Protein AF-A0A0J8DEK6-F1 (afdb_monomer_lite)

Secondary structure (DSSP, 8-state):
--SSSSSSSSSSSHHHHHHHHHHHHHHHHHHHHTS-------------B-S-EEEE-GGG-BSEEEEEEESEEEETTEEEES-EEEEEEETTEEEETTEEESEEEEEESSTT-EEEEEETTEEEEE-SEEEEEEETTEEEEEEEE-HHHHHHHHHHHHS-TTS-HHHHHHHHHHHHHHHHHTTTTTGGGT-SEESSTTS----B--TT-HHHHHHHHHTTTEEEEETTEE----EESB-TTB-B-HHHHHS---TTS---B-TT--SPPEEEEEEEHHHHHHHHHHTTSS-TT-EEEEEEEEEE-TTS-EEEEEEEEE-TT--EEEEEEETTHHHHHTT-SBS-EEEEEETTTTEEEEEEE-BB--BSEEHHHHHHHHHTT--HHHHHHHHSTT-EEEEPPB-S-----PPPPPP--B--------------EEE-TT-BSHHHHHHHHHHHHHT----S-SSB--HHHHHHHHHHHHHTTS---SSEEHHHHHHHHHHHHHHTS--S-------EEE-TT-BSHHHHHHHHHHHHTT----S--SB--HHHHHHHHHHHHHTT----SSEEHHHHHHHH-

Foldseek 3Di:
DPDDPPVPPVVVPVVPVVVVVVVVCVVVVVVVVVVPPPPPPPPLPFLAFAQWAKAKAPVQWAQKFKKFKDAWWQKLHRIDHGDIFMWGFDPFFIDGPQFTHQKIKTAHPDQPIWIWGADPNDIFTATGMWMWHGDPSTTIIIHIGGLLQQQLQFLVVAAPLPFFLQLLLLVLQLLSLQQSVQQCVPVVVVGRHYCDPVRTPGRGHDPVSVSNNVSSVVCPQKYKDFPSHRDNADEWAALQQWFDACCLQPVDGDVQFHIDGLPQRPCFAKDKDKDAQVRLQVLCVVVVVDPPQKGWDDKDDFDADPSQFGAKIWTWIAGNVRDIDIGIDGRCSVCVSRVHQESAWDWDADPVRRMIMTIGGHGDDRTFAHSSSSRSVVVVVDGSVRRNCRRRPNIDIDRRDHPPDDDPPDDPSDDDTDRDDDDDDDDDDDQDFPDAAAFFDPVQLVLLVLLVLLPLQLDHSRRHLHPSQLSSLLVQCVVVVHDSPSTDTPVSVVVSVVVSVVSPDDDDDDDDDWDFPFAAQFFDDVQLLLQVLLVVVPLDLDDSPRHCHPSQLSSLLVQCVVVVHDSPSTDTPVSVVVSVD

pLDDT: mean 80.39, std 20.58, range [23.94, 98.75]

Organism: NCBI:txid1121307

Sequence (581 aa):
MYIFHIMGLIYRERGEKDKMGRRLLGVVVSCIIMLSLTLKVSEAKTISNPDLIKVGLKSLQASSLSVALEGHYKINGVLTENKNITFSVNGNKVQYNGALYDEVYLEPAVSSSKITTVASGKTNRYGGIIQLKVSGGKILPVNYIDMQSYLKGVLPYEISNSYPIEAIKSQAITSRTFALSNLNKHKSEGINLCDTTNCQVYKGENSSYKNIEKAVEETKNMVLTYNGSLASVTFGASNGGYTESSLNIWGSNYSYLPVIEDKYDKNPWPESKVHTTASIDTLLKSKGYLKSDERFLKFGEVVKNSSSRVSEMEVIYSDRSGSQSTKLLKKEEPRWTFGLRSMLFNVNYNDKNSTYTFSGSGYGHGVGMSQLGAKARAEAGHKYINILGFYFPSTIIEVVNTSEGEKPILPPLNPSPTKPESSNKPTTSKDNILSQVGKRGSLVKEIQGSLNYLGYNAGVADGIFGNNTAKAVKAFQKAEKLSQTGIVYESTKNLLDKRVNEKKKPNSKPIIVNKVIAKSGSRGQIVKEIQAMLNRLGYNVGKVDGIYGKNTVKGVSSFQRAKKLSQTGSVDQATYNLLKK

Radius of gyration: 34.5 Å; chains: 1; bounding box: 65×112×100 Å

InterPro domains:
  IPR002477 Peptidoglycan binding-like [PF01471] (440-495)
  IPR002477 Peptidoglycan binding-like [PF01471] (523-579)
  IPR013486 Sporulation stage II protein D, amidase enhancer LytB [TIGR02669] (142-397)
  IPR013693 Sporulation stage II protein D, amidase enhancer LytB N-terminal [PF08486] (137-226)
  IPR036365 PGBD-like superfamily [SSF47090] (433-497)
  IPR036365 PGBD-like superfamily [SSF47090] (511-579)
  IPR036366 PGBD superfamily [G3DSA:1.10.101.10] (429-500)
  IPR036366 PGBD superfamily [G3DSA:1.10.101.10] (514-581)

Structure (mmCIF, N/CA/C/O backbone):
data_AF-A0A0J8DEK6-F1
#
_entry.id   AF-A0A0J8DEK6-F1
#
loop_
_atom_site.group_PDB
_atom_site.id
_atom_site.type_symbol
_atom_site.label_atom_id
_atom_site.label_alt_id
_atom_site.label_comp_id
_atom_site.label_asym_id
_atom_site.label_entity_id
_atom_site.label_seq_id
_atom_site.pdbx_PDB_ins_code
_atom_site.Cartn_x
_atom_site.Cartn_y
_atom_site.Cartn_z
_atom_site.occupancy
_atom_site.B_iso_or_equiv
_atom_site.auth_seq_id
_atom_site.auth_comp_id
_atom_site.auth_asym_id
_atom_site.auth_atom_id
_atom_site.pdbx_PDB_model_num
ATOM 1 N N . MET A 1 1 ? -1.117 -85.554 -41.527 1.00 46.97 1 MET A N 1
ATOM 2 C CA . MET A 1 1 ? -0.592 -84.213 -41.843 1.00 46.97 1 MET A CA 1
ATOM 3 C C . MET A 1 1 ? -1.751 -83.211 -42.026 1.00 46.97 1 MET A C 1
ATOM 5 O O . MET A 1 1 ? -1.855 -82.611 -43.077 1.00 46.97 1 MET A O 1
ATOM 9 N N . TYR A 1 2 ? -2.744 -82.983 -41.153 1.00 40.69 2 TYR A N 1
ATOM 10 C CA . TYR A 1 2 ? -2.949 -83.125 -39.699 1.00 40.69 2 TYR A CA 1
ATOM 11 C C . TYR A 1 2 ? -1.775 -82.623 -38.844 1.00 40.69 2 TYR A C 1
ATOM 13 O O . TYR A 1 2 ? -0.697 -83.197 -38.928 1.00 40.69 2 TYR A O 1
ATOM 21 N N . ILE A 1 3 ? -2.046 -81.603 -38.011 1.00 39.44 3 ILE A N 1
ATOM 22 C CA . ILE A 1 3 ? -1.219 -81.038 -36.912 1.00 39.44 3 ILE A CA 1
ATOM 23 C C . ILE A 1 3 ? -0.398 -79.748 -37.196 1.00 39.44 3 ILE A C 1
ATOM 25 O O . ILE A 1 3 ? 0.386 -79.344 -36.356 1.00 39.44 3 ILE A O 1
ATOM 29 N N . PHE A 1 4 ? -0.654 -78.962 -38.258 1.00 37.81 4 PHE A N 1
ATOM 30 C CA . PHE A 1 4 ? -0.070 -77.591 -38.333 1.00 37.81 4 PHE A CA 1
ATOM 31 C C . PHE A 1 4 ? -0.979 -76.443 -38.816 1.00 37.81 4 PHE A C 1
ATOM 33 O O . PHE A 1 4 ? -0.501 -75.327 -38.986 1.00 37.81 4 PHE A O 1
ATOM 40 N N . HIS A 1 5 ? -2.296 -76.644 -38.957 1.00 45.31 5 HIS A N 1
ATOM 41 C CA . HIS A 1 5 ? -3.201 -75.585 -39.453 1.00 45.31 5 HIS A CA 1
ATOM 42 C C . HIS A 1 5 ? -4.335 -75.157 -38.501 1.00 45.31 5 HIS A C 1
ATOM 44 O O . HIS A 1 5 ? -5.179 -74.355 -38.880 1.00 45.31 5 HIS A O 1
ATOM 50 N N . ILE A 1 6 ? -4.338 -75.627 -37.245 1.00 42.78 6 ILE A N 1
ATOM 51 C CA . ILE A 1 6 ? -5.353 -75.252 -36.229 1.00 42.78 6 ILE A CA 1
ATOM 52 C C . ILE A 1 6 ? -4.741 -74.527 -35.006 1.00 42.78 6 ILE A C 1
ATOM 54 O O . ILE A 1 6 ? -5.465 -74.020 -34.157 1.00 42.78 6 ILE A O 1
ATOM 58 N N . MET A 1 7 ? -3.414 -74.340 -34.942 1.00 36.56 7 MET A N 1
ATOM 59 C CA . MET A 1 7 ? -2.775 -73.505 -33.902 1.00 36.56 7 MET A CA 1
ATOM 60 C C . MET A 1 7 ? -2.529 -72.037 -34.304 1.00 36.56 7 MET A C 1
ATOM 62 O O . MET A 1 7 ? -2.208 -71.219 -33.447 1.00 36.56 7 MET A O 1
ATOM 66 N N . GLY A 1 8 ? -2.749 -71.661 -35.570 1.00 43.34 8 GLY A N 1
ATOM 67 C CA . GLY A 1 8 ? -2.556 -70.283 -36.055 1.00 43.34 8 GLY A CA 1
ATOM 68 C C . GLY A 1 8 ? -3.746 -69.333 -35.855 1.00 43.34 8 GLY A C 1
ATOM 69 O O . GLY A 1 8 ? -3.570 -68.119 -35.920 1.00 43.34 8 GLY A O 1
ATOM 70 N N . LEU A 1 9 ? -4.949 -69.850 -35.579 1.00 39.94 9 LEU A N 1
ATOM 71 C CA . LEU A 1 9 ? -6.178 -69.041 -35.491 1.00 39.94 9 LEU A CA 1
ATOM 72 C C . LEU A 1 9 ? -6.692 -68.809 -34.061 1.00 39.94 9 LEU A C 1
ATOM 74 O O . LEU A 1 9 ? -7.579 -67.991 -33.865 1.00 39.94 9 LEU A O 1
ATOM 78 N N . ILE A 1 10 ? -6.074 -69.416 -33.042 1.00 41.47 10 ILE A N 1
ATOM 79 C CA . ILE A 1 10 ? -6.407 -69.159 -31.623 1.00 41.47 10 ILE A CA 1
ATOM 80 C C . ILE A 1 10 ? -5.477 -68.096 -30.993 1.00 41.47 10 ILE A C 1
ATOM 82 O O . ILE A 1 10 ? -5.798 -67.514 -29.956 1.00 41.47 10 ILE A O 1
ATOM 86 N N . TYR A 1 11 ? -4.368 -67.735 -31.653 1.00 40.53 11 TYR A N 1
ATOM 87 C CA . TYR A 1 11 ? -3.450 -66.684 -31.181 1.00 40.53 11 TYR A CA 1
ATOM 88 C C . TYR A 1 11 ? -3.702 -65.283 -31.771 1.00 40.53 11 TYR A C 1
ATOM 90 O O . TYR A 1 11 ? -3.059 -64.323 -31.348 1.00 40.53 11 TYR A O 1
ATOM 98 N N . ARG A 1 12 ? -4.679 -65.127 -32.678 1.00 42.41 12 ARG A N 1
ATOM 99 C CA . ARG A 1 12 ? -5.039 -63.834 -33.301 1.00 42.41 12 ARG A CA 1
ATOM 100 C C . ARG A 1 12 ? -6.427 -63.301 -32.914 1.00 42.41 12 ARG A C 1
ATOM 102 O O . ARG A 1 12 ? -6.927 -62.395 -33.560 1.00 42.41 12 ARG A O 1
ATOM 109 N N . GLU A 1 13 ? -7.011 -63.802 -31.825 1.00 43.03 13 GLU A N 1
ATOM 110 C CA . GLU A 1 13 ? -8.206 -63.205 -31.187 1.00 43.03 13 GLU A CA 1
ATOM 111 C C . GLU A 1 13 ? -8.050 -62.959 -29.672 1.00 43.03 13 GLU A C 1
ATOM 113 O O . GLU A 1 13 ? -8.891 -62.312 -29.048 1.00 43.03 13 GLU A O 1
ATOM 118 N N . ARG A 1 14 ? -6.931 -63.378 -29.059 1.00 41.34 14 ARG A N 1
ATOM 119 C CA . ARG A 1 14 ? -6.594 -63.045 -27.658 1.00 41.34 14 ARG A CA 1
ATOM 120 C C . ARG A 1 14 ? -5.765 -61.765 -27.489 1.00 41.34 14 ARG A C 1
ATOM 122 O O . ARG A 1 14 ? -5.672 -61.256 -26.379 1.00 41.34 14 ARG A O 1
ATOM 129 N N . GLY A 1 15 ? -5.202 -61.215 -28.569 1.00 40.28 15 GLY A N 1
ATOM 130 C CA . GLY A 1 15 ? -4.326 -60.033 -28.527 1.00 40.28 15 GLY A CA 1
ATOM 131 C C . GLY A 1 15 ? -5.032 -58.668 -28.516 1.00 40.28 15 GLY A C 1
ATOM 132 O O . GLY A 1 15 ? -4.423 -57.679 -28.110 1.00 40.28 15 GLY A O 1
ATOM 133 N N . GLU A 1 16 ? -6.306 -58.590 -28.919 1.00 45.00 16 GLU A N 1
ATOM 134 C CA . GLU A 1 16 ? -7.053 -57.318 -28.957 1.00 45.00 16 GLU A CA 1
ATOM 135 C C . GLU A 1 16 ? -7.999 -57.116 -27.767 1.00 45.00 16 GLU A C 1
ATOM 137 O O . GLU A 1 16 ? -8.132 -55.992 -27.277 1.00 45.00 16 GLU A O 1
ATOM 142 N N . LYS A 1 17 ? -8.557 -58.192 -27.193 1.00 42.75 17 LYS A N 1
ATOM 143 C CA . LYS A 1 17 ? -9.348 -58.099 -25.951 1.00 42.75 17 LYS A CA 1
ATOM 144 C C . LYS A 1 17 ? -8.493 -57.729 -24.731 1.00 42.75 17 LYS A C 1
ATOM 146 O O . LYS A 1 17 ? -8.979 -57.048 -23.832 1.00 42.75 17 LYS A O 1
ATOM 151 N N . ASP A 1 18 ? -7.201 -58.064 -24.743 1.00 48.62 18 ASP A N 1
ATOM 152 C CA . ASP A 1 18 ? -6.279 -57.783 -23.633 1.00 48.62 18 ASP A CA 1
ATOM 153 C C . ASP A 1 18 ? -5.673 -56.359 -23.687 1.00 48.62 18 ASP A C 1
ATOM 155 O O . ASP A 1 18 ? -5.294 -55.787 -22.664 1.00 48.62 18 ASP A O 1
ATOM 159 N N . LYS A 1 19 ? -5.666 -55.712 -24.866 1.00 45.34 19 LYS A N 1
ATOM 160 C CA . LYS A 1 19 ? -5.325 -54.280 -25.012 1.00 45.34 19 LYS A CA 1
ATOM 161 C C . LYS A 1 19 ? -6.487 -53.360 -24.637 1.00 45.34 19 LYS A C 1
ATOM 163 O O . LYS A 1 19 ? -6.248 -52.288 -24.080 1.00 45.34 19 LYS A O 1
ATOM 168 N N . MET A 1 20 ? -7.730 -53.779 -24.886 1.00 45.38 20 MET A N 1
ATOM 169 C CA . MET A 1 20 ? -8.919 -53.035 -24.460 1.00 45.38 20 MET A CA 1
ATOM 170 C C . MET A 1 20 ? -9.172 -53.197 -22.954 1.00 45.38 20 MET A C 1
ATOM 172 O O . MET A 1 20 ? -9.432 -52.205 -22.280 1.00 45.38 20 MET A O 1
ATOM 176 N N . GLY A 1 21 ? -8.963 -54.400 -22.401 1.00 43.81 21 GLY A N 1
ATOM 177 C CA . GLY A 1 21 ? -9.026 -54.667 -20.960 1.00 43.81 21 GLY A CA 1
ATOM 178 C C . GLY A 1 21 ? -7.982 -53.897 -20.147 1.00 43.81 21 GLY A C 1
ATOM 179 O O . GLY A 1 21 ? -8.325 -53.320 -19.123 1.00 43.81 21 GLY A O 1
ATOM 180 N N . ARG A 1 22 ? -6.732 -53.774 -20.622 1.00 48.00 22 ARG A N 1
ATOM 181 C CA . ARG A 1 22 ? -5.693 -52.968 -19.942 1.00 48.00 22 ARG A CA 1
ATOM 182 C C . ARG A 1 22 ? -5.905 -51.457 -20.072 1.00 48.00 22 ARG A C 1
ATOM 184 O O . ARG A 1 22 ? -5.523 -50.721 -19.166 1.00 48.00 22 ARG A O 1
ATOM 191 N N . ARG A 1 23 ? -6.550 -50.983 -21.146 1.00 46.03 23 ARG A N 1
ATOM 192 C CA . ARG A 1 23 ? -6.965 -49.573 -21.280 1.00 46.03 23 ARG A CA 1
ATOM 193 C C . ARG A 1 23 ? -8.181 -49.247 -20.410 1.00 46.03 23 ARG A C 1
ATOM 195 O O . ARG A 1 23 ? -8.184 -48.194 -19.786 1.00 46.03 23 ARG A O 1
ATOM 202 N N . LEU A 1 24 ? -9.149 -50.158 -20.275 1.00 43.84 24 LEU A N 1
ATOM 203 C CA . LEU A 1 24 ? -10.279 -49.986 -19.354 1.00 43.84 24 LEU A CA 1
ATOM 204 C C . LEU A 1 24 ? -9.854 -50.135 -17.885 1.00 43.84 24 LEU A C 1
ATOM 206 O O . LEU A 1 24 ? -10.290 -49.350 -17.056 1.00 43.84 24 LEU A O 1
ATOM 210 N N . LEU A 1 25 ? -8.957 -51.071 -17.558 1.00 39.97 25 LEU A N 1
ATOM 211 C CA . LEU A 1 25 ? -8.432 -51.241 -16.199 1.00 39.97 25 LEU A CA 1
ATOM 212 C C . LEU A 1 25 ? -7.493 -50.086 -15.811 1.00 39.97 25 LEU A C 1
ATOM 214 O O . LEU A 1 25 ? -7.515 -49.656 -14.668 1.00 39.97 25 LEU A O 1
ATOM 218 N N . GLY A 1 26 ? -6.743 -49.511 -16.760 1.00 40.03 26 GLY A N 1
ATOM 219 C CA . GLY A 1 26 ? -5.969 -48.283 -16.545 1.00 40.03 26 GLY A CA 1
ATOM 220 C C . GLY A 1 26 ? -6.845 -47.048 -16.304 1.00 40.03 26 GLY A C 1
ATOM 221 O O . GLY A 1 26 ? -6.519 -46.232 -15.448 1.00 40.03 26 GLY A O 1
ATOM 222 N N . VAL A 1 27 ? -7.990 -46.936 -16.986 1.00 42.88 27 VAL A N 1
ATOM 223 C CA . VAL A 1 27 ? -8.952 -45.837 -16.781 1.00 42.88 27 VAL A CA 1
ATOM 224 C C . VAL A 1 27 ? -9.770 -46.039 -15.499 1.00 42.88 27 VAL A C 1
ATOM 226 O O . VAL A 1 27 ? -9.972 -45.087 -14.756 1.00 42.88 27 VAL A O 1
ATOM 229 N N . VAL A 1 28 ? -10.151 -47.272 -15.153 1.00 43.28 28 VAL A N 1
ATOM 230 C CA . VAL A 1 28 ? -10.917 -47.574 -13.930 1.00 43.28 28 VAL A CA 1
ATOM 231 C C . VAL A 1 28 ? -10.031 -47.555 -12.678 1.00 43.28 28 VAL A C 1
ATOM 233 O O . VAL A 1 28 ? -10.464 -47.045 -11.651 1.00 43.28 28 VAL A O 1
ATOM 236 N N . VAL A 1 29 ? -8.765 -47.985 -12.745 1.00 41.81 29 VAL A N 1
ATOM 237 C CA . VAL A 1 29 ? -7.806 -47.829 -11.631 1.00 41.81 29 VAL A CA 1
ATOM 238 C C . VAL A 1 29 ? -7.357 -46.369 -11.492 1.00 41.81 29 VAL A C 1
ATOM 240 O O . VAL A 1 29 ? -7.170 -45.905 -10.370 1.00 41.81 29 VAL A O 1
ATOM 243 N N . SER A 1 30 ? -7.302 -45.588 -12.579 1.00 39.16 30 SER A N 1
ATOM 244 C CA . SER A 1 30 ? -7.098 -44.136 -12.483 1.00 39.16 30 SER A CA 1
ATOM 245 C C . SER A 1 30 ? -8.324 -43.402 -11.919 1.00 39.16 30 SER A C 1
ATOM 247 O O . SER A 1 30 ? -8.144 -42.425 -11.197 1.00 39.16 30 SER A O 1
ATOM 249 N N . CYS A 1 31 ? -9.549 -43.884 -12.166 1.00 33.84 31 CYS A N 1
ATOM 250 C CA . CYS A 1 31 ? -10.774 -43.352 -11.558 1.00 33.84 31 CYS A CA 1
ATOM 251 C C . CYS A 1 31 ? -10.975 -43.798 -10.098 1.00 33.84 31 CYS A C 1
ATOM 253 O O . CYS A 1 31 ? -11.511 -43.026 -9.312 1.00 33.84 31 CYS A O 1
ATOM 255 N N . ILE A 1 32 ? -10.505 -44.984 -9.697 1.00 38.88 32 ILE A N 1
ATOM 256 C CA . ILE A 1 32 ? -10.627 -45.480 -8.313 1.00 38.88 32 ILE A CA 1
ATOM 257 C C . ILE A 1 32 ? -9.499 -44.940 -7.415 1.00 38.88 32 ILE A C 1
ATOM 259 O O . ILE A 1 32 ? -9.752 -44.638 -6.253 1.00 38.88 32 ILE A O 1
ATOM 263 N N . ILE A 1 33 ? -8.300 -44.666 -7.947 1.00 36.38 33 ILE A N 1
ATOM 264 C CA . ILE A 1 33 ? -7.255 -43.913 -7.219 1.00 36.38 33 ILE A CA 1
ATOM 265 C C . ILE A 1 33 ? -7.599 -42.406 -7.130 1.00 36.38 33 ILE A C 1
ATOM 267 O O . ILE A 1 33 ? -7.156 -41.728 -6.205 1.00 36.38 33 ILE A O 1
ATOM 271 N N . MET A 1 34 ? -8.474 -41.895 -8.007 1.00 36.00 34 MET A N 1
ATOM 272 C CA . MET A 1 34 ? -9.093 -40.560 -7.899 1.00 36.00 34 MET A CA 1
ATOM 273 C C . MET A 1 34 ? -10.285 -40.493 -6.925 1.00 36.00 34 MET A C 1
ATOM 275 O O . MET A 1 34 ? -10.720 -39.392 -6.596 1.00 36.00 34 MET A O 1
ATOM 279 N N . LEU A 1 35 ? -10.804 -41.627 -6.433 1.00 36.72 35 LEU A N 1
ATOM 280 C CA . LEU A 1 35 ? -12.015 -41.675 -5.595 1.00 36.72 35 LEU A CA 1
ATOM 281 C C . LEU A 1 35 ? -11.794 -42.274 -4.194 1.00 36.72 35 LEU A C 1
ATOM 283 O O . LEU A 1 35 ? -12.753 -42.577 -3.487 1.00 36.72 35 LEU A O 1
ATOM 287 N N . SER A 1 36 ? -10.540 -42.416 -3.757 1.00 34.19 36 SER A N 1
ATOM 288 C CA . SER A 1 36 ? -10.213 -42.808 -2.377 1.00 34.19 36 SER A CA 1
ATOM 289 C C . SER A 1 36 ? -9.035 -42.050 -1.760 1.00 34.19 36 SER A C 1
ATOM 291 O O . SER A 1 36 ? -8.523 -42.448 -0.713 1.00 34.19 36 SER A O 1
ATOM 293 N N . LEU A 1 37 ? -8.664 -40.888 -2.311 1.00 33.34 37 LEU A N 1
ATOM 294 C CA . LEU A 1 37 ? -8.217 -39.796 -1.448 1.00 33.34 37 LEU A CA 1
ATOM 295 C C . LEU A 1 37 ? -9.464 -39.290 -0.726 1.00 33.34 37 LEU A C 1
ATOM 297 O O . LEU A 1 37 ? -10.076 -38.300 -1.115 1.00 33.34 37 LEU A O 1
ATOM 301 N N . THR A 1 38 ? -9.846 -39.983 0.350 1.00 33.72 38 THR A N 1
ATOM 302 C CA . THR A 1 38 ? -10.533 -39.303 1.440 1.00 33.72 38 THR A CA 1
ATOM 303 C C . THR A 1 38 ? -9.665 -38.100 1.753 1.00 33.72 38 THR A C 1
ATOM 305 O O . THR A 1 38 ? -8.570 -38.249 2.308 1.00 33.72 38 THR A O 1
ATOM 308 N N . LEU A 1 39 ? -10.120 -36.924 1.319 1.00 31.78 39 LEU A N 1
ATOM 309 C CA . LEU A 1 39 ? -9.711 -35.656 1.876 1.00 31.78 39 LEU A CA 1
ATOM 310 C C . LEU A 1 39 ? -9.730 -35.889 3.381 1.00 31.78 39 LEU A C 1
ATOM 312 O O . LEU A 1 39 ? -10.788 -35.962 4.004 1.00 31.78 39 LEU A O 1
ATOM 316 N N . LYS A 1 40 ? -8.545 -36.036 3.979 1.00 30.77 40 LYS A N 1
ATOM 317 C CA . LYS A 1 40 ? -8.390 -35.502 5.315 1.00 30.77 40 LYS A CA 1
ATOM 318 C C . LYS A 1 40 ? -8.804 -34.060 5.125 1.00 30.77 40 LYS A C 1
ATOM 320 O O . LYS A 1 40 ? -8.077 -33.295 4.496 1.00 30.77 40 LYS A O 1
ATOM 325 N N . VAL A 1 41 ? -10.012 -33.745 5.576 1.00 29.91 41 VAL A N 1
ATOM 326 C CA . VAL A 1 41 ? -10.394 -32.390 5.914 1.00 29.91 41 VAL A CA 1
ATOM 327 C C . VAL A 1 41 ? -9.339 -31.987 6.933 1.00 29.91 41 VAL A C 1
ATOM 329 O O . VAL A 1 41 ? -9.437 -32.300 8.116 1.00 29.91 41 VAL A O 1
ATOM 332 N N . SER A 1 42 ? -8.226 -31.432 6.450 1.00 32.81 42 SER A N 1
ATOM 333 C CA . SER A 1 42 ? -7.405 -30.596 7.296 1.00 32.81 42 SER A CA 1
ATOM 334 C C . SER A 1 42 ? -8.364 -29.516 7.740 1.00 32.81 42 SER A C 1
ATOM 336 O O . SER A 1 42 ? -8.990 -28.893 6.878 1.00 32.81 42 SER A O 1
ATOM 338 N N . GLU A 1 43 ? -8.536 -29.371 9.049 1.00 31.52 43 GLU A N 1
ATOM 339 C CA . GLU A 1 43 ? -9.276 -28.266 9.641 1.00 31.52 43 GLU A CA 1
ATOM 340 C C . GLU A 1 43 ? -8.966 -27.010 8.825 1.00 31.52 43 GLU A C 1
ATOM 342 O O . GLU A 1 43 ? -7.798 -26.622 8.701 1.00 31.52 43 GLU A O 1
ATOM 347 N N . ALA A 1 44 ? -9.989 -26.454 8.165 1.00 33.81 44 ALA A N 1
ATOM 348 C CA . ALA A 1 44 ? -9.846 -25.186 7.478 1.00 33.81 44 ALA A CA 1
ATOM 349 C C . ALA A 1 44 ? -9.281 -24.228 8.520 1.00 33.81 44 ALA A C 1
ATOM 351 O O . ALA A 1 44 ? -9.880 -24.020 9.576 1.00 33.81 44 ALA A O 1
ATOM 352 N N . LYS A 1 45 ? -8.070 -23.730 8.278 1.00 40.62 45 LYS A N 1
ATOM 353 C CA . LYS A 1 45 ? -7.441 -22.770 9.169 1.00 40.62 45 LYS A CA 1
ATOM 354 C C . LYS A 1 45 ? -8.375 -21.568 9.193 1.00 40.62 45 LYS A C 1
ATOM 356 O O . LYS A 1 45 ? -8.462 -20.870 8.190 1.00 40.62 45 LYS A O 1
ATOM 361 N N . THR A 1 46 ? -9.114 -21.360 10.282 1.00 49.47 46 THR A N 1
ATOM 362 C CA . THR A 1 46 ? -10.054 -20.240 10.377 1.00 49.47 46 THR A CA 1
ATOM 363 C C . THR A 1 46 ? -9.264 -18.951 10.190 1.00 49.47 46 THR A C 1
ATOM 365 O O . THR A 1 46 ? -8.493 -18.552 11.066 1.00 49.47 46 THR A O 1
ATOM 368 N N . ILE A 1 47 ? -9.386 -18.324 9.019 1.00 55.12 47 ILE A N 1
ATOM 369 C CA . ILE A 1 47 ? -8.780 -17.021 8.761 1.00 55.12 47 ILE A CA 1
ATOM 370 C C . ILE A 1 47 ? -9.595 -16.024 9.579 1.00 55.12 47 ILE A C 1
ATOM 372 O O . ILE A 1 47 ? -10.730 -15.707 9.240 1.00 55.12 47 ILE A O 1
ATOM 376 N N . SER A 1 48 ? -9.032 -15.579 10.700 1.00 55.84 48 SER A N 1
ATOM 377 C CA . SER A 1 48 ? -9.689 -14.638 11.601 1.00 55.84 48 SER A CA 1
ATOM 378 C C . SER A 1 48 ? -9.776 -13.256 10.951 1.00 55.84 48 SER A C 1
ATOM 380 O O . SER A 1 48 ? -8.740 -12.636 10.690 1.00 55.84 48 SER A O 1
ATOM 382 N N . ASN A 1 49 ? -10.989 -12.753 10.733 1.00 58.41 49 ASN A N 1
ATOM 383 C CA . ASN A 1 49 ? -11.220 -11.339 10.453 1.00 58.41 49 ASN A CA 1
ATOM 384 C C . ASN A 1 49 ? -11.383 -10.599 11.794 1.00 58.41 49 ASN A C 1
ATOM 386 O O . ASN A 1 49 ? -12.325 -10.924 12.519 1.00 58.41 49 ASN A O 1
ATOM 390 N N . PRO A 1 50 ? -10.475 -9.675 12.170 1.00 67.69 50 PRO A N 1
ATOM 391 C CA . PRO A 1 50 ? -10.597 -8.958 13.433 1.00 67.69 50 PRO A CA 1
ATOM 392 C C . PRO A 1 50 ? -11.819 -8.035 13.424 1.00 67.69 50 PRO A C 1
ATOM 394 O O . PRO A 1 50 ? -12.089 -7.371 12.424 1.00 67.69 50 PRO A O 1
ATOM 397 N N . ASP A 1 51 ? -12.491 -7.923 14.570 1.00 75.62 51 ASP A N 1
ATOM 398 C CA . ASP A 1 51 ? -13.664 -7.054 14.730 1.00 75.62 51 ASP A CA 1
ATOM 399 C C . ASP A 1 51 ? -13.346 -5.584 14.428 1.00 75.62 51 ASP A C 1
ATOM 401 O O . ASP A 1 51 ? -14.143 -4.889 13.801 1.00 75.62 51 ASP A O 1
ATOM 405 N N . LEU A 1 52 ? -12.157 -5.118 14.831 1.00 86.81 52 LEU A N 1
ATOM 406 C CA . LEU A 1 52 ? -11.631 -3.798 14.491 1.00 86.81 52 LEU A CA 1
ATOM 407 C C . LEU A 1 52 ? -10.165 -3.887 14.066 1.00 86.81 52 LEU A C 1
ATOM 409 O O . LEU A 1 52 ? -9.347 -4.550 14.708 1.00 86.81 52 LEU A O 1
ATOM 413 N N . ILE A 1 53 ? -9.814 -3.128 13.034 1.00 92.25 53 ILE A N 1
ATOM 414 C CA . ILE A 1 53 ? -8.433 -2.867 12.633 1.00 92.25 53 ILE A CA 1
ATOM 415 C C . ILE A 1 53 ? -7.989 -1.485 13.110 1.00 92.25 53 ILE A C 1
ATOM 417 O O . ILE A 1 53 ? -8.793 -0.560 13.201 1.00 92.25 53 ILE A O 1
ATOM 421 N N . LYS A 1 54 ? -6.693 -1.332 13.394 1.00 95.31 54 LYS A N 1
ATOM 422 C CA . LYS A 1 54 ? -6.068 -0.073 13.820 1.00 95.31 54 LYS A CA 1
ATOM 423 C C . LYS A 1 54 ? -5.344 0.586 12.651 1.00 95.31 54 LYS A C 1
ATOM 425 O O . LYS A 1 54 ? -4.253 0.148 12.277 1.00 95.31 54 LYS A O 1
ATOM 430 N N . VAL A 1 55 ? -5.910 1.653 12.104 1.00 97.12 55 VAL A N 1
ATOM 431 C CA . VAL A 1 55 ? -5.317 2.419 11.000 1.00 97.12 55 VAL A CA 1
ATOM 432 C C . VAL A 1 55 ? -4.692 3.698 11.546 1.00 97.12 55 VAL A C 1
ATOM 434 O O . VAL A 1 55 ? -5.394 4.585 12.022 1.00 97.12 55 VAL A O 1
ATOM 437 N N . GLY A 1 56 ? -3.365 3.808 11.504 1.00 96.88 56 GLY A N 1
ATOM 438 C CA . GLY A 1 56 ? -2.677 5.047 11.864 1.00 96.88 56 GLY A CA 1
ATOM 439 C C . GLY A 1 56 ? -2.839 6.098 10.770 1.00 96.88 56 GLY A C 1
ATOM 440 O O . GLY A 1 56 ? -2.381 5.887 9.646 1.00 96.88 56 GLY A O 1
ATOM 441 N N . LEU A 1 57 ? -3.446 7.233 11.112 1.00 96.00 57 LEU A N 1
ATOM 442 C CA . LEU A 1 57 ? -3.663 8.361 10.208 1.00 96.00 57 LEU A CA 1
ATOM 443 C C . LEU A 1 57 ? -2.392 9.217 10.129 1.00 96.00 57 LEU A C 1
ATOM 445 O O . LEU A 1 57 ? -2.318 10.325 10.663 1.00 96.00 57 LEU A O 1
ATOM 449 N N . LYS A 1 58 ? -1.342 8.659 9.518 1.00 94.69 58 LYS A N 1
ATOM 450 C CA . LYS A 1 58 ? -0.028 9.298 9.382 1.00 94.69 58 LYS A CA 1
ATOM 451 C C . LYS A 1 58 ? -0.112 10.589 8.573 1.00 94.69 58 LYS A C 1
ATOM 453 O O . LYS A 1 58 ? 0.648 11.511 8.854 1.00 94.69 58 LYS A O 1
ATOM 458 N N . SER A 1 59 ? -1.049 10.685 7.628 1.00 92.56 59 SER A N 1
ATOM 459 C CA . SER A 1 59 ? -1.280 11.923 6.873 1.00 92.56 59 SER A CA 1
ATOM 460 C C . SER A 1 59 ? -1.806 13.082 7.731 1.00 92.56 59 SER A C 1
ATOM 462 O O . SER A 1 59 ? -1.653 14.238 7.344 1.00 92.56 59 SER A O 1
ATOM 464 N N . LEU A 1 60 ? -2.371 12.787 8.908 1.00 93.12 60 LEU A N 1
ATOM 465 C CA . LEU A 1 60 ? -2.899 13.768 9.860 1.00 93.12 60 LEU A CA 1
ATOM 466 C C . LEU A 1 60 ? -1.949 14.052 11.034 1.00 93.12 60 LEU A C 1
ATOM 468 O O . LEU A 1 60 ? -2.336 14.741 11.978 1.00 93.12 60 LEU A O 1
ATOM 472 N N . GLN A 1 61 ? -0.721 13.522 11.016 1.00 93.44 61 GLN A N 1
ATOM 473 C CA . GLN A 1 61 ? 0.227 13.750 12.105 1.00 93.44 61 GLN A CA 1
ATOM 474 C C . GLN A 1 61 ? 0.648 15.218 12.200 1.00 93.44 61 GLN A C 1
ATOM 476 O O . GLN A 1 61 ? 1.312 15.755 11.310 1.00 93.44 61 GLN A O 1
ATOM 481 N N . ALA A 1 62 ? 0.350 15.844 13.335 1.00 94.25 62 ALA A N 1
ATOM 482 C CA . ALA A 1 62 ? 0.640 17.251 13.578 1.00 94.25 62 ALA A CA 1
ATOM 483 C C . ALA A 1 62 ? 0.896 17.530 15.066 1.00 94.25 62 ALA A C 1
ATOM 485 O O . ALA A 1 62 ? 0.520 16.745 15.936 1.00 94.25 62 ALA A O 1
ATOM 486 N N . SER A 1 63 ? 1.535 18.662 15.373 1.00 95.12 63 SER A N 1
ATOM 487 C CA . SER A 1 63 ? 1.719 19.124 16.761 1.00 95.12 63 SER A CA 1
ATOM 488 C C . SER A 1 63 ? 0.413 19.615 17.395 1.00 95.12 63 SER A C 1
ATOM 490 O O . SER A 1 63 ? 0.301 19.675 18.617 1.00 95.12 63 SER A O 1
ATOM 492 N N . SER A 1 64 ? -0.570 19.964 16.564 1.00 94.38 64 SER A N 1
ATOM 493 C CA . SER A 1 64 ? -1.931 20.316 16.950 1.00 94.38 64 SER A CA 1
ATOM 494 C C . SER A 1 64 ? -2.905 19.735 15.930 1.00 94.38 64 SER A C 1
ATOM 496 O O . SER A 1 64 ? -2.621 19.755 14.732 1.00 94.38 64 SER A O 1
ATOM 498 N N . LEU A 1 65 ? -4.028 19.201 16.399 1.00 94.38 65 LEU A N 1
ATOM 499 C CA . LEU A 1 65 ? -5.051 18.559 15.586 1.00 94.38 65 LEU A CA 1
ATOM 500 C C . LEU A 1 65 ? -6.428 19.084 15.981 1.00 94.38 65 LEU A C 1
ATOM 502 O O . LEU A 1 65 ? -6.876 18.868 17.107 1.00 94.38 65 LEU A O 1
ATOM 506 N N . SER A 1 66 ? -7.114 19.715 15.031 1.00 93.31 66 SER A N 1
ATOM 507 C CA . SER A 1 66 ? -8.515 20.106 15.176 1.00 93.31 66 SER A CA 1
ATOM 508 C C . SER A 1 66 ? -9.429 19.079 14.522 1.00 93.31 66 SER A C 1
ATOM 510 O O . SER A 1 66 ? -9.213 18.681 13.375 1.00 93.31 66 SER A O 1
ATOM 512 N N . VAL A 1 67 ? -10.467 18.676 15.246 1.00 93.94 67 VAL A N 1
ATOM 513 C CA . VAL A 1 67 ? -11.508 17.763 14.775 1.00 93.94 67 VAL A CA 1
ATOM 514 C C . VAL A 1 67 ? -12.885 18.347 15.069 1.00 93.94 67 VAL A C 1
ATOM 516 O O . VAL A 1 67 ? -13.074 19.022 16.079 1.00 93.94 67 VAL A O 1
ATOM 519 N N . ALA A 1 68 ? -13.850 18.065 14.206 1.00 93.56 68 ALA A N 1
ATOM 520 C CA . ALA A 1 68 ? -15.258 18.345 14.433 1.00 93.56 68 ALA A CA 1
ATOM 521 C C . ALA A 1 68 ? -15.978 17.032 14.753 1.00 93.56 68 ALA A C 1
ATOM 523 O O . ALA A 1 68 ? -15.882 16.065 13.997 1.00 93.56 68 ALA A O 1
ATOM 524 N N . LEU A 1 69 ? -16.666 16.983 15.889 1.00 91.56 69 LEU A N 1
ATOM 525 C CA . LEU A 1 69 ? -17.537 15.868 16.242 1.00 91.56 69 LEU A CA 1
ATOM 526 C C . LEU A 1 69 ? -18.902 16.094 15.600 1.00 91.56 69 LEU A C 1
ATOM 528 O O . LEU A 1 69 ? -19.550 17.092 15.895 1.00 91.56 69 LEU A O 1
ATOM 532 N N . GLU A 1 70 ? -19.343 15.169 14.760 1.00 89.56 70 GLU A N 1
ATOM 533 C CA . GLU A 1 70 ? -20.680 15.157 14.172 1.00 89.56 70 GLU A CA 1
ATOM 534 C C . GLU A 1 70 ? -21.485 14.029 14.824 1.00 89.56 70 GLU A C 1
ATOM 536 O O . GLU A 1 70 ? -21.185 12.845 14.639 1.00 89.56 70 GLU A O 1
ATOM 541 N N . GLY A 1 71 ? -22.497 14.394 15.613 1.00 87.81 71 GLY A N 1
ATOM 542 C CA . GLY A 1 71 ? -23.246 13.460 16.451 1.00 87.81 71 GLY A CA 1
ATOM 543 C C . GLY A 1 71 ? -22.657 13.313 17.856 1.00 87.81 71 GLY A C 1
ATOM 544 O O . GLY A 1 71 ? -22.047 14.236 18.399 1.00 87.81 71 GLY A O 1
ATOM 545 N N . HIS A 1 72 ? -22.874 12.142 18.454 1.00 86.44 72 HIS A N 1
ATOM 546 C CA . HIS A 1 72 ? -22.630 11.884 19.873 1.00 86.44 72 HIS A CA 1
ATOM 547 C C . HIS A 1 72 ? -21.348 11.074 20.079 1.00 86.44 72 HIS A C 1
ATOM 549 O O . HIS A 1 72 ? -21.207 9.986 19.505 1.00 86.44 72 HIS A O 1
ATOM 555 N N . TYR A 1 73 ? -20.443 11.567 20.927 1.00 88.12 73 TYR A N 1
ATOM 556 C CA . TYR A 1 73 ? -19.176 10.917 21.267 1.00 88.12 73 TYR A CA 1
ATOM 557 C C . TYR A 1 73 ? -18.932 10.893 22.771 1.00 88.12 73 TYR A C 1
ATOM 559 O O . TYR A 1 73 ? -19.297 11.814 23.487 1.00 88.12 73 TYR A O 1
ATOM 567 N N . LYS A 1 74 ? -18.238 9.869 23.256 1.00 84.81 74 LYS A N 1
ATOM 568 C CA . LYS A 1 74 ? -17.626 9.852 24.579 1.00 84.81 74 LYS A CA 1
ATOM 569 C C . LYS A 1 74 ? -16.141 10.137 24.424 1.00 84.81 74 LYS A C 1
ATOM 571 O O . LYS A 1 74 ? -15.437 9.392 23.747 1.00 84.81 74 LYS A O 1
ATOM 576 N N . ILE A 1 75 ? -15.669 11.204 25.058 1.00 86.31 75 ILE A N 1
ATOM 577 C CA . ILE A 1 75 ? -14.245 11.524 25.144 1.00 86.31 75 ILE A CA 1
ATOM 578 C C . ILE A 1 75 ? -13.758 11.058 26.503 1.00 86.31 75 ILE A C 1
ATOM 580 O O . ILE A 1 75 ? -14.142 11.631 27.522 1.00 86.31 75 ILE A O 1
ATOM 584 N N . ASN A 1 76 ? -12.969 9.983 26.526 1.00 76.31 76 ASN A N 1
ATOM 585 C CA . ASN A 1 76 ? -12.549 9.318 27.766 1.00 76.31 76 ASN A CA 1
ATOM 586 C C . ASN A 1 76 ? -13.730 9.056 28.735 1.00 76.31 76 ASN A C 1
ATOM 588 O O . ASN A 1 76 ? -13.614 9.243 29.944 1.00 76.31 76 ASN A O 1
ATOM 592 N N . GLY A 1 77 ? -14.890 8.666 28.195 1.00 73.50 77 GLY A N 1
ATOM 593 C CA . GLY A 1 77 ? -16.111 8.373 28.958 1.00 73.50 77 GLY A CA 1
ATOM 594 C C . GLY A 1 77 ? -17.094 9.539 29.137 1.00 73.50 77 GLY A C 1
ATOM 595 O O . GLY A 1 77 ? -18.249 9.287 29.474 1.00 73.50 77 GLY A O 1
ATOM 596 N N . VAL A 1 78 ? -16.699 10.787 28.859 1.00 79.69 78 VAL A N 1
ATOM 597 C CA . VAL A 1 78 ? -17.578 11.964 28.990 1.00 79.69 78 VAL A CA 1
ATOM 598 C C . VAL A 1 78 ? -18.321 12.227 27.683 1.00 79.69 78 VAL A C 1
ATOM 600 O O . VAL A 1 78 ? -17.693 12.457 26.648 1.00 79.69 78 VAL A O 1
ATOM 603 N N . LEU A 1 79 ? -19.657 12.215 27.723 1.00 84.31 79 LEU A N 1
ATOM 604 C CA . LEU A 1 79 ? -20.492 12.505 26.556 1.00 84.31 79 LEU A CA 1
ATOM 605 C C . LEU A 1 79 ? -20.271 13.952 26.081 1.00 84.31 79 LEU A C 1
ATOM 607 O O . LEU A 1 79 ? -20.316 14.894 26.866 1.00 84.31 79 LEU A O 1
ATOM 611 N N . THR A 1 80 ? -19.987 14.108 24.793 1.00 85.31 80 THR A N 1
ATOM 612 C CA . THR A 1 80 ? -19.700 15.362 24.095 1.00 85.31 80 THR A CA 1
ATOM 613 C C . THR A 1 80 ? -20.319 15.289 22.702 1.00 85.31 80 THR A C 1
ATOM 615 O O . THR A 1 80 ? -20.229 14.259 22.032 1.00 85.31 80 THR A O 1
ATOM 618 N N . GLU A 1 81 ? -20.939 16.373 22.245 1.00 84.31 81 GLU A N 1
ATOM 619 C CA . GLU A 1 81 ? -21.759 16.367 21.029 1.00 84.31 81 GLU A CA 1
ATOM 620 C C . GLU A 1 81 ? -21.507 17.620 20.197 1.00 84.31 81 GLU A C 1
ATOM 622 O O . GLU A 1 81 ? -21.312 18.695 20.764 1.00 84.31 81 GLU A O 1
ATOM 627 N N . ASN A 1 82 ? -21.527 17.478 18.866 1.00 78.88 82 ASN A N 1
ATOM 628 C CA . ASN A 1 82 ? -21.573 18.589 17.901 1.00 78.88 82 ASN A CA 1
ATOM 629 C C . ASN A 1 82 ? -20.588 19.731 18.207 1.00 78.88 82 ASN A C 1
ATOM 631 O O . ASN A 1 82 ? -20.962 20.900 18.314 1.00 78.88 82 ASN A O 1
ATOM 635 N N . LYS A 1 83 ? -19.312 19.376 18.391 1.00 86.81 83 LYS A N 1
ATOM 636 C CA . LYS A 1 83 ? -18.288 20.287 18.909 1.00 86.81 83 LYS A CA 1
ATOM 637 C C . LYS A 1 83 ? -16.999 20.216 18.104 1.00 86.81 83 LYS A C 1
ATOM 639 O O . LYS A 1 83 ? -16.497 19.131 17.814 1.00 86.81 83 LYS A O 1
ATOM 644 N N . ASN A 1 84 ? -16.426 21.385 17.833 1.00 91.25 84 ASN A N 1
ATOM 645 C CA . ASN A 1 84 ? -15.056 21.511 17.346 1.00 91.25 84 ASN A CA 1
ATOM 646 C C . ASN A 1 84 ? -14.087 21.444 18.524 1.00 91.25 84 ASN A C 1
ATOM 648 O O . ASN A 1 84 ? -14.249 22.151 19.521 1.00 91.25 84 ASN A O 1
ATOM 652 N N . ILE A 1 85 ? -13.086 20.581 18.415 1.00 92.56 85 ILE A N 1
ATOM 653 C CA . ILE A 1 85 ? -12.124 20.311 19.473 1.00 92.56 85 ILE A CA 1
ATOM 654 C C . ILE A 1 85 ? -10.719 20.352 18.896 1.00 92.56 85 ILE A C 1
ATOM 656 O O . ILE A 1 85 ? -10.451 19.741 17.865 1.00 92.56 85 ILE A O 1
ATOM 660 N N . THR A 1 86 ? -9.814 21.023 19.602 1.00 94.12 86 THR A N 1
ATOM 661 C CA . THR A 1 86 ? -8.388 21.024 19.287 1.00 94.12 86 THR A CA 1
ATOM 662 C C . THR A 1 86 ? -7.614 20.271 20.359 1.00 94.12 86 THR A C 1
ATOM 664 O O . THR A 1 86 ? -7.802 20.487 21.557 1.00 94.12 86 THR A O 1
ATOM 667 N N . PHE A 1 87 ? -6.729 19.397 19.901 1.00 95.31 87 PHE A N 1
ATOM 668 C CA . PHE A 1 87 ? -5.762 18.659 20.700 1.00 95.31 87 PHE A CA 1
ATOM 669 C C . PHE A 1 87 ? -4.365 19.165 20.362 1.00 95.31 87 PHE A C 1
ATOM 671 O O . PHE A 1 87 ? -4.084 19.423 19.195 1.00 95.31 87 PHE A O 1
ATOM 678 N N . SER A 1 88 ? -3.468 19.262 21.339 1.00 96.81 88 SER A N 1
ATOM 679 C CA . SER A 1 88 ? -2.071 19.652 21.100 1.00 96.81 88 SER A CA 1
ATOM 680 C C . SER A 1 88 ? -1.087 18.700 21.770 1.00 96.81 88 SER A C 1
ATOM 682 O O . SER A 1 88 ? -1.443 17.951 22.675 1.00 96.81 88 SER A O 1
ATOM 684 N N . VAL A 1 89 ? 0.161 18.691 21.308 1.00 96.19 89 VAL A N 1
ATOM 685 C CA . VAL A 1 89 ? 1.251 17.984 21.990 1.00 96.19 89 VAL A CA 1
ATOM 686 C C . VAL A 1 89 ? 1.798 18.858 23.111 1.00 96.19 89 VAL A C 1
ATOM 688 O O . VAL A 1 89 ? 2.096 20.032 22.899 1.00 96.19 89 VAL A O 1
ATOM 691 N N . ASN A 1 90 ? 2.000 18.265 24.284 1.00 93.81 90 ASN A N 1
ATOM 692 C CA . ASN A 1 90 ? 2.802 18.845 25.353 1.00 93.81 90 ASN A CA 1
ATOM 693 C C . ASN A 1 90 ? 3.740 17.764 25.908 1.00 93.81 90 ASN A C 1
ATOM 695 O O . ASN A 1 90 ? 3.304 16.776 26.507 1.00 93.81 90 ASN A O 1
ATOM 699 N N . GLY A 1 91 ? 5.038 17.911 25.629 1.00 92.88 91 GLY A N 1
ATOM 700 C CA . GLY A 1 91 ? 6.024 16.861 25.872 1.00 92.88 91 GLY A CA 1
ATOM 701 C C . GLY A 1 91 ? 5.674 15.583 25.104 1.00 92.88 91 GLY A C 1
ATOM 702 O O . GLY A 1 91 ? 5.553 15.598 23.883 1.00 92.88 91 GLY A O 1
ATOM 703 N N . ASN A 1 92 ? 5.489 14.477 25.826 1.00 93.06 92 ASN A N 1
ATOM 704 C CA . ASN A 1 92 ? 5.069 13.194 25.252 1.00 93.06 92 ASN A CA 1
ATOM 705 C C . ASN A 1 92 ? 3.585 12.870 25.524 1.00 93.06 92 ASN A C 1
ATOM 707 O O . ASN A 1 92 ? 3.206 11.701 25.533 1.00 93.06 92 ASN A O 1
ATOM 711 N N . LYS A 1 93 ? 2.759 13.889 25.800 1.00 94.88 93 LYS A N 1
ATOM 712 C CA . LYS A 1 93 ? 1.336 13.750 26.140 1.00 94.88 93 LYS A CA 1
ATOM 713 C C . LYS A 1 93 ? 0.440 14.553 25.200 1.00 94.88 93 LYS A C 1
ATOM 715 O O . LYS A 1 93 ? 0.848 15.575 24.647 1.00 94.88 93 LYS A O 1
ATOM 720 N N . VAL A 1 94 ? -0.794 14.084 25.040 1.00 94.56 94 VAL A N 1
ATOM 721 C CA . VAL A 1 94 ? -1.875 14.799 24.359 1.00 94.56 94 VAL A CA 1
ATOM 722 C C . VAL A 1 94 ? -2.516 15.757 25.358 1.00 94.56 94 VAL A C 1
ATOM 724 O O . VAL A 1 94 ? -2.979 15.340 26.418 1.00 94.56 94 VAL A O 1
ATOM 727 N N . GLN A 1 95 ? -2.551 17.041 25.031 1.00 95.06 95 GLN A N 1
ATOM 728 C CA . GLN A 1 95 ? -3.225 18.066 25.809 1.00 95.06 95 GLN A CA 1
ATOM 729 C C . GLN A 1 95 ? -4.644 18.290 25.278 1.00 95.06 95 GLN A C 1
ATOM 731 O O . GLN A 1 95 ? -4.848 18.493 24.080 1.00 95.06 95 GLN A O 1
ATOM 736 N N . TYR A 1 96 ? -5.620 18.269 26.184 1.00 92.38 96 TYR A N 1
ATOM 737 C CA . TYR A 1 96 ? -7.035 18.501 25.897 1.00 92.38 96 TYR A CA 1
ATOM 738 C C . TYR A 1 96 ? -7.725 19.145 27.105 1.00 92.38 96 TYR A C 1
ATOM 740 O O . TYR A 1 96 ? -7.538 18.691 28.232 1.00 92.38 96 TYR A O 1
ATOM 748 N N . ASN A 1 97 ? -8.511 20.208 26.885 1.00 86.69 97 ASN A N 1
ATOM 749 C CA . ASN A 1 97 ? -9.190 20.981 27.942 1.00 86.69 97 ASN A CA 1
ATOM 750 C C . ASN A 1 97 ? -8.270 21.339 29.129 1.00 86.69 97 ASN A C 1
ATOM 752 O O . ASN A 1 97 ? -8.644 21.212 30.292 1.00 86.69 97 ASN A O 1
ATOM 756 N N . GLY A 1 98 ? -7.031 21.740 28.832 1.00 84.00 98 GLY A N 1
ATOM 757 C CA . GLY A 1 98 ? -6.044 22.116 29.846 1.00 84.00 98 GLY A CA 1
ATOM 758 C C . GLY A 1 98 ? -5.376 20.947 30.574 1.00 84.00 98 GLY A C 1
ATOM 759 O O . GLY A 1 98 ? -4.457 21.194 31.338 1.00 84.00 98 GLY A O 1
ATOM 760 N N . ALA A 1 99 ? -5.759 19.696 30.326 1.00 87.81 99 ALA A N 1
ATOM 761 C CA . ALA A 1 99 ? -5.162 18.531 30.968 1.00 87.81 99 ALA A CA 1
ATOM 762 C C . ALA A 1 99 ? -4.293 17.696 30.024 1.00 87.81 99 ALA A C 1
ATOM 764 O O . ALA A 1 99 ? -4.474 17.737 28.808 1.00 87.81 99 ALA A O 1
ATOM 765 N N . LEU A 1 100 ? -3.369 16.920 30.600 1.00 90.25 100 LEU A N 1
ATOM 766 C CA . LEU A 1 100 ? -2.444 16.055 29.867 1.00 90.25 100 LEU A CA 1
ATOM 767 C C . LEU A 1 100 ? -2.832 14.580 29.977 1.00 90.25 100 LEU A C 1
ATOM 769 O O . LEU A 1 100 ? -2.985 14.052 31.078 1.00 90.25 100 LEU A O 1
ATOM 773 N N . TYR A 1 101 ? -2.889 13.909 28.833 1.00 89.00 101 TYR A N 1
ATOM 774 C CA . TYR A 1 101 ? -3.261 12.507 28.692 1.00 89.00 101 TYR A CA 1
ATOM 775 C C . TYR A 1 101 ? -2.166 11.742 27.950 1.00 89.00 101 TYR A C 1
ATOM 777 O O . TYR A 1 101 ? -1.580 12.258 27.000 1.00 89.00 101 TYR A O 1
ATOM 785 N N . ASP A 1 102 ? -1.905 10.497 28.345 1.00 89.31 102 ASP A N 1
ATOM 786 C CA . ASP A 1 102 ? -1.040 9.618 27.543 1.00 89.31 102 ASP A CA 1
ATOM 787 C C . ASP A 1 102 ? -1.724 9.286 26.206 1.00 89.31 102 ASP A C 1
ATOM 789 O O . ASP A 1 102 ? -1.094 9.288 25.148 1.00 89.31 102 ASP A O 1
ATOM 793 N N . GLU A 1 103 ? -3.041 9.066 26.263 1.00 91.12 103 GLU A N 1
ATOM 794 C CA . GLU A 1 103 ? -3.903 8.784 25.121 1.00 91.12 103 GLU A CA 1
ATOM 795 C C . GLU A 1 103 ? -5.295 9.395 25.349 1.00 91.12 103 GLU A C 1
ATOM 797 O O . GLU A 1 103 ? -5.770 9.468 26.485 1.00 91.12 103 GLU A O 1
ATOM 802 N N . VAL A 1 104 ? -5.965 9.812 24.274 1.00 91.12 104 VAL A N 1
ATOM 803 C CA . VAL A 1 104 ? -7.367 10.261 24.303 1.00 91.12 104 VAL A CA 1
ATOM 804 C C . VAL A 1 104 ? -8.186 9.404 23.351 1.00 91.12 104 VAL A C 1
ATOM 806 O O . VAL A 1 104 ? -7.785 9.214 22.207 1.00 91.12 104 VAL A O 1
ATOM 809 N N . TYR A 1 105 ? -9.338 8.919 23.801 1.00 91.19 105 TYR A N 1
ATOM 810 C CA . TYR A 1 105 ? -10.256 8.122 22.995 1.00 91.19 105 TYR A CA 1
ATOM 811 C C . TYR A 1 105 ? -11.512 8.926 22.677 1.00 91.19 105 TYR A C 1
ATOM 813 O O . TYR A 1 105 ? -12.159 9.454 23.579 1.00 91.19 105 TYR A O 1
ATOM 821 N N . LEU A 1 106 ? -11.841 9.007 21.390 1.00 91.75 106 LEU A N 1
ATOM 822 C CA . LEU A 1 106 ? -13.090 9.547 20.866 1.00 91.75 106 LEU A CA 1
ATOM 823 C C . LEU A 1 106 ? -13.955 8.365 20.424 1.00 91.75 106 LEU A C 1
ATOM 825 O O . LEU A 1 106 ? -13.758 7.810 19.341 1.00 91.75 106 LEU A O 1
ATOM 829 N N . GLU A 1 107 ? -14.880 7.953 21.285 1.00 89.44 107 GLU A N 1
ATOM 830 C CA . GLU A 1 107 ? -15.738 6.787 21.071 1.00 89.44 107 GLU A CA 1
ATOM 831 C C . GLU A 1 107 ? -17.132 7.221 20.611 1.00 89.44 107 GLU A C 1
ATOM 833 O O . GLU A 1 107 ? -17.773 8.006 21.308 1.00 89.44 107 GLU A O 1
ATOM 838 N N . PRO A 1 108 ? -17.645 6.743 19.470 1.00 86.88 108 PRO A N 1
ATOM 839 C CA . PRO A 1 108 ? -18.981 7.110 19.029 1.00 86.88 108 PRO A CA 1
ATOM 840 C C . PRO A 1 108 ? -20.021 6.492 19.975 1.00 86.88 108 PRO A C 1
ATOM 842 O O . PRO A 1 108 ? -20.002 5.289 20.230 1.00 86.88 108 PRO A O 1
ATOM 845 N N . ALA A 1 109 ? -20.948 7.301 20.492 1.00 79.88 109 ALA A N 1
ATOM 846 C CA . ALA A 1 109 ? -22.061 6.797 21.302 1.00 79.88 109 ALA A CA 1
ATOM 847 C C . ALA A 1 109 ? -23.138 6.115 20.437 1.00 79.88 109 ALA A C 1
ATOM 849 O O . ALA A 1 109 ? -23.886 5.274 20.931 1.00 79.88 109 ALA A O 1
ATOM 850 N N . VAL A 1 110 ? -23.185 6.454 19.144 1.00 80.75 110 VAL A N 1
ATOM 851 C CA . VAL A 1 110 ? -24.037 5.840 18.118 1.00 80.75 110 VAL A CA 1
ATOM 852 C C . VAL A 1 110 ? -23.229 5.627 16.836 1.00 80.75 110 VAL A C 1
ATOM 854 O O . VAL A 1 110 ? -22.352 6.422 16.512 1.00 80.75 110 VAL A O 1
ATOM 857 N N . SER A 1 111 ? -23.513 4.566 16.077 1.00 79.88 111 SER A N 1
ATOM 858 C CA . SER A 1 111 ? -22.733 4.193 14.879 1.00 79.88 111 SER A CA 1
ATOM 859 C C . SER A 1 111 ? -22.792 5.221 13.739 1.00 79.88 111 SER A C 1
ATOM 861 O O . SER A 1 111 ? -21.899 5.264 12.888 1.00 79.88 111 SER A O 1
ATOM 863 N N . SER A 1 112 ? -23.822 6.071 13.720 1.00 85.00 112 SER A N 1
ATOM 864 C CA . SER A 1 112 ? -23.970 7.150 12.742 1.00 85.00 112 SER A CA 1
ATOM 865 C C . SER A 1 112 ? -22.986 8.299 12.963 1.00 85.00 112 SER A C 1
ATOM 867 O O . SER A 1 112 ? -22.659 8.974 11.986 1.00 85.00 112 SER A O 1
ATOM 869 N N . SER A 1 113 ? -22.459 8.474 14.181 1.00 87.25 113 SER A N 1
ATOM 870 C CA . SER A 1 113 ? -21.518 9.542 14.523 1.00 87.25 113 SER A CA 1
ATOM 871 C C . SER A 1 113 ? -20.267 9.523 13.634 1.00 87.25 113 SER A C 1
ATOM 873 O O . SER A 1 113 ? -19.793 8.456 13.215 1.00 87.25 113 SER A O 1
ATOM 875 N N . LYS A 1 114 ? -19.745 10.715 13.324 1.00 91.94 114 LYS A N 1
ATOM 876 C CA . LYS A 1 114 ? -18.537 10.910 12.511 1.00 91.94 114 LYS A CA 1
ATOM 877 C C . LYS A 1 114 ? -17.586 11.919 13.150 1.00 91.94 114 LYS A C 1
ATOM 879 O O . LYS A 1 114 ? -18.004 12.884 13.781 1.00 91.94 114 LYS A O 1
ATOM 884 N N . ILE A 1 115 ? -16.292 11.701 12.944 1.00 92.00 115 ILE A N 1
ATOM 885 C CA . ILE A 1 115 ? -15.238 12.668 13.244 1.00 92.00 115 ILE A CA 1
ATOM 886 C C . ILE A 1 115 ? -14.771 13.272 11.935 1.00 92.00 115 ILE A C 1
ATOM 888 O O . ILE A 1 115 ? -14.252 12.572 11.066 1.00 92.00 115 ILE A O 1
ATOM 892 N N . THR A 1 116 ? -14.921 14.580 11.818 1.00 92.19 116 THR A N 1
ATOM 893 C CA . THR A 1 116 ? -14.509 15.333 10.646 1.00 92.19 116 THR A CA 1
ATOM 894 C C . THR A 1 116 ? -13.175 16.013 10.908 1.00 92.19 116 THR A C 1
ATOM 896 O O . THR A 1 116 ? -12.981 16.687 11.917 1.00 92.19 116 THR A O 1
ATOM 899 N N . THR A 1 117 ? -12.233 15.839 9.988 1.00 90.00 117 THR A N 1
ATOM 900 C CA . THR A 1 117 ? -10.923 16.496 10.033 1.00 90.00 117 THR A CA 1
ATOM 901 C C . THR A 1 117 ? -10.732 17.332 8.783 1.00 90.00 117 THR A C 1
ATOM 903 O O . THR A 1 117 ? -11.066 16.869 7.688 1.00 90.00 117 THR A O 1
ATOM 906 N N . VAL A 1 118 ? -10.126 18.508 8.930 1.00 81.00 118 VAL A N 1
ATOM 907 C CA . VAL A 1 118 ? -9.704 19.340 7.802 1.00 81.00 118 VAL A CA 1
ATOM 908 C C . VAL A 1 118 ? -8.183 19.340 7.745 1.00 81.00 118 VAL A C 1
ATOM 910 O O . VAL A 1 118 ? -7.524 19.828 8.659 1.00 81.00 118 VAL A O 1
ATOM 913 N N . ALA A 1 119 ? -7.624 18.791 6.670 1.00 73.50 119 ALA A N 1
ATOM 914 C CA . ALA A 1 119 ? -6.185 18.772 6.429 1.00 73.50 119 ALA A CA 1
ATOM 915 C C . ALA A 1 119 ? -5.897 19.259 5.009 1.00 73.50 119 ALA A C 1
ATOM 917 O O . ALA A 1 119 ? -6.468 18.751 4.042 1.00 73.50 119 ALA A O 1
ATOM 918 N N . SER A 1 120 ? -5.032 20.270 4.883 1.00 70.94 120 SER A N 1
ATOM 919 C CA . SER A 1 120 ? -4.638 20.858 3.590 1.00 70.94 120 SER A CA 1
ATOM 920 C C . SER A 1 120 ? -5.834 21.237 2.696 1.00 70.94 120 SER A C 1
ATOM 922 O O . SER A 1 120 ? -5.837 20.955 1.500 1.00 70.94 120 SER A O 1
ATOM 924 N N . GLY A 1 121 ? -6.881 21.824 3.289 1.00 74.44 121 GLY A N 1
ATOM 925 C CA . GLY A 1 121 ? -8.099 22.240 2.580 1.00 74.44 121 GLY A CA 1
ATOM 926 C C . GLY A 1 121 ? -9.046 21.101 2.179 1.00 74.44 121 GLY A C 1
ATOM 927 O O . GLY A 1 121 ? -10.014 21.348 1.466 1.00 74.44 121 GLY A O 1
ATOM 928 N N . LYS A 1 122 ? -8.793 19.859 2.614 1.00 80.81 122 LYS A N 1
ATOM 929 C CA . LYS A 1 122 ? -9.660 18.702 2.352 1.00 80.81 122 LYS A CA 1
ATOM 930 C C . LYS A 1 122 ? -10.342 18.226 3.626 1.00 80.81 122 LYS A C 1
ATOM 932 O O . LYS A 1 122 ? -9.694 18.076 4.661 1.00 80.81 122 LYS A O 1
ATOM 937 N N . THR A 1 123 ? -11.635 17.945 3.506 1.00 87.88 123 THR A N 1
ATOM 938 C CA . THR A 1 123 ? -12.483 17.431 4.584 1.00 87.88 123 THR A CA 1
ATOM 939 C C . THR A 1 123 ? -12.608 15.917 4.469 1.00 87.88 123 THR A C 1
ATOM 941 O O . THR A 1 123 ? -13.034 15.409 3.434 1.00 87.88 123 THR A O 1
ATOM 944 N N . ASN A 1 124 ? -12.260 15.208 5.540 1.00 91.69 124 ASN A N 1
ATOM 945 C CA . ASN A 1 124 ? -12.357 13.751 5.649 1.00 91.69 124 ASN A CA 1
ATOM 946 C C . ASN A 1 124 ? -13.231 13.389 6.855 1.00 91.69 124 ASN A C 1
ATOM 948 O O . ASN A 1 124 ? -13.115 14.043 7.893 1.00 91.69 124 ASN A O 1
ATOM 952 N N . ARG A 1 125 ? -14.080 12.359 6.728 1.00 93.25 125 ARG A N 1
ATOM 953 C CA . ARG A 1 125 ? -15.041 11.938 7.764 1.00 93.25 125 ARG A CA 1
ATOM 954 C C . ARG A 1 125 ? -14.758 10.506 8.195 1.00 93.25 125 ARG A C 1
ATOM 956 O O . ARG A 1 125 ? -14.828 9.588 7.387 1.00 93.25 125 ARG A O 1
ATOM 963 N N . TYR A 1 126 ? -14.469 10.295 9.469 1.00 94.38 126 TYR A N 1
ATOM 964 C CA . TYR A 1 126 ? -14.106 8.991 10.015 1.00 94.38 126 TYR A CA 1
ATOM 965 C C . TYR A 1 126 ? -15.217 8.455 10.913 1.00 94.38 126 TYR A C 1
ATOM 967 O O . TYR A 1 126 ? -15.720 9.163 11.784 1.00 94.38 126 TYR A O 1
ATOM 975 N N . GLY A 1 127 ? -15.594 7.195 10.699 1.00 91.19 127 GLY A N 1
ATOM 976 C CA . GLY A 1 127 ? -16.401 6.425 11.643 1.00 91.19 127 GLY A CA 1
ATOM 977 C C . GLY A 1 127 ? -15.530 5.672 12.651 1.00 91.19 127 GLY A C 1
ATOM 978 O O . GLY A 1 127 ? -14.298 5.726 12.605 1.00 91.19 127 GLY A O 1
ATOM 979 N N . GLY A 1 128 ? -16.176 4.929 13.547 1.00 90.31 128 GLY A N 1
ATOM 980 C CA . GLY A 1 128 ? -15.483 4.136 14.561 1.00 90.31 128 GLY A CA 1
ATOM 981 C C . GLY A 1 128 ? -14.816 4.993 15.639 1.00 90.31 128 GLY A C 1
ATOM 982 O O . GLY A 1 128 ? -15.184 6.148 15.856 1.00 90.31 128 GLY A O 1
ATOM 983 N N . ILE A 1 129 ? -13.850 4.399 16.340 1.00 92.56 129 ILE A N 1
ATOM 984 C CA . ILE A 1 129 ? -13.160 5.033 17.470 1.00 92.56 129 ILE A CA 1
ATOM 985 C C . ILE A 1 129 ? -11.880 5.697 16.957 1.00 92.56 129 ILE A C 1
ATOM 987 O O . ILE A 1 129 ? -11.154 5.117 16.143 1.00 92.56 129 ILE A O 1
ATOM 991 N N . ILE A 1 130 ? -11.576 6.899 17.444 1.00 94.75 130 ILE A N 1
ATOM 992 C CA . ILE A 1 130 ? -10.287 7.559 17.204 1.00 94.75 130 ILE A CA 1
ATOM 993 C C . ILE A 1 130 ? -9.512 7.617 18.517 1.00 94.75 130 ILE A C 1
ATOM 995 O O . ILE A 1 130 ? -9.920 8.284 19.462 1.00 94.75 130 ILE A O 1
ATOM 999 N N . GLN A 1 131 ? -8.373 6.933 18.559 1.00 94.94 131 GLN A N 1
ATOM 1000 C CA . GLN A 1 131 ? -7.377 7.066 19.615 1.00 94.94 131 GLN A CA 1
ATOM 1001 C C . GLN A 1 131 ? -6.351 8.120 19.190 1.00 94.94 131 GLN A C 1
ATOM 1003 O O . GLN A 1 131 ? -5.758 8.016 18.120 1.00 94.94 131 GLN A O 1
ATOM 1008 N N . LEU A 1 132 ? -6.092 9.109 20.031 1.00 96.12 132 LEU A N 1
ATOM 1009 C CA . LEU A 1 132 ? -5.021 10.083 19.858 1.00 96.12 132 LEU A CA 1
ATOM 1010 C C . LEU A 1 132 ? -3.877 9.720 20.800 1.00 96.12 132 LEU A C 1
ATOM 1012 O O . LEU A 1 132 ? -4.097 9.584 22.001 1.00 96.12 132 LEU A O 1
ATOM 1016 N N . LYS A 1 133 ? -2.660 9.585 20.268 1.00 94.50 133 LYS A N 1
ATOM 1017 C CA . LYS A 1 133 ? -1.440 9.331 21.051 1.00 94.50 133 LYS A CA 1
ATOM 1018 C C . LYS A 1 133 ? -0.273 10.155 20.520 1.00 94.50 133 LYS A C 1
ATOM 1020 O O . LYS A 1 133 ? -0.259 10.490 19.337 1.00 94.50 133 LYS A O 1
ATOM 1025 N N . VAL A 1 134 ? 0.726 10.453 21.350 1.00 94.94 134 VAL A N 1
ATOM 1026 C CA . VAL A 1 134 ? 1.953 11.117 20.874 1.00 94.94 134 VAL A CA 1
ATOM 1027 C C . VAL A 1 134 ? 2.922 10.084 20.300 1.00 94.94 134 VAL A C 1
ATOM 1029 O O . VAL A 1 134 ? 3.201 9.053 20.908 1.00 94.94 134 VAL A O 1
ATOM 1032 N N . SER A 1 135 ? 3.434 10.352 19.102 1.00 93.38 135 SER A N 1
ATOM 1033 C CA . SER A 1 135 ? 4.452 9.546 18.432 1.00 93.38 135 SER A CA 1
ATOM 1034 C C . SER A 1 135 ? 5.382 10.464 17.645 1.00 93.38 135 SER A C 1
ATOM 1036 O O . SER A 1 135 ? 4.923 11.295 16.864 1.00 93.38 135 SER A O 1
ATOM 1038 N N . GLY A 1 136 ? 6.693 10.364 17.888 1.00 91.44 136 GLY A N 1
ATOM 1039 C CA . GLY A 1 136 ? 7.680 11.229 17.230 1.00 91.44 136 GLY A CA 1
ATOM 1040 C C . GLY A 1 136 ? 7.464 12.727 17.492 1.00 91.44 136 GLY A C 1
ATOM 1041 O O . GLY A 1 136 ? 7.695 13.538 16.601 1.00 91.44 136 GLY A O 1
ATOM 1042 N N . GLY A 1 137 ? 6.959 13.093 18.677 1.00 93.69 137 GLY A N 1
ATOM 1043 C CA . GLY A 1 137 ? 6.673 14.487 19.046 1.00 93.69 137 GLY A CA 1
ATOM 1044 C C . GLY A 1 137 ? 5.434 15.100 18.378 1.00 93.69 137 GLY A C 1
ATOM 1045 O O . GLY A 1 137 ? 5.210 16.299 18.508 1.00 93.69 137 GLY A O 1
ATOM 1046 N N . LYS A 1 138 ? 4.624 14.303 17.670 1.00 96.56 138 LYS A N 1
ATOM 1047 C CA . LYS A 1 138 ? 3.363 14.723 17.038 1.00 96.56 138 LYS A CA 1
ATOM 1048 C C . LYS A 1 138 ? 2.197 13.883 17.548 1.00 96.56 138 LYS A C 1
ATOM 1050 O O . LYS A 1 138 ? 2.394 12.749 17.984 1.00 96.56 138 LYS A O 1
ATOM 1055 N N . ILE A 1 139 ? 0.977 14.405 17.457 1.00 96.81 139 ILE A N 1
ATOM 1056 C CA . ILE A 1 139 ? -0.234 13.600 17.629 1.00 96.81 139 ILE A CA 1
ATOM 1057 C C . ILE A 1 139 ? -0.341 12.659 16.432 1.00 96.81 139 ILE A C 1
ATOM 1059 O O . ILE A 1 139 ? -0.342 13.104 15.289 1.00 96.81 139 ILE A O 1
ATOM 1063 N N . LEU A 1 140 ? -0.459 11.363 16.701 1.00 96.56 140 LEU A N 1
ATOM 1064 C CA . LEU A 1 140 ? -0.848 10.336 15.747 1.00 96.56 140 LEU A CA 1
ATOM 1065 C C . LEU A 1 140 ? -2.274 9.879 16.077 1.00 96.56 140 LEU A C 1
ATOM 1067 O O . LEU A 1 140 ? -2.468 9.190 17.084 1.00 96.56 140 LEU A O 1
ATOM 1071 N N . PRO A 1 141 ? -3.262 10.214 15.233 1.00 97.00 141 PRO A N 1
ATOM 1072 C CA . PRO A 1 141 ? -4.578 9.602 15.309 1.00 97.00 141 PRO A CA 1
ATOM 1073 C C . PRO A 1 141 ? -4.519 8.150 14.834 1.00 97.00 141 PRO A C 1
ATOM 1075 O O . PRO A 1 141 ? -3.905 7.836 13.815 1.00 97.00 141 PRO A O 1
ATOM 1078 N N . VAL A 1 142 ? -5.178 7.256 15.557 1.00 97.06 142 VAL A N 1
ATOM 1079 C CA . VAL A 1 142 ? -5.333 5.843 15.216 1.00 97.06 142 VAL A CA 1
ATOM 1080 C C . VAL A 1 142 ? -6.822 5.541 15.160 1.00 97.06 142 VAL A C 1
ATOM 1082 O O . VAL A 1 142 ? -7.517 5.628 16.170 1.00 97.06 142 VAL A O 1
ATOM 1085 N N . ASN A 1 143 ? -7.314 5.190 13.978 1.00 96.81 143 ASN A N 1
ATOM 1086 C CA . ASN A 1 143 ? -8.711 4.859 13.759 1.00 96.81 143 ASN A CA 1
ATOM 1087 C C . ASN A 1 143 ? -8.941 3.358 13.929 1.00 96.81 143 ASN A C 1
ATOM 1089 O O . ASN A 1 143 ? -8.350 2.550 13.217 1.00 96.81 143 ASN A O 1
ATOM 1093 N N . TYR A 1 144 ? -9.785 3.009 14.892 1.00 94.19 144 TYR A N 1
ATOM 1094 C CA . TYR A 1 144 ? -10.261 1.659 15.141 1.00 94.19 144 TYR A CA 1
ATOM 1095 C C . TYR A 1 144 ? -11.595 1.500 14.422 1.00 94.19 144 TYR A C 1
ATOM 1097 O O . TYR A 1 144 ? -12.573 2.172 14.765 1.00 94.19 144 TYR A O 1
ATOM 1105 N N . ILE A 1 145 ? -11.620 0.641 13.412 1.00 92.94 145 ILE A N 1
ATOM 1106 C CA . ILE A 1 145 ? -12.739 0.546 12.476 1.00 92.94 145 ILE A CA 1
ATOM 1107 C C . ILE A 1 145 ? -12.906 -0.888 11.975 1.00 92.94 145 ILE A C 1
ATOM 1109 O O . ILE A 1 145 ? -11.926 -1.627 11.894 1.00 92.94 145 ILE A O 1
ATOM 1113 N N . ASP A 1 146 ? -14.134 -1.296 11.660 1.00 90.62 146 ASP A N 1
ATOM 1114 C CA . ASP A 1 146 ? -14.391 -2.605 11.065 1.00 90.62 146 ASP A CA 1
ATOM 1115 C C . ASP A 1 146 ? -13.927 -2.645 9.598 1.00 90.62 146 ASP A C 1
ATOM 1117 O O . ASP A 1 146 ? -13.787 -1.615 8.929 1.00 90.62 146 ASP A O 1
ATOM 1121 N N . MET A 1 147 ? -13.695 -3.850 9.077 1.00 92.06 147 MET A N 1
ATOM 1122 C CA . MET A 1 147 ? -13.153 -4.032 7.729 1.00 92.06 147 MET A CA 1
ATOM 1123 C C . MET A 1 147 ? -14.061 -3.467 6.623 1.00 92.06 147 MET A C 1
ATOM 1125 O O . MET A 1 147 ? -13.556 -2.957 5.623 1.00 92.06 147 MET A O 1
ATOM 1129 N N . GLN A 1 148 ? -15.389 -3.524 6.769 1.00 90.25 148 GLN A N 1
ATOM 1130 C CA . GLN A 1 148 ? -16.301 -3.017 5.739 1.00 90.25 148 GLN A CA 1
ATOM 1131 C C . GLN A 1 148 ? -16.236 -1.490 5.679 1.00 90.25 148 GLN A C 1
ATOM 1133 O O . GLN A 1 148 ? -16.055 -0.918 4.602 1.00 90.25 148 GLN A O 1
ATOM 1138 N N . SER A 1 149 ? -16.309 -0.831 6.833 1.00 92.19 149 SER A N 1
ATOM 1139 C CA . SER A 1 149 ? -16.208 0.626 6.925 1.00 92.19 149 SER A CA 1
ATOM 1140 C C . SER A 1 149 ? -14.818 1.132 6.519 1.00 92.19 149 SER A C 1
ATOM 1142 O O . SER A 1 149 ? -14.713 2.153 5.838 1.00 92.19 149 SER A O 1
ATOM 1144 N N . TYR A 1 150 ? -13.751 0.386 6.832 1.00 95.56 150 TYR A N 1
ATOM 1145 C CA . TYR A 1 150 ? -12.407 0.673 6.321 1.00 95.56 150 TYR A CA 1
ATOM 1146 C C . TYR A 1 150 ? -12.368 0.687 4.790 1.00 95.56 150 TYR A C 1
ATOM 1148 O O . TYR A 1 150 ? -11.891 1.650 4.189 1.00 95.56 150 TYR A O 1
ATOM 1156 N N . LEU A 1 151 ? -12.919 -0.345 4.143 1.00 95.88 151 LEU A N 1
ATOM 1157 C CA . LEU A 1 151 ? -12.921 -0.451 2.683 1.00 95.88 151 LEU A CA 1
ATOM 1158 C C . LEU A 1 151 ? -13.742 0.652 2.017 1.00 95.88 151 LEU A C 1
ATOM 1160 O O . LEU A 1 151 ? -13.320 1.162 0.978 1.00 95.88 151 LEU A O 1
ATOM 1164 N N . LYS A 1 152 ? -14.846 1.096 2.633 1.00 94.50 152 LYS A N 1
ATOM 1165 C CA . LYS A 1 152 ? -15.593 2.281 2.175 1.00 94.50 152 LYS A CA 1
ATOM 1166 C C . LYS A 1 152 ? -14.757 3.566 2.209 1.00 94.50 152 LYS A C 1
ATOM 1168 O O . LYS A 1 152 ? -15.067 4.491 1.466 1.00 94.50 152 LYS A O 1
ATOM 1173 N N . GLY A 1 153 ? -13.704 3.627 3.027 1.00 94.94 153 GLY A N 1
ATOM 1174 C CA . GLY A 1 153 ? -12.754 4.742 3.049 1.00 94.94 153 GLY A CA 1
ATOM 1175 C C . GLY A 1 153 ? -11.468 4.532 2.251 1.00 94.94 153 GLY A C 1
ATOM 1176 O O . GLY A 1 153 ? -10.693 5.478 2.120 1.00 94.94 153 GLY A O 1
ATOM 1177 N N . VAL A 1 154 ? -11.232 3.325 1.722 1.00 95.62 154 VAL A N 1
ATOM 1178 C CA . VAL A 1 154 ? -10.109 3.012 0.822 1.00 95.62 154 VAL A CA 1
ATOM 1179 C C . VAL A 1 154 ? -10.539 3.107 -0.636 1.00 95.62 154 VAL A C 1
ATOM 1181 O O . VAL A 1 154 ? -9.953 3.849 -1.420 1.00 95.62 154 VAL A O 1
ATOM 1184 N N . LEU A 1 155 ? -11.594 2.379 -1.011 1.00 95.69 155 LEU A N 1
ATOM 1185 C CA . LEU A 1 155 ? -11.989 2.209 -2.410 1.00 95.69 155 LEU A CA 1
ATOM 1186 C C . LEU A 1 155 ? -12.228 3.520 -3.170 1.00 95.69 155 LEU A C 1
ATOM 1188 O O . LEU A 1 155 ? -11.787 3.580 -4.316 1.00 95.69 155 LEU A O 1
ATOM 1192 N N . PRO A 1 156 ? -12.833 4.574 -2.585 1.00 93.44 156 PRO A N 1
ATOM 1193 C CA . PRO A 1 156 ? -13.018 5.851 -3.279 1.00 93.44 156 PRO A CA 1
ATOM 1194 C C . PRO A 1 156 ? -11.736 6.505 -3.792 1.00 93.44 156 PRO A C 1
ATOM 1196 O O . PRO A 1 156 ? -11.795 7.387 -4.647 1.00 93.44 156 PRO A O 1
ATOM 1199 N N . TYR A 1 157 ? -10.590 6.111 -3.241 1.00 91.12 157 TYR A N 1
ATOM 1200 C CA . TYR A 1 157 ? -9.282 6.653 -3.587 1.00 91.12 157 TYR A CA 1
ATOM 1201 C C . TYR A 1 157 ? -8.422 5.673 -4.382 1.00 91.12 157 TYR A C 1
ATOM 1203 O O . TYR A 1 157 ? -7.349 6.065 -4.830 1.00 91.12 157 TYR A O 1
ATOM 1211 N N . GLU A 1 158 ? -8.902 4.444 -4.580 1.00 91.31 158 GLU A N 1
ATOM 1212 C CA . GLU A 1 158 ? -8.225 3.417 -5.370 1.00 91.31 158 GLU A CA 1
ATOM 1213 C C . GLU A 1 158 ? -8.931 3.182 -6.711 1.00 91.31 158 GLU A C 1
ATOM 1215 O O . GLU A 1 158 ? -8.262 2.972 -7.714 1.00 91.31 158 GLU A O 1
ATOM 1220 N N . ILE A 1 159 ? -10.267 3.237 -6.773 1.00 93.94 159 ILE A N 1
ATOM 1221 C CA . ILE A 1 159 ? -11.032 2.950 -7.995 1.00 93.94 159 ILE A CA 1
ATOM 1222 C C . ILE A 1 159 ? -12.192 3.931 -8.185 1.00 93.94 159 ILE A C 1
ATOM 1224 O O . ILE A 1 159 ? -12.834 4.361 -7.229 1.00 93.94 159 ILE A O 1
ATOM 1228 N N . SER A 1 160 ? -12.484 4.284 -9.440 1.00 94.69 160 SER A N 1
ATOM 1229 C CA . SER A 1 160 ? -13.594 5.191 -9.746 1.00 94.69 160 SER A CA 1
ATOM 1230 C C . SER A 1 160 ? -14.945 4.551 -9.425 1.00 94.69 160 SER A C 1
ATOM 1232 O O . SER A 1 160 ? -15.237 3.437 -9.860 1.00 94.69 160 SER A O 1
ATOM 1234 N N . ASN A 1 161 ? -15.827 5.306 -8.765 1.00 95.00 161 ASN A N 1
ATOM 1235 C CA . ASN A 1 161 ? -17.217 4.906 -8.521 1.00 95.00 161 ASN A CA 1
ATOM 1236 C C . ASN A 1 161 ? -18.032 4.704 -9.817 1.00 95.00 161 ASN A C 1
ATOM 1238 O O . ASN A 1 161 ? -19.074 4.052 -9.788 1.00 95.00 161 ASN A O 1
ATOM 1242 N N . SER A 1 162 ? -17.581 5.254 -10.950 1.00 96.38 162 SER A N 1
ATOM 1243 C CA . SER A 1 162 ? -18.228 5.065 -12.257 1.00 96.38 162 SER A CA 1
ATOM 1244 C C . SER A 1 162 ? -17.814 3.782 -12.981 1.00 96.38 162 SER A C 1
ATOM 1246 O O . SER A 1 162 ? -18.377 3.481 -14.031 1.00 96.38 162 SER A O 1
ATOM 1248 N N . TYR A 1 163 ? -16.826 3.038 -12.473 1.00 96.62 163 TYR A N 1
ATOM 1249 C CA . TYR A 1 163 ? -16.427 1.779 -13.101 1.00 96.62 163 TYR A CA 1
ATOM 1250 C C . TYR A 1 163 ? -17.544 0.733 -12.975 1.00 96.62 163 TYR A C 1
ATOM 1252 O O . TYR A 1 163 ? -18.350 0.800 -12.041 1.00 96.62 163 TYR A O 1
ATOM 1260 N N . PRO A 1 164 ? -17.597 -0.259 -13.882 1.00 98.25 164 PRO A N 1
ATOM 1261 C CA . PRO A 1 164 ? -18.560 -1.344 -13.766 1.00 98.25 164 PRO A CA 1
ATOM 1262 C C . PRO A 1 164 ? -18.453 -2.040 -12.407 1.00 98.25 164 PRO A C 1
ATOM 1264 O O . PRO A 1 164 ? -17.352 -2.269 -11.898 1.00 98.25 164 PRO A O 1
ATOM 1267 N N . ILE A 1 165 ? -19.598 -2.426 -11.843 1.00 98.31 165 ILE A N 1
ATOM 1268 C CA . ILE A 1 165 ? -19.675 -2.966 -10.478 1.00 98.31 165 ILE A CA 1
ATOM 1269 C C . ILE A 1 165 ? -18.741 -4.167 -10.260 1.00 98.31 165 ILE A C 1
ATOM 1271 O O . ILE A 1 165 ? -18.137 -4.286 -9.201 1.00 98.31 165 ILE A O 1
ATOM 1275 N N . GLU A 1 166 ? -18.545 -5.015 -11.271 1.00 98.50 166 GLU A N 1
ATOM 1276 C CA . GLU A 1 166 ? -17.675 -6.196 -11.197 1.00 98.50 166 GLU A CA 1
ATOM 1277 C C . GLU A 1 166 ? -16.182 -5.835 -11.059 1.00 98.50 166 GLU A C 1
ATOM 1279 O O . GLU A 1 166 ? -15.438 -6.524 -10.355 1.00 98.50 166 GLU A O 1
ATOM 1284 N N . ALA A 1 167 ? -15.742 -4.710 -11.634 1.00 98.44 167 ALA A N 1
ATOM 1285 C CA . ALA A 1 167 ? -14.395 -4.183 -11.416 1.00 98.44 167 ALA A CA 1
ATOM 1286 C C . ALA A 1 167 ? -14.240 -3.641 -9.985 1.00 98.44 167 ALA A C 1
ATOM 1288 O O . ALA A 1 167 ? -13.242 -3.914 -9.316 1.00 98.44 167 ALA A O 1
ATOM 1289 N N . ILE A 1 168 ? -15.260 -2.940 -9.476 1.00 98.62 168 ILE A N 1
ATOM 1290 C CA . ILE A 1 168 ? -15.268 -2.414 -8.103 1.00 98.62 168 ILE A CA 1
ATOM 1291 C C . ILE A 1 168 ? -15.290 -3.561 -7.077 1.00 98.62 168 ILE A C 1
ATOM 1293 O O . ILE A 1 168 ? -14.548 -3.514 -6.098 1.00 98.62 168 ILE A O 1
ATOM 1297 N N . LYS A 1 169 ? -16.053 -4.635 -7.319 1.00 98.75 169 LYS A N 1
ATOM 1298 C CA . LYS A 1 169 ? -16.032 -5.865 -6.502 1.00 98.75 169 LYS A CA 1
ATOM 1299 C C . LYS A 1 169 ? -14.653 -6.517 -6.478 1.00 98.75 169 LYS A C 1
ATOM 1301 O O . LYS A 1 169 ? -14.170 -6.892 -5.412 1.00 98.75 169 LYS A O 1
ATOM 1306 N N . SER A 1 170 ? -14.000 -6.605 -7.638 1.00 98.62 170 SER A N 1
ATOM 1307 C CA . SER A 1 170 ? -12.634 -7.133 -7.745 1.00 98.62 170 SER A CA 1
ATOM 1308 C C . SER A 1 170 ? -11.658 -6.305 -6.897 1.00 98.62 170 SER A C 1
ATOM 1310 O O . SER A 1 170 ? -10.864 -6.860 -6.133 1.00 98.62 170 SER A O 1
ATOM 1312 N N . GLN A 1 171 ? -11.775 -4.973 -6.939 1.00 98.50 171 GLN A N 1
ATOM 1313 C CA . GLN A 1 171 ? -11.012 -4.072 -6.071 1.00 98.50 171 GLN A CA 1
ATOM 1314 C C . GLN A 1 171 ? -11.348 -4.258 -4.588 1.00 98.50 171 GLN A C 1
ATOM 1316 O O . GLN A 1 171 ? -10.427 -4.297 -3.779 1.00 98.50 171 GLN A O 1
ATOM 1321 N N . ALA A 1 172 ? -12.620 -4.420 -4.216 1.00 98.31 172 ALA A N 1
ATOM 1322 C CA . ALA A 1 172 ? -13.031 -4.631 -2.827 1.00 98.31 172 ALA A CA 1
ATOM 1323 C C . ALA A 1 172 ? -12.381 -5.882 -2.219 1.00 98.31 172 ALA A C 1
ATOM 1325 O O . ALA A 1 172 ? -11.771 -5.806 -1.152 1.00 98.31 172 ALA A O 1
ATOM 1326 N N . ILE A 1 173 ? -12.451 -7.013 -2.925 1.00 98.38 173 ILE A N 1
ATOM 1327 C CA . ILE A 1 173 ? -11.874 -8.294 -2.488 1.00 98.38 173 ILE A CA 1
ATOM 1328 C C . ILE A 1 173 ? -10.346 -8.203 -2.410 1.00 98.38 173 ILE A C 1
ATOM 1330 O O . ILE A 1 173 ? -9.747 -8.625 -1.417 1.00 98.38 173 ILE A O 1
ATOM 1334 N N . THR A 1 174 ? -9.709 -7.607 -3.422 1.00 98.00 174 THR A N 1
ATOM 1335 C CA . THR A 1 174 ? -8.249 -7.429 -3.453 1.00 98.00 174 THR A CA 1
ATOM 1336 C C . THR A 1 174 ? -7.784 -6.527 -2.307 1.00 98.00 174 THR A C 1
ATOM 1338 O O . THR A 1 174 ? -6.874 -6.890 -1.563 1.00 98.00 174 THR A O 1
ATOM 1341 N N . SER A 1 175 ? -8.451 -5.389 -2.090 1.00 97.19 175 SER A N 1
ATOM 1342 C CA . SER A 1 175 ? -8.143 -4.466 -0.994 1.00 97.19 175 SER A CA 1
ATOM 1343 C C . SER A 1 175 ? -8.357 -5.106 0.380 1.00 97.19 175 SER A C 1
ATOM 1345 O O . SER A 1 175 ? -7.514 -4.939 1.257 1.00 97.19 175 SER A O 1
ATOM 1347 N N . ARG A 1 176 ? -9.432 -5.887 0.568 1.00 97.19 176 ARG A N 1
ATOM 1348 C CA . ARG A 1 176 ? -9.684 -6.625 1.819 1.00 97.19 176 ARG A CA 1
ATOM 1349 C C . ARG A 1 176 ? -8.581 -7.633 2.108 1.00 97.19 176 ARG A C 1
ATOM 1351 O O . ARG A 1 176 ? -8.067 -7.694 3.222 1.00 97.19 176 ARG A O 1
ATOM 1358 N N . THR A 1 177 ? -8.209 -8.403 1.091 1.00 96.00 177 THR A N 1
ATOM 1359 C CA . THR A 1 177 ? -7.160 -9.420 1.197 1.00 96.00 177 THR A CA 1
ATOM 1360 C C . THR A 1 177 ? -5.825 -8.776 1.555 1.00 96.00 177 THR A C 1
ATOM 1362 O O . THR A 1 177 ? -5.180 -9.226 2.499 1.00 96.00 177 THR A O 1
ATOM 1365 N N . PHE A 1 178 ? -5.456 -7.676 0.883 1.00 95.12 178 PHE A N 1
ATOM 1366 C CA . PHE A 1 178 ? -4.250 -6.912 1.202 1.00 95.12 178 PHE A CA 1
ATOM 1367 C C . PHE A 1 178 ? -4.250 -6.427 2.654 1.00 95.12 178 PHE A C 1
ATOM 1369 O O . PHE A 1 178 ? -3.258 -6.603 3.363 1.00 95.12 178 PHE A O 1
ATOM 1376 N N . ALA A 1 179 ? -5.351 -5.825 3.110 1.00 94.75 179 ALA A N 1
ATOM 1377 C CA . ALA A 1 179 ? -5.460 -5.301 4.466 1.00 94.75 179 ALA A CA 1
ATOM 1378 C C . ALA A 1 179 ? -5.247 -6.409 5.509 1.00 94.75 179 ALA A C 1
ATOM 1380 O O . ALA A 1 179 ? -4.439 -6.254 6.428 1.00 94.75 179 ALA A O 1
ATOM 1381 N N . LEU A 1 180 ? -5.911 -7.555 5.324 1.00 92.44 180 LEU A N 1
ATOM 1382 C CA . LEU A 1 180 ? -5.811 -8.707 6.220 1.00 92.44 180 LEU A CA 1
ATOM 1383 C C . LEU A 1 180 ? -4.423 -9.366 6.185 1.00 92.44 180 LEU A C 1
ATOM 1385 O O . LEU A 1 180 ? -3.874 -9.693 7.239 1.00 92.44 180 LEU A O 1
ATOM 1389 N N . SER A 1 181 ? -3.807 -9.510 5.008 1.00 90.75 181 SER A N 1
ATOM 1390 C CA . SER A 1 181 ? -2.465 -10.096 4.880 1.00 90.75 181 SER A CA 1
ATOM 1391 C C . SER A 1 181 ? -1.367 -9.196 5.462 1.00 90.75 181 SER A C 1
ATOM 1393 O O . SER A 1 181 ? -0.272 -9.672 5.759 1.00 90.75 181 SER A O 1
ATOM 1395 N N . ASN A 1 182 ? -1.650 -7.901 5.655 1.00 90.19 182 ASN A N 1
ATOM 1396 C CA . ASN A 1 182 ? -0.695 -6.894 6.120 1.00 90.19 182 ASN A CA 1
ATOM 1397 C C . ASN A 1 182 ? -0.988 -6.340 7.527 1.00 90.19 182 ASN A C 1
ATOM 1399 O O . ASN A 1 182 ? -0.350 -5.372 7.936 1.00 90.19 182 ASN A O 1
ATOM 1403 N N . LEU A 1 183 ? -1.867 -6.961 8.326 1.00 89.75 183 LEU A N 1
ATOM 1404 C CA . LEU A 1 183 ? -2.230 -6.460 9.668 1.00 89.75 183 LEU A CA 1
ATOM 1405 C C . LEU A 1 183 ? -1.053 -6.286 10.644 1.00 89.75 183 LEU A C 1
ATOM 1407 O O . LEU A 1 183 ? -1.183 -5.586 11.646 1.00 89.75 183 LEU A O 1
ATOM 1411 N N . ASN A 1 184 ? 0.085 -6.932 10.390 1.00 87.62 184 ASN A N 1
ATOM 1412 C CA . ASN A 1 184 ? 1.284 -6.824 11.224 1.00 87.62 184 ASN A CA 1
ATOM 1413 C C . ASN A 1 184 ? 2.341 -5.860 10.661 1.00 87.62 184 ASN A C 1
ATOM 1415 O O . ASN A 1 184 ? 3.414 -5.744 11.256 1.00 87.62 184 ASN A O 1
ATOM 1419 N N . LYS A 1 185 ? 2.062 -5.160 9.552 1.00 88.81 185 LYS A N 1
ATOM 1420 C CA . LYS A 1 185 ? 3.035 -4.309 8.848 1.00 88.81 185 LYS A CA 1
ATOM 1421 C C . LYS A 1 185 ? 3.631 -3.218 9.738 1.00 88.81 185 LYS A C 1
ATOM 1423 O O . LYS A 1 185 ? 4.815 -2.919 9.631 1.00 88.81 185 LYS A O 1
ATOM 1428 N N . HIS A 1 186 ? 2.832 -2.684 10.658 1.00 91.44 186 HIS A N 1
ATOM 1429 C CA . HIS A 1 186 ? 3.227 -1.622 11.584 1.00 91.44 186 HIS A CA 1
ATOM 1430 C C . HIS A 1 186 ? 3.170 -2.056 13.059 1.00 91.44 186 HIS A C 1
ATOM 1432 O O . HIS A 1 186 ? 2.986 -1.233 13.959 1.00 91.44 186 HIS A O 1
ATOM 1438 N N . LYS A 1 187 ? 3.366 -3.355 13.334 1.00 89.25 187 LYS A N 1
ATOM 1439 C CA . LYS A 1 187 ? 3.267 -3.930 14.689 1.00 89.25 187 LYS A CA 1
ATOM 1440 C C . LYS A 1 187 ? 4.153 -3.219 15.721 1.00 89.25 187 LYS A C 1
ATOM 1442 O O . LYS A 1 187 ? 3.739 -3.068 16.867 1.00 89.25 187 LYS A O 1
ATOM 1447 N N . SER A 1 188 ? 5.343 -2.762 15.326 1.00 87.94 188 SER A N 1
ATOM 1448 C CA . SER A 1 188 ? 6.265 -2.000 16.186 1.00 87.94 188 SER A CA 1
ATOM 1449 C C . SER A 1 188 ? 5.732 -0.620 16.591 1.00 87.94 188 SER A C 1
ATOM 1451 O O . SER A 1 188 ? 6.104 -0.111 17.641 1.00 87.94 188 SER A O 1
ATOM 1453 N N . GLU A 1 189 ? 4.837 -0.033 15.796 1.00 87.75 189 GLU A N 1
ATOM 1454 C CA . GLU A 1 189 ? 4.203 1.270 16.044 1.00 87.75 189 GLU A CA 1
ATOM 1455 C C . GLU A 1 189 ? 2.868 1.136 16.810 1.00 87.75 189 GLU A C 1
ATOM 1457 O O . GLU A 1 189 ? 2.211 2.131 17.144 1.00 87.75 189 GLU A O 1
ATOM 1462 N N . GLY A 1 190 ? 2.441 -0.101 17.096 1.00 87.75 190 GLY A N 1
ATOM 1463 C CA . GLY A 1 190 ? 1.178 -0.402 17.773 1.00 87.75 190 GLY A CA 1
ATOM 1464 C C . GLY A 1 190 ? -0.069 -0.134 16.923 1.00 87.75 190 GLY A C 1
ATOM 1465 O O . GLY A 1 190 ? -1.144 0.081 17.482 1.00 87.75 190 GLY A O 1
ATOM 1466 N N . ILE A 1 191 ? 0.070 -0.120 15.595 1.00 93.50 191 ILE A N 1
ATOM 1467 C CA . ILE A 1 191 ? -1.022 0.002 14.614 1.00 93.50 191 ILE A CA 1
ATOM 1468 C C . ILE A 1 191 ? -0.947 -1.169 13.620 1.00 93.50 191 ILE A C 1
ATOM 1470 O O . ILE A 1 191 ? 0.094 -1.817 13.503 1.00 93.50 191 ILE A O 1
ATOM 1474 N N . ASN A 1 192 ? -2.038 -1.457 12.910 1.00 94.50 192 ASN A N 1
ATOM 1475 C CA . ASN A 1 192 ? -2.062 -2.514 11.898 1.00 94.50 192 ASN A CA 1
ATOM 1476 C C . ASN A 1 192 ? -1.602 -1.992 10.533 1.00 94.50 192 ASN A C 1
ATOM 1478 O O . ASN A 1 192 ? -0.658 -2.521 9.949 1.00 94.50 192 ASN A O 1
ATOM 1482 N N . LEU A 1 193 ? -2.252 -0.923 10.065 1.00 95.56 193 LEU A N 1
ATOM 1483 C CA . LEU A 1 193 ? -2.057 -0.303 8.751 1.00 95.56 193 LEU A CA 1
ATOM 1484 C C . LEU A 1 193 ? -1.877 1.216 8.902 1.00 95.56 193 LEU A C 1
ATOM 1486 O O . LEU A 1 193 ? -2.137 1.771 9.971 1.00 95.56 193 LEU A O 1
ATOM 1490 N N . CYS A 1 194 ? -1.451 1.895 7.837 1.00 95.56 194 CYS A N 1
ATOM 1491 C CA . CYS A 1 194 ? -1.463 3.357 7.742 1.00 95.56 194 CYS A CA 1
ATOM 1492 C C . CYS A 1 194 ? -2.367 3.848 6.604 1.00 95.56 194 CYS A C 1
ATOM 1494 O O . CYS A 1 194 ? -2.774 3.072 5.749 1.00 95.56 194 CYS A O 1
ATOM 1496 N N . ASP A 1 195 ? -2.660 5.142 6.592 1.00 94.38 195 ASP A N 1
ATOM 1497 C CA . ASP A 1 195 ? -3.556 5.813 5.640 1.00 94.38 195 ASP A CA 1
ATOM 1498 C C . ASP A 1 195 ? -2.886 6.313 4.344 1.00 94.38 195 ASP A C 1
ATOM 1500 O O . ASP A 1 195 ? -3.518 6.964 3.510 1.00 94.38 195 ASP A O 1
ATOM 1504 N N . THR A 1 196 ? -1.593 6.036 4.177 1.00 91.25 196 THR A N 1
ATOM 1505 C CA . THR A 1 196 ? -0.796 6.438 3.012 1.00 91.25 196 THR A CA 1
ATOM 1506 C C . THR A 1 196 ? -0.590 5.285 2.030 1.00 91.25 196 THR A C 1
ATOM 1508 O O . THR A 1 196 ? -0.872 4.126 2.331 1.00 91.25 196 THR A O 1
ATOM 1511 N N . THR A 1 197 ? 0.012 5.583 0.876 1.00 85.56 197 THR A N 1
ATOM 1512 C CA . THR A 1 197 ? 0.395 4.598 -0.153 1.00 85.56 197 THR A CA 1
ATOM 1513 C C . THR A 1 197 ? 1.377 3.527 0.331 1.00 85.56 197 THR A C 1
ATOM 1515 O O . THR A 1 197 ? 1.574 2.531 -0.355 1.00 85.56 197 THR A O 1
ATOM 1518 N N . ASN A 1 198 ? 1.986 3.685 1.516 1.00 87.00 198 ASN A N 1
ATOM 1519 C CA . ASN A 1 198 ? 2.748 2.601 2.133 1.00 87.00 198 ASN A CA 1
ATOM 1520 C C . ASN A 1 198 ? 1.840 1.431 2.554 1.00 87.00 198 ASN A C 1
ATOM 1522 O O . ASN A 1 198 ? 2.313 0.305 2.660 1.00 87.00 198 ASN A O 1
ATOM 1526 N N . CYS A 1 199 ? 0.554 1.673 2.799 1.00 91.50 199 CYS A N 1
ATOM 1527 C CA . CYS A 1 199 ? -0.465 0.636 2.927 1.00 91.50 199 CYS A CA 1
ATOM 1528 C C . CYS A 1 199 ? -1.492 0.824 1.808 1.00 91.50 199 CYS A C 1
ATOM 1530 O O . CYS A 1 199 ? -1.258 0.362 0.699 1.00 91.50 199 CYS A O 1
ATOM 1532 N N . GLN A 1 200 ? -2.592 1.517 2.090 1.00 92.12 200 GLN A N 1
ATOM 1533 C CA . GLN A 1 200 ? -3.623 1.883 1.124 1.00 92.12 200 GLN A CA 1
ATOM 1534 C C . GLN A 1 200 ? -4.096 3.289 1.459 1.00 92.12 200 GLN A C 1
ATOM 1536 O O . GLN A 1 200 ? -4.100 3.678 2.632 1.00 92.12 200 GLN A O 1
ATOM 1541 N N . VAL A 1 201 ? -4.490 4.054 0.444 1.00 92.12 201 VAL A N 1
ATOM 1542 C CA . VAL A 1 201 ? -4.960 5.418 0.680 1.00 92.12 201 VAL A CA 1
ATOM 1543 C C . VAL A 1 201 ? -6.313 5.349 1.385 1.00 92.12 201 VAL A C 1
ATOM 1545 O O . VAL A 1 201 ? -7.316 5.004 0.774 1.00 92.12 201 VAL A O 1
ATOM 1548 N N . TYR A 1 202 ? -6.337 5.692 2.673 1.00 94.88 202 TYR A N 1
ATOM 1549 C CA . TYR A 1 202 ? -7.538 5.685 3.509 1.00 94.88 202 TYR A CA 1
ATOM 1550 C C . TYR A 1 202 ? -7.847 7.106 3.967 1.00 94.88 202 TYR A C 1
ATOM 1552 O O . TYR A 1 202 ? -7.008 7.742 4.594 1.00 94.88 202 TYR A O 1
ATOM 1560 N N . LYS A 1 203 ? -9.037 7.635 3.672 1.00 92.38 203 LYS A N 1
ATOM 1561 C CA . LYS A 1 203 ? -9.397 9.009 4.086 1.00 92.38 203 LYS A CA 1
ATOM 1562 C C . LYS A 1 203 ? -10.769 9.099 4.741 1.00 92.38 203 LYS A C 1
ATOM 1564 O O . LYS A 1 203 ? -11.436 10.129 4.668 1.00 92.38 203 LYS A O 1
ATOM 1569 N N . GLY A 1 204 ? -11.174 8.015 5.395 1.00 89.81 204 GLY A N 1
ATOM 1570 C CA . GLY A 1 204 ? -12.492 7.921 6.002 1.00 89.81 204 GLY A CA 1
ATOM 1571 C C . GLY A 1 204 ? -13.601 7.729 4.968 1.00 89.81 204 GLY A C 1
ATOM 1572 O O . GLY A 1 204 ? -13.363 7.658 3.764 1.00 89.81 204 GLY A O 1
ATOM 1573 N N . GLU A 1 205 ? -14.821 7.568 5.459 1.00 84.75 205 GLU A N 1
ATOM 1574 C CA . GLU A 1 205 ? -15.983 7.203 4.660 1.00 84.75 205 GLU A CA 1
ATOM 1575 C C . GLU A 1 205 ? -16.439 8.349 3.747 1.00 84.75 205 GLU A C 1
ATOM 1577 O O . GLU A 1 205 ? -16.531 9.509 4.156 1.00 84.75 205 GLU A O 1
ATOM 1582 N N . ASN A 1 206 ? -16.817 7.996 2.516 1.00 83.19 206 ASN A N 1
ATOM 1583 C CA . ASN A 1 206 ? -17.554 8.876 1.619 1.00 83.19 206 ASN A CA 1
ATOM 1584 C C . ASN A 1 206 ? -18.821 8.174 1.113 1.00 83.19 206 ASN A C 1
ATOM 1586 O O . ASN A 1 206 ? -18.795 7.419 0.139 1.00 83.19 206 ASN A O 1
ATOM 1590 N N . SER A 1 207 ? -19.944 8.459 1.773 1.00 77.56 207 SER A N 1
ATOM 1591 C CA . SER A 1 207 ? -21.252 7.844 1.509 1.00 77.56 207 SER A CA 1
ATOM 1592 C C . SER A 1 207 ? -21.895 8.252 0.175 1.00 77.56 207 SER A C 1
ATOM 1594 O O . SER A 1 207 ? -22.936 7.707 -0.199 1.00 77.56 207 SER A O 1
ATOM 1596 N N . SER A 1 208 ? -21.279 9.176 -0.572 1.00 85.12 208 SER A N 1
ATOM 1597 C CA . SER A 1 208 ? -21.757 9.601 -1.895 1.00 85.12 208 SER A CA 1
ATOM 1598 C C . SER A 1 208 ? -21.517 8.535 -2.975 1.00 85.12 208 SER A C 1
ATOM 1600 O O . SER A 1 208 ? -22.167 8.546 -4.018 1.00 85.12 208 SER A O 1
ATOM 1602 N N . TYR A 1 209 ? -20.602 7.588 -2.742 1.00 89.81 209 TYR A N 1
ATOM 1603 C CA . TYR A 1 209 ? -20.203 6.585 -3.731 1.00 89.81 209 TYR A CA 1
ATOM 1604 C C . TYR A 1 209 ? -20.998 5.281 -3.604 1.00 89.81 209 TYR A C 1
ATOM 1606 O O . TYR A 1 209 ? -20.525 4.274 -3.076 1.00 89.81 209 TYR A O 1
ATOM 1614 N N . LYS A 1 210 ? -22.230 5.298 -4.123 1.00 93.00 210 LYS A N 1
ATOM 1615 C CA . LYS A 1 210 ? -23.182 4.182 -4.004 1.00 93.00 210 LYS A CA 1
ATOM 1616 C C . LYS A 1 210 ? -22.732 2.874 -4.653 1.00 93.00 210 LYS A C 1
ATOM 1618 O O . LYS A 1 210 ? -23.014 1.814 -4.099 1.00 93.00 210 LYS A O 1
ATOM 1623 N N . ASN A 1 211 ? -21.994 2.913 -5.765 1.00 95.44 211 ASN A N 1
ATOM 1624 C CA . ASN A 1 211 ? -21.479 1.684 -6.383 1.00 95.44 211 ASN A CA 1
ATOM 1625 C C . ASN A 1 211 ? -20.363 1.061 -5.543 1.00 95.44 211 ASN A C 1
ATOM 1627 O O . ASN A 1 211 ? -20.284 -0.160 -5.437 1.00 95.44 211 ASN A O 1
ATOM 1631 N N . ILE A 1 212 ? -19.530 1.892 -4.912 1.00 95.62 212 ILE A N 1
ATOM 1632 C CA . ILE A 1 212 ? -18.502 1.428 -3.976 1.00 95.62 212 ILE A CA 1
ATOM 1633 C C . ILE A 1 212 ? -19.148 0.802 -2.746 1.00 95.62 212 ILE A C 1
ATOM 1635 O O . ILE A 1 212 ? -18.801 -0.319 -2.384 1.00 95.62 212 ILE A O 1
ATOM 1639 N N . GLU A 1 213 ? -20.120 1.484 -2.141 1.00 94.31 213 GLU A N 1
ATOM 1640 C CA . GLU A 1 213 ? -20.872 0.954 -1.003 1.00 94.31 213 GLU A CA 1
ATOM 1641 C C . GLU A 1 213 ? -21.510 -0.404 -1.334 1.00 94.31 213 GLU A C 1
ATOM 1643 O O . GLU A 1 213 ? -21.309 -1.375 -0.602 1.00 94.31 213 GLU A O 1
ATOM 1648 N N . LYS A 1 214 ? -22.187 -0.499 -2.484 1.00 96.06 214 LYS A N 1
ATOM 1649 C CA . LYS A 1 214 ? -22.790 -1.740 -2.978 1.00 96.06 214 LYS A CA 1
ATOM 1650 C C . LYS A 1 214 ? -21.756 -2.851 -3.187 1.00 96.06 214 LYS A C 1
ATOM 1652 O O . LYS A 1 214 ? -21.974 -3.970 -2.740 1.00 96.06 214 LYS A O 1
ATOM 1657 N N . ALA A 1 215 ? -20.623 -2.562 -3.827 1.00 97.75 215 ALA A N 1
ATOM 1658 C CA . ALA A 1 215 ? -19.581 -3.558 -4.080 1.00 97.75 215 ALA A CA 1
ATOM 1659 C C . ALA A 1 215 ? -18.927 -4.081 -2.793 1.00 97.75 215 ALA A C 1
ATOM 1661 O O . ALA A 1 215 ? -18.637 -5.274 -2.697 1.00 97.75 215 ALA A O 1
ATOM 1662 N N . VAL A 1 216 ? -18.690 -3.208 -1.806 1.00 96.25 216 VAL A N 1
ATOM 1663 C CA . VAL A 1 216 ? -18.148 -3.605 -0.498 1.00 96.25 216 VAL A CA 1
ATOM 1664 C C . VAL A 1 216 ? -19.118 -4.538 0.225 1.00 96.25 216 VAL A C 1
ATOM 1666 O O . VAL A 1 216 ? -18.666 -5.532 0.798 1.00 96.25 216 VAL A O 1
ATOM 1669 N N . GLU A 1 217 ? -20.423 -4.261 0.165 1.00 94.12 217 GLU A N 1
ATOM 1670 C CA . GLU A 1 217 ? -21.444 -5.095 0.808 1.00 94.12 217 GLU A CA 1
ATOM 1671 C C . GLU A 1 217 ? -21.658 -6.430 0.085 1.00 94.12 217 GLU A C 1
ATOM 1673 O O . GLU A 1 217 ? -21.606 -7.484 0.712 1.00 94.12 217 GLU A O 1
ATOM 1678 N N . GLU A 1 218 ? -21.785 -6.428 -1.244 1.00 96.25 218 GLU A N 1
ATOM 1679 C CA . GLU A 1 218 ? -21.970 -7.659 -2.032 1.00 96.25 218 GLU A CA 1
ATOM 1680 C C . GLU A 1 218 ? -20.752 -8.600 -1.992 1.00 96.25 218 GLU A C 1
ATOM 1682 O O . GLU A 1 218 ? -20.862 -9.774 -2.335 1.00 96.25 218 GLU A O 1
ATOM 1687 N N . THR A 1 219 ? -19.587 -8.099 -1.569 1.00 96.00 219 THR A N 1
ATOM 1688 C CA . THR A 1 219 ? -18.353 -8.885 -1.394 1.00 96.00 219 THR A CA 1
ATOM 1689 C C . THR A 1 219 ? -17.943 -9.010 0.068 1.00 96.00 219 THR A C 1
ATOM 1691 O O . THR A 1 219 ? -16.765 -9.235 0.368 1.00 96.00 219 THR A O 1
ATOM 1694 N N . LYS A 1 220 ? -18.885 -8.820 0.998 1.00 91.75 220 LYS A N 1
ATOM 1695 C CA . LYS A 1 220 ? -18.624 -8.890 2.436 1.00 91.75 220 LYS A CA 1
ATOM 1696 C C . LYS A 1 220 ? -17.873 -10.171 2.779 1.00 91.75 220 LYS A C 1
ATOM 1698 O O . LYS A 1 220 ? -18.251 -11.262 2.362 1.00 91.75 220 LYS A O 1
ATOM 1703 N N . ASN A 1 221 ? -16.785 -10.007 3.528 1.00 86.62 221 ASN A N 1
ATOM 1704 C CA . ASN A 1 221 ? -15.913 -11.088 3.984 1.00 86.62 221 ASN A CA 1
ATOM 1705 C C . ASN A 1 221 ? -15.247 -11.941 2.885 1.00 86.62 221 ASN A C 1
ATOM 1707 O O . ASN A 1 221 ? -14.546 -12.890 3.219 1.00 86.62 221 ASN A O 1
ATOM 1711 N N . MET A 1 222 ? -15.389 -11.607 1.600 1.00 92.69 222 MET A N 1
ATOM 1712 C CA . MET A 1 222 ? -14.688 -12.318 0.529 1.00 92.69 222 MET A CA 1
ATOM 1713 C C . MET A 1 222 ? -13.227 -11.867 0.443 1.00 92.69 222 MET A C 1
ATOM 1715 O O . MET A 1 222 ? -12.941 -10.662 0.389 1.00 92.69 222 MET A O 1
ATOM 1719 N N . VAL A 1 223 ? -12.316 -12.839 0.404 1.00 94.56 223 VAL A N 1
ATOM 1720 C CA . VAL A 1 223 ? -10.859 -12.665 0.291 1.00 94.56 223 VAL A CA 1
ATOM 1721 C C . VAL A 1 223 ? -10.278 -13.648 -0.722 1.00 94.56 223 VAL A C 1
ATOM 1723 O O . VAL A 1 223 ? -10.924 -14.633 -1.063 1.00 94.56 223 VAL A O 1
ATOM 1726 N N . LEU A 1 224 ? -9.046 -13.406 -1.169 1.00 92.62 224 LEU A N 1
ATOM 1727 C CA . LEU A 1 224 ? -8.273 -14.353 -1.969 1.00 92.62 224 LEU A CA 1
ATOM 1728 C C . LEU A 1 224 ? -7.326 -15.161 -1.081 1.00 92.62 224 LEU A C 1
ATOM 1730 O O . LEU A 1 224 ? -6.559 -14.598 -0.293 1.00 92.62 224 LEU A O 1
ATOM 1734 N N . THR A 1 225 ? -7.340 -16.479 -1.243 1.00 89.12 225 THR A N 1
ATOM 1735 C CA . THR A 1 225 ? -6.431 -17.407 -0.567 1.00 89.12 225 THR A CA 1
ATOM 1736 C C . THR A 1 225 ? -5.609 -18.204 -1.567 1.00 89.12 225 THR A C 1
ATOM 1738 O O . THR A 1 225 ? -5.997 -18.424 -2.714 1.00 89.12 225 THR A O 1
ATOM 1741 N N . TYR A 1 226 ? -4.436 -18.636 -1.124 1.00 85.25 226 TYR A N 1
ATOM 1742 C CA . TYR A 1 226 ? -3.583 -19.580 -1.826 1.00 85.25 226 TYR A CA 1
ATOM 1743 C C . TYR A 1 226 ? -3.047 -20.585 -0.807 1.00 85.25 226 TYR A C 1
ATOM 1745 O O . TYR A 1 226 ? -2.479 -20.193 0.215 1.00 85.25 226 TYR A O 1
ATOM 1753 N N . ASN A 1 227 ? -3.249 -21.881 -1.060 1.00 84.12 227 ASN A N 1
ATOM 1754 C CA . ASN A 1 227 ? -2.888 -22.965 -0.137 1.00 84.12 227 ASN A CA 1
ATOM 1755 C C . ASN A 1 227 ? -3.421 -22.756 1.300 1.00 84.12 227 ASN A C 1
ATOM 1757 O O . ASN A 1 227 ? -2.690 -22.921 2.279 1.00 84.12 227 ASN A O 1
ATOM 1761 N N . GLY A 1 228 ? -4.690 -22.345 1.431 1.00 79.19 228 GLY A N 1
ATOM 1762 C CA . GLY A 1 228 ? -5.366 -22.164 2.726 1.00 79.19 228 GLY A CA 1
ATOM 1763 C C . GLY A 1 228 ? -4.836 -21.002 3.578 1.00 79.19 228 GLY A C 1
ATOM 1764 O O . GLY A 1 228 ? -5.057 -20.962 4.787 1.00 79.19 228 GLY A O 1
ATOM 1765 N N . SER A 1 229 ? -4.080 -20.076 2.982 1.00 85.62 229 SER A N 1
ATOM 1766 C CA . SER A 1 229 ? -3.621 -18.838 3.621 1.00 85.62 229 SER A CA 1
ATOM 1767 C C . SER A 1 229 ? -3.992 -17.635 2.760 1.00 85.62 229 SER A C 1
ATOM 1769 O O . SER A 1 229 ? -4.101 -17.767 1.544 1.00 85.62 229 SER A O 1
ATOM 1771 N N . LEU A 1 230 ? -4.158 -16.458 3.373 1.00 88.00 230 LEU A N 1
ATOM 1772 C CA . LEU A 1 230 ? -4.384 -15.209 2.635 1.00 88.00 230 LEU A CA 1
ATOM 1773 C C . LEU A 1 230 ? -3.304 -15.016 1.565 1.00 88.00 230 LEU A C 1
ATOM 1775 O O . LEU A 1 230 ? -2.108 -15.097 1.860 1.00 88.00 230 LEU A O 1
ATOM 1779 N N . ALA A 1 231 ? -3.737 -14.764 0.333 1.00 89.44 231 ALA A N 1
ATOM 1780 C CA . ALA A 1 231 ? -2.839 -14.496 -0.775 1.00 89.44 231 ALA A CA 1
ATOM 1781 C C . ALA A 1 231 ? -2.179 -13.118 -0.605 1.00 89.44 231 ALA A C 1
ATOM 1783 O O . ALA A 1 231 ? -2.798 -12.156 -0.149 1.00 89.44 231 ALA A O 1
ATOM 1784 N N . SER A 1 232 ? -0.913 -13.010 -1.002 1.00 90.56 232 SER A N 1
ATOM 1785 C CA . SER A 1 232 ? -0.223 -11.729 -1.129 1.00 90.56 232 SER A CA 1
ATOM 1786 C C . SER A 1 232 ? -0.691 -11.056 -2.413 1.00 90.56 232 SER A C 1
ATOM 1788 O O . SER A 1 232 ? -0.256 -11.419 -3.501 1.00 90.56 232 SER A O 1
ATOM 1790 N N . VAL A 1 233 ? -1.618 -10.111 -2.307 1.00 93.19 233 VAL A N 1
ATOM 1791 C CA . VAL A 1 233 ? -2.212 -9.463 -3.480 1.00 93.19 233 VAL A CA 1
ATOM 1792 C C . VAL A 1 233 ? -1.746 -8.024 -3.611 1.00 93.19 233 VAL A C 1
ATOM 1794 O O . VAL A 1 233 ? -1.540 -7.332 -2.618 1.00 93.19 233 VAL A O 1
ATOM 1797 N N . THR A 1 234 ? -1.598 -7.560 -4.845 1.00 92.31 234 THR A N 1
ATOM 1798 C CA . THR A 1 234 ? -1.259 -6.174 -5.172 1.00 92.31 234 THR A CA 1
ATOM 1799 C C . THR A 1 234 ? -2.056 -5.726 -6.389 1.00 92.31 234 THR A C 1
ATOM 1801 O O . THR A 1 234 ? -2.612 -6.546 -7.125 1.00 92.31 234 THR A O 1
ATOM 1804 N N . PHE A 1 235 ? -2.163 -4.417 -6.582 1.00 93.88 235 PHE A N 1
ATOM 1805 C CA . PHE A 1 235 ? -2.873 -3.836 -7.712 1.00 93.88 235 PHE A CA 1
ATOM 1806 C C . PHE A 1 235 ? -2.242 -2.501 -8.111 1.00 93.88 235 PHE A C 1
ATOM 1808 O O . PHE A 1 235 ? -1.531 -1.878 -7.325 1.00 93.88 235 PHE A O 1
ATOM 1815 N N . GLY A 1 236 ? -2.499 -2.064 -9.340 1.00 91.69 236 GLY A N 1
ATOM 1816 C CA . GLY A 1 236 ? -2.037 -0.782 -9.863 1.00 91.69 236 GLY A CA 1
ATOM 1817 C C . GLY A 1 236 ? -2.976 -0.233 -10.932 1.00 91.69 236 GLY A C 1
ATOM 1818 O O . GLY A 1 236 ? -3.853 -0.940 -11.427 1.00 91.69 236 GLY A O 1
ATOM 1819 N N . ALA A 1 237 ? -2.785 1.032 -11.299 1.00 92.19 237 ALA A N 1
ATOM 1820 C CA . ALA A 1 237 ? -3.685 1.727 -12.215 1.00 92.19 237 ALA A CA 1
ATOM 1821 C C . ALA A 1 237 ? -3.703 1.107 -13.623 1.00 92.19 237 ALA A C 1
ATOM 1823 O O . ALA A 1 237 ? -4.779 0.869 -14.172 1.00 92.19 237 ALA A O 1
ATOM 1824 N N . SER A 1 238 ? -2.531 0.807 -14.191 1.00 94.50 238 SER A N 1
ATOM 1825 C CA . SER A 1 238 ? -2.414 0.109 -15.479 1.00 94.50 238 SER A CA 1
ATOM 1826 C C . SER A 1 238 ? -1.120 -0.693 -15.564 1.00 94.50 238 SER A C 1
ATOM 1828 O O . SER A 1 238 ? -0.046 -0.215 -15.184 1.00 94.50 238 SER A O 1
ATOM 1830 N N . ASN A 1 239 ? -1.225 -1.908 -16.096 1.00 93.44 239 ASN A N 1
ATOM 1831 C CA . ASN A 1 239 ? -0.106 -2.806 -16.350 1.00 93.44 239 ASN A CA 1
ATOM 1832 C C . ASN A 1 239 ? 0.462 -2.664 -17.776 1.00 93.44 239 ASN A C 1
ATOM 1834 O O . ASN A 1 239 ? 1.413 -3.359 -18.114 1.00 93.44 239 ASN A O 1
ATOM 1838 N N . GLY A 1 240 ? -0.055 -1.764 -18.615 1.00 91.81 240 GLY A N 1
ATOM 1839 C CA . GLY A 1 240 ? 0.556 -1.515 -19.922 1.00 91.81 240 GLY A CA 1
ATOM 1840 C C . GLY A 1 240 ? 0.469 -2.677 -20.916 1.00 91.81 240 GLY A C 1
ATOM 1841 O O . GLY A 1 240 ? 1.281 -2.738 -21.833 1.00 91.81 240 GLY A O 1
ATOM 1842 N N . GLY A 1 241 ? -0.468 -3.610 -20.718 1.00 91.88 241 GLY A N 1
ATOM 1843 C CA . GLY A 1 241 ? -0.700 -4.756 -21.601 1.00 91.88 241 GLY A CA 1
ATOM 1844 C C . GLY A 1 241 ? -0.069 -6.067 -21.129 1.00 91.88 241 GLY A C 1
ATOM 1845 O O . GLY A 1 241 ? -0.382 -7.115 -21.685 1.00 91.88 241 GLY A O 1
ATOM 1846 N N . TYR A 1 242 ? 0.768 -6.045 -20.088 1.00 94.31 242 TYR A N 1
ATOM 1847 C CA . TYR A 1 242 ? 1.301 -7.250 -19.445 1.00 94.31 242 TYR A CA 1
ATOM 1848 C C . TYR A 1 242 ? 1.370 -7.065 -17.932 1.00 94.31 242 TYR A C 1
ATOM 1850 O O . TYR A 1 242 ? 1.948 -6.083 -17.453 1.00 94.31 242 TYR A O 1
ATOM 1858 N N . THR A 1 243 ? 0.864 -8.031 -17.165 1.00 95.06 243 THR A N 1
ATOM 1859 C CA . THR A 1 243 ? 1.189 -8.112 -15.735 1.00 95.06 243 THR A CA 1
ATOM 1860 C C . THR A 1 243 ? 2.670 -8.427 -15.549 1.00 95.06 243 THR A C 1
ATOM 1862 O O . THR A 1 243 ? 3.361 -8.864 -16.469 1.00 95.06 243 THR A O 1
ATOM 1865 N N . GLU A 1 244 ? 3.169 -8.205 -14.341 1.00 94.56 244 GLU A N 1
ATOM 1866 C CA . GLU A 1 244 ? 4.546 -8.509 -13.983 1.00 94.56 244 GLU A CA 1
ATOM 1867 C C . GLU A 1 244 ? 4.631 -9.504 -12.823 1.00 94.56 244 GLU A C 1
ATOM 1869 O O . GLU A 1 244 ? 3.767 -9.532 -11.946 1.00 94.56 244 GLU A O 1
ATOM 1874 N N . SER A 1 245 ? 5.711 -10.286 -12.786 1.00 93.38 245 SER A N 1
ATOM 1875 C CA . SER A 1 245 ? 6.037 -11.135 -11.655 1.00 93.38 245 SER A CA 1
ATOM 1876 C C . SER A 1 245 ? 6.540 -10.349 -10.447 1.00 93.38 245 SER A C 1
ATOM 1878 O O . SER A 1 245 ? 7.439 -9.508 -10.539 1.00 93.38 245 SER A O 1
ATOM 1880 N N . SER A 1 246 ? 6.044 -10.708 -9.261 1.00 89.00 246 SER A N 1
ATOM 1881 C CA . SER A 1 246 ? 6.559 -10.176 -7.995 1.00 89.00 246 SER A CA 1
ATOM 1882 C C . SER A 1 246 ? 8.050 -10.473 -7.777 1.00 89.00 246 SER A C 1
ATOM 1884 O O . SER A 1 246 ? 8.724 -9.717 -7.072 1.00 89.00 246 SER A O 1
ATOM 1886 N N . LEU A 1 247 ? 8.584 -11.537 -8.396 1.00 88.50 247 LEU A N 1
ATOM 1887 C CA . LEU A 1 247 ? 10.004 -11.890 -8.333 1.00 88.50 247 LEU A CA 1
ATOM 1888 C C . LEU A 1 247 ? 10.858 -10.826 -9.028 1.00 88.50 247 LEU A C 1
ATOM 1890 O O . LEU A 1 247 ? 11.842 -10.359 -8.457 1.00 88.50 247 LEU A O 1
ATOM 1894 N N . ASN A 1 248 ? 10.438 -10.385 -10.212 1.00 86.00 248 ASN A N 1
ATOM 1895 C CA . ASN A 1 248 ? 11.180 -9.416 -11.015 1.00 86.00 248 ASN A CA 1
ATOM 1896 C C . ASN A 1 248 ? 11.194 -8.024 -10.370 1.00 86.00 248 ASN A C 1
ATOM 1898 O O . ASN A 1 248 ? 12.201 -7.323 -10.449 1.00 86.00 248 ASN A O 1
ATOM 1902 N N . ILE A 1 249 ? 10.112 -7.635 -9.685 1.00 87.25 249 ILE A N 1
ATOM 1903 C CA . ILE A 1 249 ? 10.018 -6.300 -9.072 1.00 87.25 249 ILE A CA 1
ATOM 1904 C C . ILE A 1 249 ? 10.543 -6.281 -7.636 1.00 87.25 249 ILE A C 1
ATOM 1906 O O . ILE A 1 249 ? 11.316 -5.398 -7.266 1.00 87.25 249 ILE A O 1
ATOM 1910 N N . TRP A 1 250 ? 10.173 -7.262 -6.810 1.00 85.31 250 TRP A N 1
ATOM 1911 C CA . TRP A 1 250 ? 10.452 -7.242 -5.368 1.00 85.31 250 TRP A CA 1
ATOM 1912 C C . TRP A 1 250 ? 11.319 -8.404 -4.882 1.00 85.31 250 TRP A C 1
ATOM 1914 O O . TRP A 1 250 ? 11.748 -8.398 -3.732 1.00 85.31 250 TRP A O 1
ATOM 1924 N N . GLY A 1 251 ? 11.632 -9.386 -5.729 1.00 84.62 251 GLY A N 1
ATOM 1925 C CA . GLY A 1 251 ? 12.417 -10.571 -5.357 1.00 84.62 251 GLY A CA 1
ATOM 1926 C C . GLY A 1 251 ? 11.614 -11.674 -4.658 1.00 84.62 251 GLY A C 1
ATOM 1927 O O . GLY A 1 251 ? 12.132 -12.764 -4.446 1.00 84.62 251 GLY A O 1
ATOM 1928 N N . SER A 1 252 ? 10.351 -11.418 -4.307 1.00 84.56 252 SER A N 1
ATOM 1929 C CA . SER A 1 252 ? 9.471 -12.422 -3.697 1.00 84.56 252 SER A CA 1
ATOM 1930 C C . SER A 1 252 ? 8.770 -13.220 -4.786 1.00 84.56 252 SER A C 1
ATOM 1932 O O . SER A 1 252 ? 8.118 -12.628 -5.640 1.00 84.56 252 SER A O 1
ATOM 1934 N N . ASN A 1 253 ? 8.870 -14.547 -4.763 1.00 88.00 253 ASN A N 1
ATOM 1935 C CA . ASN A 1 253 ? 8.243 -15.392 -5.775 1.00 88.00 253 ASN A CA 1
ATOM 1936 C C . ASN A 1 253 ? 6.878 -15.911 -5.302 1.00 88.00 253 ASN A C 1
ATOM 1938 O O . ASN A 1 253 ? 6.810 -16.773 -4.426 1.00 88.00 253 ASN A O 1
ATOM 1942 N N . TYR A 1 254 ? 5.805 -15.402 -5.906 1.00 88.94 254 TYR A N 1
ATOM 1943 C CA . TYR A 1 254 ? 4.454 -15.931 -5.750 1.00 88.94 254 TYR A CA 1
ATOM 1944 C C . TYR A 1 254 ? 3.990 -16.463 -7.107 1.00 88.94 254 TYR A C 1
ATOM 1946 O O . TYR A 1 254 ? 3.863 -15.700 -8.060 1.00 88.94 254 TYR A O 1
ATOM 1954 N N . SER A 1 255 ? 3.715 -17.767 -7.199 1.00 89.44 255 SER A N 1
ATOM 1955 C CA . SER A 1 255 ? 3.282 -18.421 -8.449 1.00 89.44 255 SER A CA 1
ATOM 1956 C C . SER A 1 255 ? 1.984 -17.840 -9.018 1.00 89.44 255 SER A C 1
ATOM 1958 O O . SER A 1 255 ? 1.780 -17.850 -10.227 1.00 89.44 255 SER A O 1
ATOM 1960 N N . TYR A 1 256 ? 1.130 -17.301 -8.147 1.00 90.31 256 TYR A N 1
ATOM 1961 C CA . TYR A 1 256 ? -0.117 -16.617 -8.489 1.00 90.31 256 TYR A CA 1
ATOM 1962 C C . TYR A 1 256 ? 0.060 -15.118 -8.791 1.00 90.31 256 TYR A C 1
ATOM 1964 O O . TYR A 1 256 ? -0.927 -14.409 -8.952 1.00 90.31 256 TYR A O 1
ATOM 1972 N N . LEU A 1 257 ? 1.298 -14.624 -8.892 1.00 93.69 257 LEU A N 1
ATOM 1973 C CA . LEU A 1 257 ? 1.631 -13.317 -9.467 1.00 93.69 257 LEU A CA 1
ATOM 1974 C C . LEU A 1 257 ? 2.618 -13.499 -10.637 1.00 93.69 257 LEU A C 1
ATOM 1976 O O . LEU A 1 257 ? 3.800 -13.177 -10.484 1.00 93.69 257 LEU A O 1
ATOM 1980 N N . PRO A 1 258 ? 2.191 -14.065 -11.783 1.00 92.06 258 PRO A N 1
ATOM 1981 C CA . PRO A 1 258 ? 3.059 -14.262 -12.938 1.00 92.06 258 PRO A CA 1
ATOM 1982 C C . PRO A 1 258 ? 2.987 -13.098 -13.943 1.00 92.06 258 PRO A C 1
ATOM 1984 O O . PRO A 1 258 ? 2.161 -12.187 -13.839 1.00 92.06 258 PRO A O 1
ATOM 1987 N N . VAL A 1 259 ? 3.856 -13.161 -14.954 1.00 94.88 259 VAL A N 1
ATOM 1988 C CA . VAL A 1 259 ? 3.757 -12.338 -16.169 1.00 94.88 259 VAL A CA 1
ATOM 1989 C C . VAL A 1 259 ? 2.679 -12.939 -17.073 1.00 94.88 259 VAL A C 1
ATOM 1991 O O . VAL A 1 259 ? 2.790 -14.096 -17.474 1.00 94.88 259 VAL A O 1
ATOM 1994 N N . ILE A 1 260 ? 1.639 -12.169 -17.388 1.00 94.00 260 ILE A N 1
ATOM 1995 C CA . ILE A 1 260 ? 0.512 -12.570 -18.238 1.00 94.00 260 ILE A CA 1
ATOM 1996 C C . ILE A 1 260 ? 0.210 -11.429 -19.207 1.00 94.00 260 ILE A C 1
ATOM 1998 O O . ILE A 1 260 ? 0.141 -10.272 -18.796 1.00 94.00 260 ILE A O 1
ATOM 2002 N N . GLU A 1 261 ? -0.014 -11.750 -20.482 1.00 94.88 261 GLU A N 1
ATOM 2003 C CA . GLU A 1 261 ? -0.564 -10.795 -21.449 1.00 94.88 261 GLU A CA 1
ATOM 2004 C C . GLU A 1 261 ? -1.975 -10.360 -21.020 1.00 94.88 261 GLU A C 1
ATOM 2006 O O . GLU A 1 261 ? -2.893 -11.176 -20.896 1.00 94.88 261 GLU A O 1
ATOM 2011 N N . ASP A 1 262 ? -2.168 -9.059 -20.825 1.00 94.44 262 ASP A N 1
ATOM 2012 C CA . ASP A 1 262 ? -3.447 -8.459 -20.473 1.00 94.44 262 ASP A CA 1
ATOM 2013 C C . ASP A 1 262 ? -4.032 -7.671 -21.643 1.00 94.44 262 ASP A C 1
ATOM 2015 O O . ASP A 1 262 ? -3.952 -6.445 -21.727 1.00 94.44 262 ASP A O 1
ATOM 2019 N N . LYS A 1 263 ? -4.709 -8.403 -22.530 1.00 92.75 263 LYS A N 1
ATOM 2020 C CA . LYS A 1 263 ? -5.371 -7.860 -23.726 1.00 92.75 263 LYS A CA 1
ATOM 2021 C C . LYS A 1 263 ? -6.444 -6.808 -23.435 1.00 92.75 263 LYS A C 1
ATOM 2023 O O . LYS A 1 263 ? -6.972 -6.249 -24.387 1.00 92.75 263 LYS A O 1
ATOM 2028 N N . TYR A 1 264 ? -6.818 -6.568 -22.180 1.00 93.00 264 TYR A N 1
ATOM 2029 C CA . TYR A 1 264 ? -7.841 -5.589 -21.808 1.00 93.00 264 TYR A CA 1
ATOM 2030 C C . TYR A 1 264 ? -7.258 -4.242 -21.361 1.00 93.00 264 TYR A C 1
ATOM 2032 O O . TYR A 1 264 ? -7.972 -3.243 -21.375 1.00 93.00 264 TYR A O 1
ATOM 2040 N N . ASP A 1 265 ? -5.961 -4.160 -21.063 1.00 88.50 265 ASP A N 1
ATOM 2041 C CA . ASP A 1 265 ? -5.264 -2.903 -20.763 1.00 88.50 265 ASP A CA 1
ATOM 2042 C C . ASP A 1 265 ? -4.692 -2.286 -22.062 1.00 88.50 265 ASP A C 1
ATOM 2044 O O . ASP A 1 265 ? -3.487 -2.106 -22.215 1.00 88.50 265 ASP A O 1
ATOM 2048 N N . LYS A 1 266 ? -5.563 -2.047 -23.063 1.00 70.44 266 LYS A N 1
ATOM 2049 C CA . LYS A 1 266 ? -5.161 -1.672 -24.443 1.00 70.44 266 LYS A CA 1
ATOM 2050 C C . LYS A 1 266 ? -4.770 -0.207 -24.631 1.00 70.44 266 LYS A C 1
ATOM 2052 O O . LYS A 1 266 ? -4.058 0.105 -25.577 1.00 70.44 266 LYS A O 1
ATOM 2057 N N . ASN A 1 267 ? -5.237 0.678 -23.752 1.00 75.50 267 ASN A N 1
ATOM 2058 C CA . ASN A 1 267 ? -4.965 2.117 -23.814 1.00 75.50 267 ASN A CA 1
ATOM 2059 C C . ASN A 1 267 ? -4.297 2.587 -22.520 1.00 75.50 267 ASN A C 1
ATOM 2061 O O . ASN A 1 267 ? -4.864 3.408 -21.790 1.00 75.50 267 ASN A O 1
ATOM 2065 N N . PRO A 1 268 ? -3.123 2.028 -22.189 1.00 80.88 268 PRO A N 1
ATOM 2066 C CA . PRO A 1 268 ? -2.433 2.405 -20.978 1.00 80.88 268 PRO A CA 1
ATOM 2067 C C . PRO A 1 268 ? -2.007 3.867 -21.067 1.00 80.88 268 PRO A C 1
ATOM 2069 O O . PRO A 1 268 ? -1.680 4.373 -22.141 1.00 80.88 268 PRO A O 1
ATOM 2072 N N . TRP A 1 269 ? -2.001 4.559 -19.929 1.00 84.50 269 TRP A N 1
ATOM 2073 C CA . TRP A 1 269 ? -1.633 5.971 -19.889 1.00 84.50 269 TRP A CA 1
ATOM 2074 C C . TRP A 1 269 ? -0.254 6.195 -20.516 1.00 84.50 269 TRP A C 1
ATOM 2076 O O . TRP A 1 269 ? 0.719 5.661 -19.978 1.00 84.50 269 TRP A O 1
ATOM 2086 N N . PRO A 1 270 ? -0.145 6.980 -21.601 1.00 91.75 270 PRO A N 1
ATOM 2087 C CA . PRO A 1 270 ? 1.143 7.265 -22.206 1.00 91.75 270 PRO A CA 1
ATOM 2088 C C . PRO A 1 270 ? 1.955 8.197 -21.304 1.00 91.75 270 PRO A C 1
ATOM 2090 O O . PRO A 1 270 ? 1.409 9.026 -20.566 1.00 91.75 270 PRO A O 1
ATOM 2093 N N . GLU A 1 271 ? 3.273 8.076 -21.389 1.00 93.19 271 GLU A N 1
ATOM 2094 C CA . GLU A 1 271 ? 4.220 8.972 -20.740 1.00 93.19 271 GLU A CA 1
ATOM 2095 C C . GLU A 1 271 ? 5.365 9.312 -21.695 1.00 93.19 271 GLU A C 1
ATOM 2097 O O . GLU A 1 271 ? 5.890 8.447 -22.397 1.00 93.19 271 GLU A O 1
ATOM 2102 N N . SER A 1 272 ? 5.761 10.584 -21.697 1.00 96.38 272 SER A N 1
ATOM 2103 C CA . SER A 1 272 ? 6.985 11.051 -22.337 1.00 96.38 272 SER A CA 1
ATOM 2104 C C . SER A 1 272 ? 7.643 12.108 -21.456 1.00 96.38 272 SER A C 1
ATOM 2106 O O . SER A 1 272 ? 6.981 13.062 -21.038 1.00 96.38 272 SER A O 1
ATOM 2108 N N . LYS A 1 273 ? 8.930 11.936 -21.151 1.00 96.94 273 LYS A N 1
ATOM 2109 C CA . LYS A 1 273 ? 9.743 12.900 -20.401 1.00 96.94 273 LYS A CA 1
ATOM 2110 C C . LYS A 1 273 ? 11.081 13.120 -21.075 1.00 96.94 273 LYS A C 1
ATOM 2112 O O . LYS A 1 273 ? 11.758 12.165 -21.443 1.00 96.94 273 LYS A O 1
ATOM 2117 N N . VAL A 1 274 ? 11.480 14.381 -21.177 1.00 97.38 274 VAL A N 1
ATOM 2118 C CA . VAL A 1 274 ? 12.745 14.782 -21.791 1.00 97.38 274 VAL A CA 1
ATOM 2119 C C . VAL A 1 274 ? 13.673 15.331 -20.718 1.00 97.38 274 VAL A C 1
ATOM 2121 O O . VAL A 1 274 ? 13.278 16.183 -19.926 1.00 97.38 274 VAL A O 1
ATOM 2124 N N . HIS A 1 275 ? 14.912 14.851 -20.713 1.00 97.50 275 HIS A N 1
ATOM 2125 C CA . HIS A 1 275 ? 15.966 15.291 -19.812 1.00 97.50 275 HIS A CA 1
ATOM 2126 C C . HIS A 1 275 ? 17.224 15.653 -20.601 1.00 97.50 275 HIS A C 1
ATOM 2128 O O . HIS A 1 275 ? 17.633 14.921 -21.499 1.00 97.50 275 HIS A O 1
ATOM 2134 N N . THR A 1 276 ? 17.874 16.759 -20.251 1.00 96.75 276 THR A N 1
ATOM 2135 C CA . THR A 1 276 ? 19.237 17.045 -20.725 1.00 96.75 276 THR A CA 1
ATOM 2136 C C . THR A 1 276 ? 20.243 16.179 -19.968 1.00 96.75 276 THR A C 1
ATOM 2138 O O . THR A 1 276 ? 19.986 15.793 -18.821 1.00 96.75 276 THR A O 1
ATOM 2141 N N . THR A 1 277 ? 21.420 15.940 -20.550 1.00 95.12 277 THR A N 1
ATOM 2142 C CA . THR A 1 277 ? 22.537 15.250 -19.872 1.00 95.12 277 THR A CA 1
ATOM 2143 C C . THR A 1 277 ? 22.875 15.891 -18.518 1.00 95.12 277 THR A C 1
ATOM 2145 O O . THR A 1 277 ? 23.057 15.184 -17.530 1.00 95.12 277 THR A O 1
ATOM 2148 N N . ALA A 1 278 ? 22.864 17.227 -18.431 1.00 94.94 278 ALA A N 1
ATOM 2149 C CA . ALA A 1 278 ? 23.110 17.955 -17.182 1.00 94.94 278 ALA A CA 1
ATOM 2150 C C . ALA A 1 278 ? 22.019 17.719 -16.117 1.00 94.94 278 ALA A C 1
ATOM 2152 O O . ALA A 1 278 ? 22.317 17.591 -14.928 1.00 94.94 278 ALA A O 1
ATOM 2153 N N . SER A 1 279 ? 20.749 17.625 -16.531 1.00 97.06 279 SER A N 1
ATOM 2154 C CA . SER A 1 279 ? 19.656 17.323 -15.599 1.00 97.06 279 SER A CA 1
ATOM 2155 C C . SER A 1 279 ? 19.723 15.886 -15.074 1.00 97.06 279 SER A C 1
ATOM 2157 O O . SER A 1 279 ? 19.446 15.662 -13.898 1.00 97.06 279 SER A O 1
ATOM 2159 N N . ILE A 1 280 ? 20.150 14.924 -15.903 1.00 98.00 280 ILE A N 1
ATOM 2160 C CA . ILE A 1 280 ? 20.374 13.534 -15.477 1.00 98.00 280 ILE A CA 1
ATOM 2161 C C . ILE A 1 280 ? 21.516 13.467 -14.469 1.00 98.00 280 ILE A C 1
ATOM 2163 O O . ILE A 1 280 ? 21.342 12.865 -13.414 1.00 98.00 280 ILE A O 1
ATOM 2167 N N . ASP A 1 281 ? 22.641 14.126 -14.751 1.00 97.75 281 ASP A N 1
ATOM 2168 C CA . ASP A 1 281 ? 23.775 14.218 -13.826 1.00 97.75 281 ASP A CA 1
ATOM 2169 C C . ASP A 1 281 ? 23.335 14.738 -12.447 1.00 97.75 281 ASP A C 1
ATOM 2171 O O . ASP A 1 281 ? 23.583 14.108 -11.418 1.00 97.75 281 ASP A O 1
ATOM 2175 N N . THR A 1 282 ? 22.567 15.832 -12.439 1.00 97.81 282 THR A N 1
ATOM 2176 C CA . THR A 1 282 ? 22.015 16.424 -11.213 1.00 97.81 282 THR A CA 1
ATOM 2177 C C . THR A 1 282 ? 21.086 15.454 -10.478 1.00 97.81 282 THR A C 1
ATOM 2179 O O . THR A 1 282 ? 21.193 15.298 -9.261 1.00 97.81 282 THR A O 1
ATOM 2182 N N . LEU A 1 283 ? 20.186 14.769 -11.194 1.00 97.69 283 LEU A N 1
ATOM 2183 C CA . LEU A 1 283 ? 19.274 13.787 -10.602 1.00 97.69 283 LEU A CA 1
ATOM 2184 C C . LEU A 1 283 ? 20.039 12.614 -9.984 1.00 97.69 283 LEU A C 1
ATOM 2186 O O . LEU A 1 283 ? 19.781 12.267 -8.832 1.00 97.69 283 LEU A O 1
ATOM 2190 N N . LEU A 1 284 ? 21.009 12.046 -10.698 1.00 98.19 284 LEU A N 1
ATOM 2191 C CA . LEU A 1 284 ? 21.819 10.928 -10.214 1.00 98.19 284 LEU A CA 1
ATOM 2192 C C . LEU A 1 284 ? 22.618 11.306 -8.960 1.00 98.19 284 LEU A C 1
ATOM 2194 O O . LEU A 1 284 ? 22.633 10.538 -7.996 1.00 98.19 284 LEU A O 1
ATOM 2198 N N . LYS A 1 285 ? 23.197 12.512 -8.924 1.00 97.88 285 LYS A N 1
ATOM 2199 C CA . LYS A 1 285 ? 23.868 13.059 -7.733 1.00 97.88 285 LYS A CA 1
ATOM 2200 C C . LYS A 1 285 ? 22.902 13.263 -6.573 1.00 97.88 285 LYS A C 1
ATOM 2202 O O . LYS A 1 285 ? 23.184 12.843 -5.455 1.00 97.88 285 LYS A O 1
ATOM 2207 N N . SER A 1 286 ? 21.719 13.825 -6.834 1.00 97.12 286 SER A N 1
ATOM 2208 C CA . SER A 1 286 ? 20.697 14.052 -5.800 1.00 97.12 286 SER A CA 1
ATOM 2209 C C . SER A 1 286 ? 20.197 12.759 -5.145 1.00 97.12 286 SER A C 1
ATOM 2211 O O . SER A 1 286 ? 19.779 12.765 -3.989 1.00 97.12 286 SER A O 1
ATOM 2213 N N . LYS A 1 287 ? 20.245 11.641 -5.878 1.00 95.50 287 LYS A N 1
ATOM 2214 C CA . LYS A 1 287 ? 19.901 10.305 -5.380 1.00 95.50 287 LYS A CA 1
ATOM 2215 C C . LYS A 1 287 ? 21.088 9.567 -4.753 1.00 95.50 287 LYS A C 1
ATOM 2217 O O . LYS A 1 287 ? 20.900 8.468 -4.242 1.00 95.50 287 LYS A O 1
ATOM 2222 N N . GLY A 1 288 ? 22.287 10.153 -4.779 1.00 96.25 288 GLY A N 1
ATOM 2223 C CA . GLY A 1 288 ? 23.513 9.544 -4.262 1.00 96.25 288 GLY A CA 1
ATOM 2224 C C . GLY A 1 288 ? 24.070 8.421 -5.141 1.00 96.25 288 GLY A C 1
ATOM 2225 O O . GLY A 1 288 ? 24.882 7.628 -4.670 1.00 96.25 288 GLY A O 1
ATOM 2226 N N . TYR A 1 289 ? 23.636 8.324 -6.402 1.00 97.00 289 TYR A N 1
ATOM 2227 C CA . TYR A 1 289 ? 24.190 7.357 -7.351 1.00 97.00 289 TYR A CA 1
ATOM 2228 C C . TYR A 1 289 ? 25.543 7.794 -7.907 1.00 97.00 289 TYR A C 1
ATOM 2230 O O . TYR A 1 289 ? 26.338 6.921 -8.244 1.00 97.00 289 TYR A O 1
ATOM 2238 N N . LEU A 1 290 ? 25.784 9.108 -7.968 1.00 97.75 290 LEU A N 1
ATOM 2239 C CA . LEU A 1 290 ? 27.054 9.728 -8.340 1.00 97.75 290 LEU A CA 1
ATOM 2240 C C . LEU A 1 290 ? 27.507 10.714 -7.255 1.00 97.75 290 LEU A C 1
ATOM 2242 O O . LEU A 1 290 ? 26.678 11.345 -6.592 1.00 97.75 290 LEU A O 1
ATOM 2246 N N . LYS A 1 291 ? 28.820 10.871 -7.096 1.00 97.19 291 LYS A N 1
ATOM 2247 C CA . LYS A 1 291 ? 29.459 11.886 -6.245 1.00 97.19 291 LYS A CA 1
ATOM 2248 C C . LYS A 1 291 ? 29.477 13.251 -6.930 1.00 97.19 291 LYS A C 1
ATOM 2250 O O . LYS A 1 291 ? 29.242 13.368 -8.129 1.00 97.19 291 LYS A O 1
ATOM 2255 N N . SER A 1 292 ? 29.773 14.306 -6.171 1.00 95.50 292 SER A N 1
ATOM 2256 C CA . SER A 1 292 ? 29.814 15.681 -6.687 1.00 95.50 292 SER A CA 1
ATOM 2257 C C . SER A 1 292 ? 30.869 15.896 -7.778 1.00 95.50 292 SER A C 1
ATOM 2259 O O . SER A 1 292 ? 30.634 16.694 -8.685 1.00 95.50 292 SER A O 1
ATOM 2261 N N . ASP A 1 293 ? 31.991 15.181 -7.701 1.00 95.19 293 ASP A N 1
ATOM 2262 C CA . ASP A 1 293 ? 33.126 15.230 -8.627 1.00 95.19 293 ASP A CA 1
ATOM 2263 C C . ASP A 1 293 ? 33.062 14.186 -9.756 1.00 95.19 293 ASP A C 1
ATOM 2265 O O . ASP A 1 293 ? 33.938 14.157 -10.618 1.00 95.19 293 ASP A O 1
ATOM 2269 N N . GLU A 1 294 ? 32.015 13.361 -9.783 1.00 97.88 294 GLU A N 1
ATOM 2270 C CA . GLU A 1 294 ? 31.711 12.447 -10.884 1.00 97.88 294 GLU A CA 1
ATOM 2271 C C . GLU A 1 294 ? 30.804 13.140 -11.916 1.00 97.88 294 GLU A C 1
ATOM 2273 O O . GLU A 1 294 ? 30.087 14.097 -11.605 1.00 97.88 294 GLU A O 1
ATOM 2278 N N . ARG A 1 295 ? 30.829 12.679 -13.170 1.00 97.81 295 ARG A N 1
ATOM 2279 C CA . ARG A 1 295 ? 30.040 13.249 -14.269 1.00 97.81 295 ARG A CA 1
ATOM 2280 C C . ARG A 1 295 ? 29.381 12.161 -15.102 1.00 97.81 295 ARG A C 1
ATOM 2282 O O . ARG A 1 295 ? 30.070 11.327 -15.682 1.00 97.81 295 ARG A O 1
ATOM 2289 N N . PHE A 1 296 ? 28.059 12.212 -15.223 1.00 98.19 296 PHE A N 1
ATOM 2290 C CA . PHE A 1 296 ? 27.301 11.371 -16.145 1.00 98.19 296 PHE A CA 1
ATOM 2291 C C . PHE A 1 296 ? 27.747 11.598 -17.596 1.00 98.19 296 PHE A C 1
ATOM 2293 O O . PHE A 1 296 ? 27.839 12.737 -18.060 1.00 98.19 296 PHE A O 1
ATOM 2300 N N . LEU A 1 297 ? 27.995 10.501 -18.316 1.00 96.88 297 LEU A N 1
ATOM 2301 C CA . LEU A 1 297 ? 28.379 10.518 -19.725 1.00 96.88 297 LEU A CA 1
ATOM 2302 C C . LEU A 1 297 ? 27.222 10.061 -20.612 1.00 96.88 297 LEU A C 1
ATOM 2304 O O . LEU A 1 297 ? 26.789 10.797 -21.497 1.00 96.88 297 LEU A O 1
ATOM 2308 N N . LYS A 1 298 ? 26.728 8.843 -20.379 1.00 97.75 298 LYS A N 1
ATOM 2309 C CA . LYS A 1 298 ? 25.649 8.234 -21.160 1.00 97.75 298 LYS A CA 1
ATOM 2310 C C . LYS A 1 298 ? 25.015 7.059 -20.428 1.00 97.75 298 LYS A C 1
ATOM 2312 O O . LYS A 1 298 ? 25.582 6.540 -19.467 1.00 97.75 298 LYS A O 1
ATOM 2317 N N . PHE A 1 299 ? 23.865 6.612 -20.918 1.00 98.12 299 PHE A N 1
ATOM 2318 C CA . PHE A 1 299 ? 23.366 5.287 -20.561 1.00 98.12 299 PHE A CA 1
ATOM 2319 C C . PHE A 1 299 ? 24.084 4.208 -21.386 1.00 98.12 299 PHE A C 1
ATOM 2321 O O . PHE A 1 299 ? 24.396 4.427 -22.559 1.00 98.12 299 PHE A O 1
ATOM 2328 N N . GLY A 1 300 ? 24.394 3.087 -20.736 1.00 96.94 300 GLY A N 1
ATOM 2329 C CA . GLY A 1 300 ? 24.927 1.874 -21.354 1.00 96.94 300 GLY A CA 1
ATOM 2330 C C . GLY A 1 300 ? 23.799 0.921 -21.742 1.00 96.94 300 GLY A C 1
ATOM 2331 O O . GLY A 1 300 ? 22.812 1.337 -22.353 1.00 96.94 300 GLY A O 1
ATOM 2332 N N . GLU A 1 301 ? 23.930 -0.351 -21.369 1.00 96.75 301 GLU A N 1
ATOM 2333 C CA . GLU A 1 301 ? 22.881 -1.344 -21.594 1.00 96.75 301 GLU A CA 1
ATOM 2334 C C . GLU A 1 301 ? 21.606 -1.042 -20.780 1.00 96.75 301 GLU A C 1
ATOM 2336 O O . GLU A 1 301 ? 21.648 -0.632 -19.614 1.00 96.75 301 GLU A O 1
ATOM 2341 N N . VAL A 1 302 ? 20.445 -1.256 -21.409 1.00 97.31 302 VAL A N 1
ATOM 2342 C CA . VAL A 1 302 ? 19.125 -1.174 -20.769 1.00 97.31 302 VAL A CA 1
ATOM 2343 C C . VAL A 1 302 ? 18.440 -2.524 -20.911 1.00 97.31 302 VAL A C 1
ATOM 2345 O O . VAL A 1 302 ? 17.903 -2.861 -21.967 1.00 97.31 302 VAL A O 1
ATOM 2348 N N . VAL A 1 303 ? 18.449 -3.290 -19.826 1.00 96.75 303 VAL A N 1
ATOM 2349 C CA . VAL A 1 303 ? 17.889 -4.639 -19.783 1.00 96.75 303 VAL A CA 1
ATOM 2350 C C . VAL A 1 303 ? 16.405 -4.560 -19.463 1.00 96.75 303 VAL A C 1
ATOM 2352 O O . VAL A 1 303 ? 15.980 -3.856 -18.539 1.00 96.75 303 VAL A O 1
ATOM 2355 N N . LYS A 1 304 ? 15.608 -5.315 -20.218 1.00 95.62 304 LYS A N 1
ATOM 2356 C CA . LYS A 1 304 ? 14.172 -5.462 -19.999 1.00 95.62 304 LYS A CA 1
ATOM 2357 C C . LYS A 1 304 ? 13.815 -6.894 -19.655 1.00 95.62 304 LYS A C 1
ATOM 2359 O O . LYS A 1 304 ? 14.416 -7.838 -20.159 1.00 95.62 304 LYS A O 1
ATOM 2364 N N . ASN A 1 305 ? 12.791 -7.045 -18.832 1.00 93.12 305 ASN A N 1
ATOM 2365 C CA . ASN A 1 305 ? 12.197 -8.343 -18.558 1.00 93.12 305 ASN A CA 1
ATOM 2366 C C . ASN A 1 305 ? 11.184 -8.748 -19.648 1.00 93.12 305 ASN A C 1
ATOM 2368 O O . ASN A 1 305 ? 10.917 -8.004 -20.594 1.00 93.12 305 ASN A O 1
ATOM 2372 N N . SER A 1 306 ? 10.586 -9.932 -19.498 1.00 92.25 306 SER A N 1
ATOM 2373 C CA . SER A 1 306 ? 9.628 -10.484 -20.465 1.00 92.25 306 SER A CA 1
ATOM 2374 C C . SER A 1 306 ? 8.334 -9.676 -20.609 1.00 92.25 306 SER A C 1
ATOM 2376 O O . SER A 1 306 ? 7.642 -9.833 -21.609 1.00 92.25 306 SER A O 1
ATOM 2378 N N . SER A 1 307 ? 8.015 -8.782 -19.666 1.00 92.88 307 SER A N 1
ATOM 2379 C CA . SER A 1 307 ? 6.886 -7.849 -19.776 1.00 92.88 307 SER A CA 1
ATOM 2380 C C . SER A 1 307 ? 7.278 -6.504 -20.415 1.00 92.88 307 SER A C 1
ATOM 2382 O O . SER A 1 307 ? 6.499 -5.551 -20.398 1.00 92.88 307 SER A O 1
ATOM 2384 N N . SER A 1 308 ? 8.488 -6.413 -20.985 1.00 93.75 308 SER A N 1
ATOM 2385 C CA . SER A 1 308 ? 9.083 -5.210 -21.590 1.00 93.75 308 SER A CA 1
ATOM 2386 C C . SER A 1 308 ? 9.384 -4.063 -20.619 1.00 93.75 308 SER A C 1
ATOM 2388 O O . SER A 1 308 ? 9.689 -2.946 -21.053 1.00 93.75 308 SER A O 1
ATOM 2390 N N . ARG A 1 309 ? 9.343 -4.320 -19.308 1.00 95.31 309 ARG A N 1
ATOM 2391 C CA . ARG A 1 309 ? 9.730 -3.347 -18.283 1.00 95.31 309 ARG A CA 1
ATOM 2392 C C . ARG A 1 309 ? 11.239 -3.334 -18.104 1.00 95.31 309 ARG A C 1
ATOM 2394 O O . ARG A 1 309 ? 11.866 -4.389 -18.068 1.00 95.31 309 ARG A O 1
ATOM 2401 N N . VAL A 1 310 ? 11.809 -2.142 -17.956 1.00 96.56 310 VAL A N 1
ATOM 2402 C CA . VAL A 1 310 ? 13.226 -1.951 -17.635 1.00 96.56 310 VAL A CA 1
ATOM 2403 C C . VAL A 1 310 ? 13.501 -2.541 -16.256 1.00 96.56 310 VAL A C 1
ATOM 2405 O O . VAL A 1 310 ? 12.919 -2.101 -15.266 1.00 96.56 310 VAL A O 1
ATOM 2408 N N . SER A 1 311 ? 14.372 -3.545 -16.206 1.00 94.00 311 SER A N 1
ATOM 2409 C CA . SER A 1 311 ? 14.810 -4.203 -14.974 1.00 94.00 311 SER A CA 1
ATOM 2410 C C . SER A 1 311 ? 16.171 -3.703 -14.513 1.00 94.00 311 SER A C 1
ATOM 2412 O O . SER A 1 311 ? 16.403 -3.616 -13.307 1.00 94.00 311 SER A O 1
ATOM 2414 N N . GLU A 1 312 ? 17.058 -3.374 -15.453 1.00 95.94 312 GLU A N 1
ATOM 2415 C CA . GLU A 1 312 ? 18.379 -2.821 -15.168 1.00 95.94 312 GLU A CA 1
ATOM 2416 C C . GLU A 1 312 ? 18.739 -1.740 -16.198 1.00 95.94 312 GLU A C 1
ATOM 2418 O O . GLU A 1 312 ? 18.367 -1.830 -17.368 1.00 95.94 312 GLU A O 1
ATOM 2423 N N . MET A 1 313 ? 19.431 -0.693 -15.754 1.00 97.75 313 MET A N 1
ATOM 2424 C CA . MET A 1 313 ? 19.894 0.407 -16.599 1.00 97.75 313 MET A CA 1
ATOM 2425 C C . MET A 1 313 ? 21.301 0.817 -16.178 1.00 97.75 313 MET A C 1
ATOM 2427 O O . MET A 1 313 ? 21.518 1.248 -15.041 1.00 97.75 313 MET A O 1
ATOM 2431 N N . GLU A 1 314 ? 22.251 0.696 -17.098 1.00 98.25 314 GLU A N 1
ATOM 2432 C CA . GLU A 1 314 ? 23.627 1.116 -16.879 1.00 98.25 314 GLU A CA 1
ATOM 2433 C C . GLU A 1 314 ? 23.788 2.626 -17.029 1.00 98.25 314 GLU A C 1
ATOM 2435 O O . GLU A 1 314 ? 23.384 3.235 -18.020 1.00 98.25 314 GLU A O 1
ATOM 2440 N N . VAL A 1 315 ? 24.451 3.223 -16.048 1.00 98.44 315 VAL A N 1
ATOM 2441 C CA . VAL A 1 315 ? 24.870 4.620 -16.025 1.00 98.44 315 VAL A CA 1
ATOM 2442 C C . VAL A 1 315 ? 26.383 4.643 -16.161 1.00 98.44 315 VAL A C 1
ATOM 2444 O O . VAL A 1 315 ? 27.091 4.223 -15.247 1.00 98.44 315 VAL A O 1
ATOM 2447 N N . ILE A 1 316 ? 26.880 5.154 -17.282 1.00 98.50 316 ILE A N 1
ATOM 2448 C CA . ILE A 1 316 ? 28.312 5.332 -17.519 1.00 98.50 316 ILE A CA 1
ATOM 2449 C C . ILE A 1 316 ? 28.676 6.761 -17.123 1.00 98.50 316 ILE A C 1
ATOM 2451 O O . ILE A 1 316 ? 28.052 7.726 -17.579 1.00 98.50 316 ILE A O 1
ATOM 2455 N N . TYR A 1 317 ? 29.680 6.898 -16.266 1.00 98.38 317 TYR A N 1
ATOM 2456 C CA . TYR A 1 317 ? 30.138 8.174 -15.728 1.00 98.38 317 TYR A CA 1
ATOM 2457 C C . TYR A 1 317 ? 31.667 8.240 -15.702 1.00 98.38 317 TYR A C 1
ATOM 2459 O O . TYR A 1 317 ? 32.331 7.209 -15.774 1.00 98.38 317 TYR A O 1
ATOM 2467 N N . SER A 1 318 ? 32.229 9.443 -15.611 1.00 98.25 318 SER A N 1
ATOM 2468 C CA . SER A 1 318 ? 33.659 9.659 -15.371 1.00 98.25 318 SER A CA 1
ATOM 2469 C C . SER A 1 318 ? 33.906 10.260 -13.995 1.00 98.25 318 SER A C 1
ATOM 2471 O O . SER A 1 318 ? 33.110 11.078 -13.535 1.00 98.25 318 SER A O 1
ATOM 2473 N N . ASP A 1 319 ? 35.024 9.915 -13.368 1.00 95.69 319 ASP A N 1
ATOM 2474 C CA . ASP A 1 319 ? 35.524 10.618 -12.185 1.00 95.69 319 ASP A CA 1
ATOM 2475 C C . ASP A 1 319 ? 36.290 11.907 -12.553 1.00 95.69 319 ASP A C 1
ATOM 2477 O O . ASP A 1 319 ? 36.404 12.283 -13.726 1.00 95.69 319 ASP A O 1
ATOM 2481 N N . ARG A 1 320 ? 36.855 12.583 -11.543 1.00 94.00 320 ARG A N 1
ATOM 2482 C CA . ARG A 1 320 ? 37.661 13.803 -11.717 1.00 94.00 320 ARG A CA 1
ATOM 2483 C C . ARG A 1 320 ? 38.915 13.601 -12.579 1.00 94.00 320 ARG A C 1
ATOM 2485 O O . ARG A 1 320 ? 39.397 14.567 -13.165 1.00 94.00 320 ARG A O 1
ATOM 2492 N N . SER A 1 321 ? 39.452 12.381 -12.645 1.00 93.94 321 SER A N 1
ATOM 2493 C CA . SER A 1 321 ? 40.605 12.039 -13.489 1.00 93.94 321 SER A CA 1
ATOM 2494 C C . SER A 1 321 ? 40.220 11.779 -14.951 1.00 93.94 321 SER A C 1
ATOM 2496 O O . SER A 1 321 ? 41.096 11.672 -15.803 1.00 93.94 321 SER A O 1
ATOM 2498 N N . GLY A 1 322 ? 38.918 11.693 -15.250 1.00 94.38 322 GLY A N 1
ATOM 2499 C CA . GLY A 1 322 ? 38.397 11.298 -16.557 1.00 94.38 322 GLY A CA 1
ATOM 2500 C C . GLY A 1 322 ? 38.254 9.782 -16.729 1.00 94.38 322 GLY A C 1
ATOM 2501 O O . GLY A 1 322 ? 37.818 9.336 -17.791 1.00 94.38 322 GLY A O 1
ATOM 2502 N N . SER A 1 323 ? 38.569 8.989 -15.699 1.00 96.75 323 SER A N 1
ATOM 2503 C CA . SER A 1 323 ? 38.423 7.532 -15.733 1.00 96.75 323 SER A CA 1
ATOM 2504 C C . SER A 1 323 ? 36.947 7.156 -15.725 1.00 96.75 323 SER A C 1
ATOM 2506 O O . SER A 1 323 ? 36.177 7.657 -14.905 1.00 96.75 323 SER A O 1
ATOM 2508 N N . GLN A 1 324 ? 36.542 6.283 -16.649 1.00 97.94 324 GLN A N 1
ATOM 2509 C CA . GLN A 1 324 ? 35.150 5.857 -16.771 1.00 97.94 324 GLN A CA 1
ATOM 2510 C C . GLN A 1 324 ? 34.824 4.704 -15.823 1.00 97.94 324 GLN A C 1
ATOM 2512 O O . GLN A 1 324 ? 35.648 3.835 -15.548 1.00 97.94 324 GLN A O 1
ATOM 2517 N N . SER A 1 325 ? 33.595 4.692 -15.329 1.00 97.75 325 SER A N 1
ATOM 2518 C CA . SER A 1 325 ? 33.036 3.650 -14.473 1.00 97.75 325 SER A CA 1
ATOM 2519 C C . SER A 1 325 ? 31.542 3.499 -14.744 1.00 97.75 325 SER A C 1
ATOM 2521 O O . SER A 1 325 ? 30.909 4.375 -15.340 1.00 97.75 325 SER A O 1
ATOM 2523 N N . THR A 1 326 ? 30.974 2.380 -14.294 1.00 97.50 326 THR A N 1
ATOM 2524 C CA . THR A 1 326 ? 29.556 2.061 -14.491 1.00 97.50 326 THR A CA 1
ATOM 2525 C C . THR A 1 326 ? 28.843 1.919 -13.155 1.00 97.50 326 THR A C 1
ATOM 2527 O O . THR A 1 326 ? 29.314 1.245 -12.237 1.00 97.50 326 THR A O 1
ATOM 2530 N N . LYS A 1 327 ? 27.657 2.519 -13.064 1.00 97.62 327 LYS A N 1
ATOM 2531 C CA . LYS A 1 327 ? 26.695 2.320 -11.984 1.00 97.62 327 LYS A CA 1
ATOM 2532 C C . LYS A 1 327 ? 25.443 1.666 -12.551 1.00 97.62 327 LYS A C 1
ATOM 2534 O O . LYS A 1 327 ? 24.846 2.174 -13.491 1.00 97.62 327 LYS A O 1
ATOM 2539 N N . LEU A 1 328 ? 25.022 0.557 -11.956 1.00 97.75 328 LEU A N 1
ATOM 2540 C CA . LEU A 1 328 ? 23.813 -0.147 -12.370 1.00 97.75 328 LEU A CA 1
ATOM 2541 C C . LEU A 1 328 ? 22.626 0.299 -11.513 1.00 97.75 328 LEU A C 1
ATOM 2543 O O . LEU A 1 328 ? 22.663 0.132 -10.292 1.00 97.75 328 LEU A O 1
ATOM 2547 N N . LEU A 1 329 ? 21.595 0.853 -12.151 1.00 97.12 329 LEU A N 1
ATOM 2548 C CA . LEU A 1 329 ? 20.286 1.078 -11.537 1.00 97.12 329 LEU A CA 1
ATOM 2549 C C . LEU A 1 329 ? 19.428 -0.171 -11.745 1.00 97.12 329 LEU A C 1
ATOM 2551 O O . LEU A 1 329 ? 19.339 -0.670 -12.865 1.00 97.12 329 LEU A O 1
ATOM 2555 N N . LYS A 1 330 ? 18.790 -0.675 -10.688 1.00 94.19 330 LYS A N 1
ATOM 2556 C CA . LYS A 1 330 ? 18.035 -1.936 -10.695 1.00 94.19 330 LYS A CA 1
ATOM 2557 C C . LYS A 1 330 ? 16.579 -1.743 -10.289 1.00 94.19 330 LYS A C 1
ATOM 2559 O O . LYS A 1 330 ? 16.244 -0.876 -9.482 1.00 94.19 330 LYS A O 1
ATOM 2564 N N . LYS A 1 331 ? 15.712 -2.637 -10.768 1.00 88.50 331 LYS A N 1
ATOM 2565 C CA . LYS A 1 331 ? 14.283 -2.690 -10.416 1.00 88.50 331 LYS A CA 1
ATOM 2566 C C . LYS A 1 331 ? 13.633 -1.333 -10.691 1.00 88.50 331 LYS A C 1
ATOM 2568 O O . LYS A 1 331 ? 13.736 -0.850 -11.812 1.00 88.50 331 LYS A O 1
ATOM 2573 N N . GLU A 1 332 ? 13.007 -0.688 -9.703 1.00 91.50 332 GLU A N 1
ATOM 2574 C CA . GLU A 1 332 ? 12.379 0.616 -9.947 1.00 91.50 332 GLU A CA 1
ATOM 2575 C C . GLU A 1 332 ? 13.256 1.841 -9.665 1.00 91.50 332 GLU A C 1
ATOM 2577 O O . GLU A 1 332 ? 12.778 2.969 -9.795 1.00 91.50 332 GLU A O 1
ATOM 2582 N N . GLU A 1 333 ? 14.547 1.666 -9.361 1.00 94.94 333 GLU A N 1
ATOM 2583 C CA . GLU A 1 333 ? 15.484 2.793 -9.240 1.00 94.94 333 GLU A CA 1
ATOM 2584 C C . GLU A 1 333 ? 15.427 3.750 -10.443 1.00 94.94 333 GLU A C 1
ATOM 2586 O O . GLU A 1 333 ? 15.306 4.957 -10.209 1.00 94.94 333 GLU A O 1
ATOM 2591 N N . PRO A 1 334 ? 15.387 3.285 -11.713 1.00 95.31 334 PRO A N 1
ATOM 2592 C CA . PRO A 1 334 ? 15.196 4.179 -12.855 1.00 95.31 334 PRO A CA 1
ATOM 2593 C C . PRO A 1 334 ? 13.872 4.951 -12.777 1.00 95.31 334 PRO A C 1
ATOM 2595 O O . PRO A 1 334 ? 13.844 6.173 -12.931 1.00 95.31 334 PRO A O 1
ATOM 2598 N N . ARG A 1 335 ? 12.770 4.262 -12.457 1.00 94.75 335 ARG A N 1
ATOM 2599 C CA . ARG A 1 335 ? 11.436 4.866 -12.351 1.00 94.75 335 ARG A CA 1
ATOM 2600 C C . ARG A 1 335 ? 11.419 5.998 -11.321 1.00 94.75 335 ARG A C 1
ATOM 2602 O O . ARG A 1 335 ? 10.962 7.093 -11.636 1.00 94.75 335 ARG A O 1
ATOM 2609 N N . TRP A 1 336 ? 11.927 5.768 -10.109 1.00 93.06 336 TRP A N 1
ATOM 2610 C CA . TRP A 1 336 ? 11.938 6.791 -9.053 1.00 93.06 336 TRP A CA 1
ATOM 2611 C C . TRP A 1 336 ? 12.943 7.915 -9.310 1.00 93.06 336 TRP A C 1
ATOM 2613 O O . TRP A 1 336 ? 12.705 9.049 -8.890 1.00 93.06 336 TRP A O 1
ATOM 2623 N N . THR A 1 337 ? 14.051 7.621 -9.992 1.00 95.56 337 THR A N 1
ATOM 2624 C CA . THR A 1 337 ? 15.080 8.615 -10.336 1.00 95.56 337 THR A CA 1
ATOM 2625 C C . THR A 1 337 ? 14.556 9.626 -11.345 1.00 95.56 337 THR A C 1
ATOM 2627 O O . THR A 1 337 ? 14.690 10.827 -11.129 1.00 95.56 337 THR A O 1
ATOM 2630 N N . PHE A 1 338 ? 13.890 9.150 -12.400 1.00 95.38 338 PHE A N 1
ATOM 2631 C CA . PHE A 1 338 ? 13.371 9.990 -13.488 1.00 95.38 338 PHE A CA 1
ATOM 2632 C C . PHE A 1 338 ? 11.878 10.352 -13.302 1.00 95.38 338 PHE A C 1
ATOM 2634 O O . PHE A 1 338 ? 11.235 10.996 -14.138 1.00 95.38 338 PHE A O 1
ATOM 2641 N N . GLY A 1 339 ? 11.304 9.962 -12.159 1.00 94.62 339 GLY A N 1
ATOM 2642 C CA . GLY A 1 339 ? 9.929 10.256 -11.757 1.00 94.62 339 GLY A CA 1
ATOM 2643 C C . GLY A 1 339 ? 8.865 9.654 -12.678 1.00 94.62 339 GLY A C 1
ATOM 2644 O O . GLY A 1 339 ? 7.816 10.269 -12.853 1.00 94.62 339 GLY A O 1
ATOM 2645 N N . LEU A 1 340 ? 9.151 8.525 -13.318 1.00 95.62 340 LEU A N 1
ATOM 2646 C CA . LEU A 1 340 ? 8.286 7.890 -14.311 1.00 95.62 340 LEU A CA 1
ATOM 2647 C C . LEU A 1 340 ? 7.080 7.199 -13.654 1.00 95.62 340 LEU A C 1
ATOM 2649 O O . LEU A 1 340 ? 7.122 6.753 -12.500 1.00 95.62 340 LEU A O 1
ATOM 2653 N N . ARG A 1 341 ? 5.985 7.067 -14.401 1.00 94.38 341 ARG A N 1
ATOM 2654 C CA . ARG A 1 341 ? 4.753 6.398 -13.957 1.00 94.38 341 ARG A CA 1
ATOM 2655 C C . ARG A 1 341 ? 4.918 4.893 -13.821 1.00 94.38 341 ARG A C 1
ATOM 2657 O O . ARG A 1 341 ? 4.257 4.305 -12.961 1.00 94.38 341 ARG A O 1
ATOM 2664 N N . SER A 1 342 ? 5.782 4.274 -14.618 1.00 95.00 342 SER A N 1
ATOM 2665 C CA . SER A 1 342 ? 6.015 2.827 -14.631 1.00 95.00 342 SER A CA 1
ATOM 2666 C C . SER A 1 342 ? 7.466 2.496 -15.020 1.00 95.00 342 SER A C 1
ATOM 2668 O O . SER A 1 342 ? 8.249 3.379 -15.363 1.00 95.00 342 SER A O 1
ATOM 2670 N N . MET A 1 343 ? 7.827 1.211 -14.967 1.00 95.50 343 MET A N 1
ATOM 2671 C CA . MET A 1 343 ? 9.072 0.690 -15.558 1.00 95.50 343 MET A CA 1
ATOM 2672 C C . MET A 1 343 ? 8.918 0.323 -17.045 1.00 95.50 343 MET A C 1
ATOM 2674 O O . MET A 1 343 ? 9.881 -0.100 -17.677 1.00 95.50 343 MET A O 1
ATOM 2678 N N . LEU A 1 344 ? 7.719 0.454 -17.618 1.00 95.38 344 LEU A N 1
ATOM 2679 C CA . LEU A 1 344 ? 7.439 0.134 -19.016 1.00 95.38 344 LEU A CA 1
ATOM 2680 C C . LEU A 1 344 ? 7.759 1.349 -19.891 1.00 95.38 344 LEU A C 1
ATOM 2682 O O . LEU A 1 344 ? 6.874 2.113 -20.279 1.00 95.38 344 LEU A O 1
ATOM 2686 N N . PHE A 1 345 ? 9.045 1.541 -20.172 1.00 96.44 345 PHE A N 1
ATOM 2687 C CA . PHE A 1 345 ? 9.525 2.646 -20.994 1.00 96.44 345 PHE A CA 1
ATOM 2688 C C . PHE A 1 345 ? 10.717 2.252 -21.878 1.00 96.44 345 PHE A C 1
ATOM 2690 O O . PHE A 1 345 ? 11.354 1.211 -21.714 1.00 96.44 345 PHE A O 1
ATOM 2697 N N . ASN A 1 346 ? 10.991 3.111 -22.850 1.00 96.81 346 ASN A N 1
ATOM 2698 C CA . ASN A 1 346 ? 12.178 3.161 -23.688 1.00 96.81 346 ASN A CA 1
ATOM 2699 C C . ASN A 1 346 ? 12.923 4.460 -23.393 1.00 96.81 346 ASN A C 1
ATOM 2701 O O . ASN A 1 346 ? 12.299 5.463 -23.041 1.00 96.81 346 ASN A O 1
ATOM 2705 N N . VAL A 1 347 ? 14.237 4.456 -23.583 1.00 97.38 347 VAL A N 1
ATOM 2706 C CA . VAL A 1 347 ? 15.067 5.657 -23.508 1.00 97.38 347 VAL A CA 1
ATOM 2707 C C . VAL A 1 347 ? 15.782 5.839 -24.841 1.00 97.38 347 VAL A C 1
ATOM 2709 O O . VAL A 1 347 ? 16.431 4.918 -25.323 1.00 97.38 347 VAL A O 1
ATOM 2712 N N . ASN A 1 348 ? 15.636 7.017 -25.443 1.00 97.19 348 ASN A N 1
ATOM 2713 C CA . ASN A 1 348 ? 16.269 7.363 -26.714 1.00 97.19 348 ASN A CA 1
ATOM 2714 C C . ASN A 1 348 ? 17.096 8.635 -26.544 1.00 97.19 348 ASN A C 1
ATOM 2716 O O . ASN A 1 348 ? 16.597 9.616 -25.986 1.00 97.19 348 ASN A O 1
ATOM 2720 N N . TYR A 1 349 ? 18.335 8.626 -27.028 1.00 97.12 349 TYR A N 1
ATOM 2721 C CA . TYR A 1 349 ? 19.198 9.804 -27.040 1.00 97.12 349 TYR A CA 1
ATOM 2722 C C . TYR A 1 349 ? 19.046 10.574 -28.354 1.00 97.12 349 TYR A C 1
ATOM 2724 O O . TYR A 1 349 ? 18.930 9.977 -29.422 1.00 97.12 349 TYR A O 1
ATOM 2732 N N . ASN A 1 350 ? 19.036 11.900 -28.271 1.00 95.81 350 ASN A N 1
ATOM 2733 C CA . ASN A 1 350 ? 19.038 12.800 -29.413 1.00 95.81 350 ASN A CA 1
ATOM 2734 C C . ASN A 1 350 ? 20.303 13.662 -29.369 1.00 95.81 350 ASN A C 1
ATOM 2736 O O . ASN A 1 350 ? 20.382 14.615 -28.588 1.00 95.81 350 ASN A O 1
ATOM 2740 N N . ASP A 1 351 ? 21.260 13.348 -30.245 1.00 91.69 351 ASP A N 1
ATOM 2741 C CA . ASP A 1 351 ? 22.553 14.033 -30.336 1.00 91.69 351 ASP A CA 1
ATOM 2742 C C . ASP A 1 351 ? 22.417 15.532 -30.620 1.00 91.69 351 ASP A C 1
ATOM 2744 O O . ASP A 1 351 ? 23.156 16.336 -30.053 1.00 91.69 351 ASP A O 1
ATOM 2748 N N . LYS A 1 352 ? 21.436 15.933 -31.446 1.00 90.88 352 LYS A N 1
ATOM 2749 C CA . LYS A 1 352 ? 21.270 17.332 -31.882 1.00 90.88 352 LYS A CA 1
ATOM 2750 C C . LYS A 1 352 ? 21.039 18.275 -30.708 1.00 90.88 352 LYS A C 1
ATOM 2752 O O . LYS A 1 352 ? 21.519 19.402 -30.715 1.00 90.88 352 LYS A O 1
ATOM 2757 N N . ASN A 1 353 ? 20.310 17.792 -29.706 1.00 90.12 353 ASN A N 1
ATOM 2758 C CA . ASN A 1 353 ? 19.894 18.594 -28.562 1.00 90.12 353 ASN A CA 1
ATOM 2759 C C . ASN A 1 353 ? 20.544 18.116 -27.253 1.00 90.12 353 ASN A C 1
ATOM 2761 O O . ASN A 1 353 ? 20.278 18.691 -26.200 1.00 90.12 353 ASN A O 1
ATOM 2765 N N . SER A 1 354 ? 21.377 17.067 -27.299 1.00 91.94 354 SER A N 1
ATOM 2766 C CA . SER A 1 354 ? 21.965 16.411 -26.122 1.00 91.94 354 SER A CA 1
ATOM 2767 C C . SER A 1 354 ? 20.920 16.051 -25.054 1.00 91.94 354 SER A C 1
ATOM 2769 O O . SER A 1 354 ? 21.086 16.323 -23.857 1.00 91.94 354 SER A O 1
ATOM 2771 N N . THR A 1 355 ? 19.807 15.457 -25.498 1.00 97.25 355 THR A N 1
ATOM 2772 C CA . THR A 1 355 ? 18.683 15.077 -24.633 1.00 97.25 355 THR A CA 1
ATOM 2773 C C . THR A 1 355 ? 18.359 13.594 -24.697 1.00 97.25 355 THR A C 1
ATOM 2775 O O . THR A 1 355 ? 18.461 12.951 -25.736 1.00 97.25 355 THR A O 1
ATOM 2778 N N . TYR A 1 356 ? 17.897 13.062 -23.570 1.00 98.19 356 TYR A N 1
ATOM 2779 C CA . TYR A 1 356 ? 17.292 11.744 -23.459 1.00 98.19 356 TYR A CA 1
ATOM 2780 C C . TYR A 1 356 ? 15.777 11.881 -23.352 1.00 98.19 356 TYR A C 1
ATOM 2782 O O . TYR A 1 356 ? 15.271 12.634 -22.518 1.00 98.19 356 TYR A O 1
ATOM 2790 N N . THR A 1 357 ? 15.057 11.131 -24.179 1.00 98.06 357 THR A N 1
ATOM 2791 C CA . THR A 1 357 ? 13.599 11.017 -24.126 1.00 98.06 357 THR A CA 1
ATOM 2792 C C . THR A 1 357 ? 13.217 9.657 -23.563 1.00 98.06 357 THR A C 1
ATOM 2794 O O . THR A 1 357 ? 13.484 8.624 -24.178 1.00 98.06 357 THR A O 1
ATOM 2797 N N . PHE A 1 358 ? 12.569 9.668 -22.403 1.00 98.19 358 PHE A N 1
ATOM 2798 C CA . PHE A 1 358 ? 11.948 8.510 -21.777 1.00 98.19 358 PHE A CA 1
ATOM 2799 C C . PHE A 1 358 ? 10.505 8.431 -22.263 1.00 98.19 358 PHE A C 1
ATOM 2801 O O . PHE A 1 358 ? 9.715 9.318 -21.955 1.00 98.19 358 PHE A O 1
ATOM 2808 N N . SER A 1 359 ? 10.166 7.400 -23.034 1.00 96.75 359 SER A N 1
ATOM 2809 C CA . SER A 1 359 ? 8.831 7.215 -23.620 1.00 96.75 359 SER A CA 1
ATOM 2810 C C . SER A 1 359 ? 8.271 5.852 -23.246 1.00 96.75 359 SER A C 1
ATOM 2812 O O . SER A 1 359 ? 8.943 4.835 -23.397 1.00 96.75 359 SER A O 1
ATOM 2814 N N . GLY A 1 360 ? 7.052 5.813 -22.727 1.00 94.12 360 GLY A N 1
ATOM 2815 C CA . GLY A 1 360 ? 6.498 4.598 -22.151 1.00 94.12 360 GLY A CA 1
ATOM 2816 C C . GLY A 1 360 ? 5.000 4.666 -21.933 1.00 94.12 360 GLY A C 1
ATOM 2817 O O . GLY A 1 360 ? 4.315 5.566 -22.422 1.00 94.12 360 GLY A O 1
ATOM 2818 N N . SER A 1 361 ? 4.487 3.687 -21.198 1.00 93.88 361 SER A N 1
ATOM 2819 C CA . SER A 1 361 ? 3.075 3.648 -20.838 1.00 93.88 361 SER A CA 1
ATOM 2820 C C . SER A 1 361 ? 2.818 2.903 -19.530 1.00 93.88 361 SER A C 1
ATOM 2822 O O . SER A 1 361 ? 3.723 2.358 -18.895 1.00 93.88 361 SER A O 1
ATOM 2824 N N . GLY A 1 362 ? 1.559 2.889 -19.106 1.00 93.69 362 GLY A N 1
ATOM 2825 C CA . GLY A 1 362 ? 1.122 2.226 -17.886 1.00 93.69 362 GLY A CA 1
ATOM 2826 C C . GLY A 1 362 ? 1.357 3.089 -16.651 1.00 93.69 362 GLY A C 1
ATOM 2827 O O . GLY A 1 362 ? 1.915 4.185 -16.707 1.00 93.69 362 GLY A O 1
ATOM 2828 N N . TYR A 1 363 ? 0.886 2.606 -15.505 1.00 93.69 363 TYR A N 1
ATOM 2829 C CA . TYR A 1 363 ? 1.004 3.337 -14.251 1.00 93.69 363 TYR A CA 1
ATOM 2830 C C . TYR A 1 363 ? 1.012 2.350 -13.088 1.00 93.69 363 TYR A C 1
ATOM 2832 O O . TYR A 1 363 ? -0.010 1.760 -12.737 1.00 93.69 363 TYR A O 1
ATOM 2840 N N . GLY A 1 364 ? 2.171 2.231 -12.440 1.00 91.25 364 GLY A N 1
ATOM 2841 C CA . GLY A 1 364 ? 2.384 1.332 -11.311 1.00 91.25 364 GLY A CA 1
ATOM 2842 C C . GLY A 1 364 ? 3.469 0.295 -11.580 1.00 91.25 364 GLY A C 1
ATOM 2843 O O . GLY A 1 364 ? 4.171 0.342 -12.589 1.00 91.25 364 GLY A O 1
ATOM 2844 N N . HIS A 1 365 ? 3.595 -0.648 -10.647 1.00 91.38 365 HIS A N 1
ATOM 2845 C CA . HIS A 1 365 ? 4.578 -1.735 -10.709 1.00 91.38 365 HIS A CA 1
ATOM 2846 C C . HIS A 1 365 ? 4.232 -2.810 -11.752 1.00 91.38 365 HIS A C 1
ATOM 2848 O O . HIS A 1 365 ? 5.108 -3.534 -12.207 1.00 91.38 365 HIS A O 1
ATOM 2854 N N . GLY A 1 366 ? 2.958 -2.944 -12.140 1.00 92.88 366 GLY A N 1
ATOM 2855 C CA . GLY A 1 366 ? 2.498 -3.967 -13.090 1.00 92.88 366 GLY A CA 1
ATOM 2856 C C . GLY A 1 366 ? 2.208 -5.343 -12.486 1.00 92.88 366 GLY A C 1
ATOM 2857 O O . GLY A 1 366 ? 1.537 -6.149 -13.116 1.00 92.88 366 GLY A O 1
ATOM 2858 N N . VAL A 1 367 ? 2.675 -5.610 -11.265 1.00 94.94 367 VAL A N 1
ATOM 2859 C CA . VAL A 1 367 ? 2.351 -6.839 -10.519 1.00 94.94 367 VAL A CA 1
ATOM 2860 C C . VAL A 1 367 ? 0.883 -6.868 -10.073 1.00 94.94 367 VAL A C 1
ATOM 2862 O O . VAL A 1 367 ? 0.390 -5.873 -9.545 1.00 94.94 367 VAL A O 1
ATOM 2865 N N . GLY A 1 368 ? 0.216 -8.013 -10.233 1.00 95.81 368 GLY A N 1
ATOM 2866 C CA . GLY A 1 368 ? -1.153 -8.234 -9.759 1.00 95.81 368 GLY A CA 1
ATOM 2867 C C . GLY A 1 368 ? -2.222 -7.570 -10.630 1.00 95.81 368 GLY A C 1
ATOM 2868 O O . GLY A 1 368 ? -2.113 -7.535 -11.856 1.00 95.81 368 GLY A O 1
ATOM 2869 N N . MET A 1 369 ? -3.287 -7.073 -9.998 1.00 97.69 369 MET A N 1
ATOM 2870 C CA . MET A 1 369 ? -4.470 -6.591 -10.715 1.00 97.69 369 MET A CA 1
ATOM 2871 C C . MET A 1 369 ? -4.275 -5.201 -11.331 1.00 97.69 369 MET A C 1
ATOM 2873 O O . MET A 1 369 ? -3.981 -4.238 -10.624 1.00 97.69 369 MET A O 1
ATOM 2877 N N . SER A 1 370 ? -4.516 -5.075 -12.641 1.00 96.75 370 SER A N 1
ATOM 2878 C CA . SER A 1 370 ? -4.680 -3.770 -13.299 1.00 96.75 370 SER A CA 1
ATOM 2879 C C . SER A 1 370 ? -6.101 -3.255 -13.106 1.00 96.75 370 SER A C 1
ATOM 2881 O O . SER A 1 370 ? -7.066 -3.952 -13.410 1.0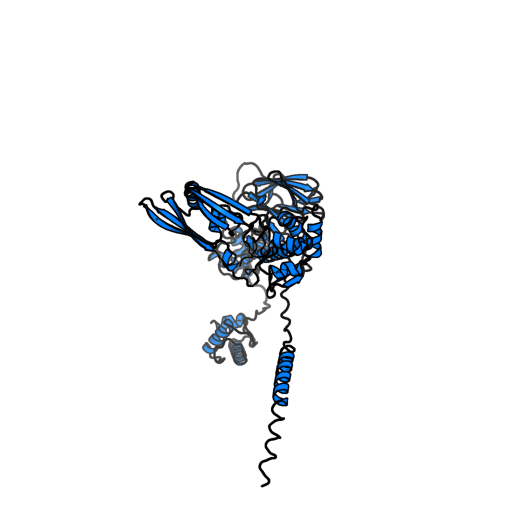0 96.75 370 SER A O 1
ATOM 2883 N N . GLN A 1 371 ? -6.247 -2.018 -12.638 1.00 95.56 371 GLN A N 1
ATOM 2884 C CA . GLN A 1 371 ? -7.552 -1.373 -12.481 1.00 95.56 371 GLN A CA 1
ATOM 2885 C C . GLN A 1 371 ? -8.186 -1.039 -13.833 1.00 95.56 371 GLN A C 1
ATOM 2887 O O . GLN A 1 371 ? -9.392 -1.227 -14.009 1.00 95.56 371 GLN A O 1
ATOM 2892 N N . LEU A 1 372 ? -7.386 -0.575 -14.798 1.00 94.88 372 LEU A N 1
ATOM 2893 C CA . LEU A 1 372 ? -7.858 -0.320 -16.158 1.00 94.88 372 LEU A CA 1
ATOM 2894 C C . LEU A 1 372 ? -8.237 -1.624 -16.871 1.00 94.88 372 LEU A C 1
ATOM 2896 O O . LEU A 1 372 ? -9.295 -1.693 -17.494 1.00 94.88 372 LEU A O 1
ATOM 2900 N N . GLY A 1 373 ? -7.434 -2.676 -16.716 1.00 96.56 373 GLY A N 1
ATOM 2901 C CA . GLY A 1 373 ? -7.752 -3.984 -17.282 1.00 96.56 373 GLY A CA 1
ATOM 2902 C C . GLY A 1 373 ? -8.963 -4.642 -16.604 1.00 96.56 373 GLY A C 1
ATOM 2903 O O . GLY A 1 373 ? -9.829 -5.178 -17.294 1.00 96.56 373 GLY A O 1
ATOM 2904 N N . ALA A 1 374 ? -9.120 -4.522 -15.279 1.00 97.69 374 ALA A N 1
ATOM 2905 C CA . ALA A 1 374 ? -10.312 -4.984 -14.561 1.00 97.69 374 ALA A CA 1
ATOM 2906 C C . ALA A 1 374 ? -11.585 -4.266 -15.033 1.00 97.69 374 ALA A C 1
ATOM 2908 O O . ALA A 1 374 ? -12.610 -4.915 -15.247 1.00 97.69 374 ALA A O 1
ATOM 2909 N N . LYS A 1 375 ? -11.514 -2.944 -15.247 1.00 97.00 375 LYS A N 1
ATOM 2910 C CA . LYS A 1 375 ? -12.600 -2.158 -15.848 1.00 97.00 375 LYS A CA 1
ATOM 2911 C C . LYS A 1 375 ? -12.975 -2.707 -17.223 1.00 97.00 375 LYS A C 1
ATOM 2913 O O . LYS A 1 375 ? -14.127 -3.074 -17.422 1.00 97.00 375 LYS A O 1
ATOM 2918 N N . ALA A 1 376 ? -12.012 -2.804 -18.136 1.00 96.81 376 ALA A N 1
ATOM 2919 C CA . ALA A 1 376 ? -12.260 -3.233 -19.510 1.00 96.81 376 ALA A CA 1
ATOM 2920 C C . ALA A 1 376 ? -12.765 -4.688 -19.594 1.00 96.81 376 ALA A C 1
ATOM 2922 O O . ALA A 1 376 ? -13.627 -5.002 -20.411 1.00 96.81 376 ALA A O 1
ATOM 2923 N N . ARG A 1 377 ? -12.300 -5.579 -18.708 1.00 97.38 377 ARG A N 1
ATOM 2924 C CA . ARG A 1 377 ? -12.848 -6.942 -18.571 1.00 97.38 377 ARG A CA 1
ATOM 2925 C C . ARG A 1 377 ? -14.301 -6.927 -18.117 1.00 97.38 377 ARG A C 1
ATOM 2927 O O . ARG A 1 377 ? -15.117 -7.663 -18.665 1.00 97.38 377 ARG A O 1
ATOM 2934 N N . ALA A 1 378 ? -14.627 -6.097 -17.130 1.00 97.94 378 ALA A N 1
ATOM 2935 C CA . ALA A 1 378 ? -15.996 -5.958 -16.655 1.00 97.94 378 ALA A CA 1
ATOM 2936 C C . ALA A 1 378 ? -16.922 -5.353 -17.728 1.00 97.94 378 ALA A C 1
ATOM 2938 O O . ALA A 1 378 ? -18.054 -5.806 -17.869 1.00 97.94 378 ALA A O 1
ATOM 2939 N N . GLU A 1 379 ? -16.438 -4.391 -18.524 1.00 97.00 379 GLU A N 1
ATOM 2940 C CA . GLU A 1 379 ? -17.150 -3.855 -19.699 1.00 97.00 379 GLU A CA 1
ATOM 2941 C C . GLU A 1 379 ? -17.389 -4.935 -20.764 1.00 97.00 379 GLU A C 1
ATOM 2943 O O . GLU A 1 379 ? -18.439 -4.953 -21.399 1.00 97.00 379 GLU A O 1
ATOM 2948 N N . ALA A 1 380 ? -16.469 -5.893 -20.897 1.00 97.19 380 ALA A N 1
ATOM 2949 C CA . ALA A 1 380 ? -16.635 -7.077 -21.739 1.00 97.19 380 ALA A CA 1
ATOM 2950 C C . ALA A 1 380 ? -17.467 -8.205 -21.093 1.00 97.19 380 ALA A C 1
ATOM 2952 O O . ALA A 1 380 ? -17.500 -9.322 -21.606 1.00 97.19 380 ALA A O 1
ATOM 2953 N N . GLY A 1 381 ? -18.134 -7.942 -19.965 1.00 97.44 381 GLY A N 1
ATOM 2954 C CA . GLY A 1 381 ? -19.072 -8.868 -19.325 1.00 97.44 381 GLY A CA 1
ATOM 2955 C C . GLY A 1 381 ? -18.452 -9.858 -18.336 1.00 97.44 381 GLY A C 1
ATOM 2956 O O . GLY A 1 381 ? -19.176 -10.684 -17.775 1.00 97.44 381 GLY A O 1
ATOM 2957 N N . HIS A 1 382 ? -17.144 -9.785 -18.072 1.00 98.12 382 HIS A N 1
ATOM 2958 C CA . HIS A 1 382 ? -16.504 -10.669 -17.098 1.00 98.12 382 HIS A CA 1
ATOM 2959 C C . HIS A 1 382 ? -16.969 -10.332 -15.676 1.00 98.12 382 HIS A C 1
ATOM 2961 O O . HIS A 1 382 ? -16.982 -9.170 -15.264 1.00 98.12 382 HIS A O 1
ATOM 2967 N N . LYS A 1 383 ? -17.306 -11.363 -14.896 1.00 97.75 383 LYS A N 1
ATOM 2968 C CA . LYS A 1 383 ? -17.630 -11.220 -13.470 1.00 97.75 383 LYS A CA 1
ATOM 2969 C C . LYS A 1 383 ? -16.360 -11.098 -12.630 1.00 97.75 383 LYS A C 1
ATOM 2971 O O . LYS A 1 383 ? -15.285 -11.515 -13.065 1.00 97.75 383 LYS A O 1
ATOM 2976 N N . TYR A 1 384 ? -16.482 -10.589 -11.403 1.00 97.62 384 TYR A N 1
ATOM 2977 C CA . TYR A 1 384 ? -15.340 -10.395 -10.498 1.00 97.62 384 TYR A CA 1
ATOM 2978 C C . TYR A 1 384 ? -14.523 -11.681 -10.282 1.00 97.62 384 TYR A C 1
ATOM 2980 O O . TYR A 1 384 ? -13.299 -11.628 -10.233 1.00 97.62 384 TYR A O 1
ATOM 2988 N N . ILE A 1 385 ? -15.175 -12.850 -10.247 1.00 94.50 385 ILE A N 1
ATOM 2989 C CA . ILE A 1 385 ? -14.512 -14.163 -10.163 1.00 94.50 385 ILE A CA 1
ATOM 2990 C C . ILE A 1 385 ? -13.562 -14.406 -11.349 1.00 94.50 385 ILE A C 1
ATOM 2992 O O . ILE A 1 385 ? -12.440 -14.867 -11.157 1.00 94.50 385 ILE A O 1
ATOM 2996 N N . ASN A 1 386 ? -13.966 -14.041 -12.572 1.00 96.31 386 ASN A N 1
ATOM 2997 C CA . ASN A 1 386 ? -13.147 -14.206 -13.773 1.00 96.31 386 ASN A CA 1
ATOM 2998 C C . ASN A 1 386 ? -12.024 -13.166 -13.835 1.00 96.31 386 ASN A C 1
ATOM 3000 O O . ASN A 1 386 ? -10.929 -13.470 -14.302 1.00 96.31 386 ASN A O 1
ATOM 3004 N N . ILE A 1 387 ? -12.292 -11.941 -13.375 1.00 97.81 387 ILE A N 1
ATOM 3005 C CA . ILE A 1 387 ? -11.295 -10.866 -13.307 1.00 97.81 387 ILE A CA 1
ATOM 3006 C C . ILE A 1 387 ? -10.188 -11.249 -12.319 1.00 97.81 387 ILE A C 1
ATOM 3008 O O . ILE A 1 387 ? -9.013 -11.246 -12.680 1.00 97.81 387 ILE A O 1
ATOM 3012 N N . LEU A 1 388 ? -10.556 -11.637 -11.096 1.00 97.62 388 LEU A N 1
ATOM 3013 C CA . LEU A 1 388 ? -9.598 -12.041 -10.067 1.00 97.62 388 LEU A CA 1
ATOM 3014 C C . LEU A 1 388 ? -8.871 -13.334 -10.440 1.00 97.62 388 LEU A C 1
ATOM 3016 O O . LEU A 1 388 ? -7.660 -13.404 -10.264 1.00 97.62 388 LEU A O 1
ATOM 3020 N N . GLY A 1 389 ? -9.565 -14.312 -11.029 1.00 93.88 389 GLY A N 1
ATOM 3021 C CA . GLY A 1 389 ? -8.940 -15.543 -11.518 1.00 93.88 389 GLY A CA 1
ATOM 3022 C C . GLY A 1 389 ? -7.909 -15.313 -12.631 1.00 93.88 389 GLY A C 1
ATOM 3023 O O . GLY A 1 389 ? -6.962 -16.085 -12.743 1.00 93.88 389 GLY A O 1
ATOM 3024 N N . PHE A 1 390 ? -8.051 -14.242 -13.422 1.00 96.94 390 PHE A N 1
ATOM 3025 C CA . PHE A 1 390 ? -7.036 -13.839 -14.399 1.00 96.94 390 PHE A CA 1
ATOM 3026 C C . PHE A 1 390 ? -5.800 -13.225 -13.726 1.00 96.94 390 PHE A C 1
ATOM 3028 O O . PHE A 1 390 ? -4.683 -13.626 -14.034 1.00 96.94 390 PHE A O 1
ATOM 3035 N N . TYR A 1 391 ? -5.985 -12.259 -12.820 1.00 97.62 391 TYR A N 1
ATOM 3036 C CA . TYR A 1 391 ? -4.864 -11.534 -12.203 1.00 97.62 391 TYR A CA 1
ATOM 3037 C C . TYR A 1 391 ? -4.151 -12.310 -11.093 1.00 97.62 391 TYR A C 1
ATOM 3039 O O . TYR A 1 391 ? -2.978 -12.053 -10.827 1.00 97.62 391 TYR A O 1
ATOM 3047 N N . PHE A 1 392 ? -4.852 -13.243 -10.453 1.00 96.31 392 PHE A N 1
ATOM 3048 C CA . PHE A 1 392 ? -4.358 -14.058 -9.350 1.00 96.31 392 PHE A CA 1
ATOM 3049 C C . PHE A 1 392 ? -4.645 -15.544 -9.626 1.00 96.31 392 PHE A C 1
ATOM 3051 O O . PHE A 1 392 ? -5.454 -16.166 -8.927 1.00 96.31 392 PHE A O 1
ATOM 3058 N N . PRO A 1 393 ? -4.038 -16.141 -10.668 1.00 90.88 393 PRO A N 1
ATOM 3059 C CA . PRO A 1 393 ? -4.333 -17.515 -11.055 1.00 90.88 393 PRO A CA 1
ATOM 3060 C C . PRO A 1 393 ? -4.025 -18.489 -9.916 1.00 90.88 393 PRO A C 1
ATOM 3062 O O . PRO A 1 393 ? -3.061 -18.317 -9.177 1.00 90.88 393 PRO A O 1
ATOM 3065 N N . SER A 1 394 ? -4.818 -19.553 -9.799 1.00 88.62 394 SER A N 1
ATOM 3066 C CA . SER A 1 394 ? -4.716 -20.558 -8.723 1.00 88.62 394 SER A CA 1
ATOM 3067 C C . SER A 1 394 ? -5.055 -20.057 -7.312 1.00 88.62 394 SER A C 1
ATOM 3069 O O . SER A 1 394 ? -4.928 -20.824 -6.359 1.00 88.62 394 SER A O 1
ATOM 3071 N N . THR A 1 395 ? -5.492 -18.805 -7.152 1.00 91.19 395 THR A N 1
ATOM 3072 C CA . THR A 1 395 ? -6.119 -18.363 -5.899 1.00 91.19 395 THR A CA 1
ATOM 3073 C C . THR A 1 395 ? -7.591 -18.761 -5.856 1.00 91.19 395 THR A C 1
ATOM 3075 O O . THR A 1 395 ? -8.224 -18.991 -6.889 1.00 91.19 395 THR A O 1
ATOM 3078 N N . ILE A 1 396 ? -8.136 -18.855 -4.647 1.00 87.62 396 ILE A N 1
ATOM 3079 C CA . ILE A 1 396 ? -9.537 -19.194 -4.389 1.00 87.62 396 ILE A CA 1
ATOM 3080 C C . ILE A 1 396 ? -10.175 -18.006 -3.672 1.00 87.62 396 ILE A C 1
ATOM 3082 O O . ILE A 1 396 ? -9.550 -17.385 -2.813 1.00 87.62 396 ILE A O 1
ATOM 3086 N N . ILE A 1 397 ? -11.415 -17.672 -4.033 1.00 90.25 397 ILE A N 1
ATOM 3087 C CA . ILE A 1 397 ? -12.221 -16.750 -3.235 1.00 90.25 397 ILE A CA 1
ATOM 3088 C C . ILE A 1 397 ? -12.820 -17.527 -2.063 1.00 90.25 397 ILE A C 1
ATOM 3090 O O . ILE A 1 397 ? -13.613 -18.443 -2.268 1.00 90.25 397 ILE A O 1
ATOM 3094 N N . GLU A 1 398 ? -12.471 -17.127 -0.846 1.00 87.19 398 GLU A N 1
ATOM 3095 C CA . GLU A 1 398 ? -13.030 -17.669 0.393 1.00 87.19 398 GLU A CA 1
ATOM 3096 C C . GLU A 1 398 ? -13.790 -16.584 1.155 1.00 87.19 398 GLU A C 1
ATOM 3098 O O . GLU A 1 398 ? -13.464 -15.397 1.072 1.00 87.19 398 GLU A O 1
ATOM 3103 N N . VAL A 1 399 ? -14.805 -16.993 1.917 1.00 83.56 399 VAL A N 1
ATOM 3104 C CA . VAL A 1 399 ? -15.515 -16.118 2.854 1.00 83.56 399 VAL A CA 1
ATOM 3105 C C . VAL A 1 399 ? -14.922 -16.335 4.241 1.00 83.56 399 VAL A C 1
ATOM 3107 O O . VAL A 1 399 ? -14.985 -17.439 4.777 1.00 83.56 399 VAL A O 1
ATOM 3110 N N . VAL A 1 400 ? -14.336 -15.290 4.823 1.00 78.81 400 VAL A N 1
ATOM 3111 C CA . VAL A 1 400 ? -13.747 -15.364 6.166 1.00 78.81 400 VAL A CA 1
ATOM 3112 C C . VAL A 1 400 ? -14.785 -15.056 7.236 1.00 78.81 400 VAL A C 1
ATOM 3114 O O . VAL A 1 400 ? -15.517 -14.070 7.153 1.00 78.81 400 VAL A O 1
ATOM 3117 N N . ASN A 1 401 ? -14.837 -15.876 8.280 1.00 67.06 401 ASN A N 1
ATOM 3118 C CA . ASN A 1 401 ? -15.707 -15.594 9.414 1.00 67.06 401 ASN A CA 1
ATOM 3119 C C . ASN A 1 401 ? -15.073 -14.494 10.277 1.00 67.06 401 ASN A C 1
ATOM 3121 O O . ASN A 1 401 ? -13.898 -14.563 10.649 1.00 67.06 401 ASN A O 1
ATOM 3125 N N . THR A 1 402 ? -15.860 -13.470 10.606 1.00 52.81 402 THR A N 1
ATOM 3126 C CA . THR A 1 402 ? -15.583 -12.638 11.781 1.00 52.81 402 THR A CA 1
ATOM 3127 C C . THR A 1 402 ? -15.649 -13.554 12.991 1.00 52.81 402 THR A C 1
ATOM 3129 O O . THR A 1 402 ? -16.578 -14.356 13.083 1.00 52.81 402 THR A O 1
ATOM 3132 N N . SER A 1 403 ? -14.663 -13.496 13.883 1.00 47.06 403 SER A N 1
ATOM 3133 C CA . SER A 1 403 ? -14.773 -14.186 15.168 1.00 47.06 403 SER A CA 1
ATOM 3134 C C . SER A 1 403 ? -16.057 -13.717 15.852 1.00 47.06 403 SER A C 1
ATOM 3136 O O . SER A 1 403 ? -16.135 -12.572 16.280 1.00 47.06 403 SER A O 1
ATOM 3138 N N . GLU A 1 404 ? -17.087 -14.564 15.915 1.00 33.25 404 GLU A N 1
ATOM 3139 C CA . GLU A 1 404 ? -18.259 -14.269 16.732 1.00 33.25 404 GLU A CA 1
ATOM 3140 C C . GLU A 1 404 ? -17.807 -14.223 18.193 1.00 33.25 404 GLU A C 1
ATOM 3142 O O . GLU A 1 404 ? -17.456 -15.243 18.782 1.00 33.25 404 GLU A O 1
ATOM 3147 N N . GLY A 1 405 ? -17.807 -13.022 18.769 1.00 31.92 405 GLY A N 1
ATOM 3148 C CA . GLY A 1 405 ? -17.778 -12.839 20.212 1.00 31.92 405 GLY A CA 1
ATOM 3149 C C . GLY A 1 405 ? -16.422 -12.484 20.804 1.00 31.92 405 GLY A C 1
ATOM 3150 O O . GLY A 1 405 ? -15.864 -13.259 21.564 1.00 31.92 405 GLY A O 1
ATOM 3151 N N . GLU A 1 406 ? -15.974 -11.248 20.606 1.00 29.14 406 GLU A N 1
ATOM 3152 C CA . GLU A 1 406 ? -15.418 -10.462 21.710 1.00 29.14 406 GLU A CA 1
ATOM 3153 C C . GLU A 1 406 ? -15.590 -8.977 21.376 1.00 29.14 406 GLU A C 1
ATOM 3155 O O . GLU A 1 406 ? -14.869 -8.432 20.546 1.00 29.14 406 GLU A O 1
ATOM 3160 N N . LYS A 1 407 ? -16.544 -8.293 22.037 1.00 32.12 407 LYS A N 1
ATOM 3161 C CA . LYS A 1 407 ? -16.601 -6.820 22.002 1.00 32.12 407 LYS A CA 1
ATOM 3162 C C . LYS A 1 407 ? -15.174 -6.296 22.205 1.00 32.12 407 LYS A C 1
ATOM 3164 O O . LYS A 1 407 ? -14.544 -6.738 23.167 1.00 32.12 407 LYS A O 1
ATOM 3169 N N . PRO A 1 408 ? -14.681 -5.367 21.365 1.00 35.25 408 PRO A N 1
ATOM 3170 C CA . PRO A 1 408 ? -13.321 -4.863 21.475 1.00 35.25 408 PRO A CA 1
ATOM 3171 C C . PRO A 1 408 ? -13.039 -4.457 22.921 1.00 35.25 408 PRO A C 1
ATOM 3173 O O . PRO A 1 408 ? -13.648 -3.516 23.433 1.00 35.25 408 PRO A O 1
ATOM 3176 N N . ILE A 1 409 ? -12.151 -5.185 23.604 1.00 35.69 409 ILE A N 1
ATOM 3177 C CA . ILE A 1 409 ? -11.707 -4.803 24.944 1.00 35.69 409 ILE A CA 1
ATOM 3178 C C . ILE A 1 409 ? -10.811 -3.583 24.742 1.00 35.69 409 ILE A C 1
ATOM 3180 O O . ILE A 1 409 ? -9.616 -3.700 24.454 1.00 35.69 409 ILE A O 1
ATOM 3184 N N . LEU A 1 410 ? -11.417 -2.397 24.819 1.00 38.44 410 LEU A N 1
ATOM 3185 C CA . LEU A 1 410 ? -10.681 -1.145 24.897 1.00 38.44 410 LEU A CA 1
ATOM 3186 C C . LEU A 1 410 ? -9.736 -1.224 26.105 1.00 38.44 410 LEU A C 1
ATOM 3188 O O . LEU A 1 410 ? -10.106 -1.802 27.134 1.00 38.44 410 LEU A O 1
ATOM 3192 N N . PRO A 1 411 ? -8.506 -0.691 26.005 1.00 37.56 411 PRO A N 1
ATOM 3193 C CA . PRO A 1 411 ? -7.647 -0.556 27.173 1.00 37.56 411 PRO A CA 1
ATOM 3194 C C . PRO A 1 411 ? -8.432 0.129 28.301 1.00 37.56 411 PRO A C 1
ATOM 3196 O O . PRO A 1 411 ? -9.218 1.033 28.010 1.00 37.56 411 PRO A O 1
ATOM 3199 N N . PRO A 1 412 ? -8.265 -0.282 29.573 1.00 34.59 412 PRO A N 1
ATOM 3200 C CA . PRO A 1 412 ? -8.933 0.397 30.674 1.00 34.59 412 PRO A CA 1
ATOM 3201 C C . PRO A 1 412 ? -8.611 1.891 30.603 1.00 34.59 412 PRO A C 1
ATOM 3203 O O . PRO A 1 412 ? -7.439 2.257 30.483 1.00 34.59 412 PRO A O 1
ATOM 3206 N N . LEU A 1 413 ? -9.658 2.723 30.642 1.00 36.31 413 LEU A N 1
ATOM 3207 C CA . LEU A 1 413 ? -9.552 4.180 30.668 1.00 36.31 413 LEU A CA 1
ATOM 3208 C C . LEU A 1 413 ? -8.489 4.573 31.703 1.00 36.31 413 LEU A C 1
ATOM 3210 O O . LEU A 1 413 ? -8.579 4.195 32.874 1.00 36.31 413 LEU A O 1
ATOM 3214 N N . ASN A 1 414 ? -7.447 5.268 31.247 1.00 36.22 414 ASN A N 1
ATOM 3215 C CA . ASN A 1 414 ? -6.381 5.761 32.114 1.00 36.22 414 ASN A CA 1
ATOM 3216 C C . ASN A 1 414 ? -7.012 6.684 33.184 1.00 36.22 414 ASN A C 1
ATOM 3218 O O . ASN A 1 414 ? -7.948 7.419 32.853 1.00 36.22 414 ASN A O 1
ATOM 3222 N N . PRO A 1 415 ? -6.555 6.661 34.451 1.00 33.53 415 PRO A N 1
ATOM 3223 C CA . PRO A 1 415 ? -7.146 7.490 35.495 1.00 33.53 415 PRO A CA 1
ATOM 3224 C C . PRO A 1 415 ? -6.975 8.986 35.190 1.00 33.53 415 PRO A C 1
ATOM 3226 O O . PRO A 1 415 ? -6.076 9.387 34.453 1.00 33.53 415 PRO A O 1
ATOM 3229 N N . SER A 1 416 ? -7.890 9.767 35.767 1.00 33.53 416 SER A N 1
ATOM 3230 C CA . SER A 1 416 ? -8.184 11.186 35.551 1.00 33.53 416 SER A CA 1
ATOM 3231 C C . SER A 1 416 ? -7.026 12.143 35.206 1.00 33.53 416 SER A C 1
ATOM 3233 O O . SER A 1 416 ? -5.893 11.961 35.652 1.00 33.53 416 SER A O 1
ATOM 3235 N N . PRO A 1 417 ? -7.344 13.236 34.480 1.00 36.97 417 PRO A N 1
ATOM 3236 C CA . PRO A 1 417 ? -6.396 14.257 34.038 1.00 36.97 417 PRO A CA 1
ATOM 3237 C C . PRO A 1 417 ? -5.483 14.815 35.140 1.00 36.97 417 PRO A C 1
ATOM 3239 O O . PRO A 1 417 ? -5.957 15.344 36.143 1.00 36.97 417 PRO A O 1
ATOM 3242 N N . THR A 1 418 ? -4.168 14.818 34.902 1.00 37.38 418 THR A N 1
ATOM 3243 C CA . THR A 1 418 ? -3.229 15.682 35.640 1.00 37.38 418 THR A CA 1
ATOM 3244 C C . THR A 1 418 ? -3.351 17.121 35.126 1.00 37.38 418 THR A C 1
ATOM 3246 O O . THR A 1 418 ? -3.059 17.384 33.955 1.00 37.38 418 THR A O 1
ATOM 3249 N N . LYS A 1 419 ? -3.818 18.034 35.990 1.00 32.03 419 LYS A N 1
ATOM 3250 C CA . LYS A 1 419 ? -3.921 19.486 35.747 1.00 32.03 419 LYS A CA 1
ATOM 3251 C C . LYS A 1 419 ? -2.516 20.132 35.739 1.00 32.03 419 LYS A C 1
ATOM 3253 O O . LYS A 1 419 ? -1.646 19.637 36.455 1.00 32.03 419 LYS A O 1
ATOM 3258 N N . PRO A 1 420 ? -2.262 21.213 34.974 1.00 29.64 420 PRO A N 1
ATOM 3259 C CA . PRO A 1 420 ? -1.003 21.942 35.034 1.00 29.64 420 PRO A CA 1
ATOM 3260 C C . PRO A 1 420 ? -1.064 22.895 36.226 1.00 29.64 420 PRO A C 1
ATOM 3262 O O . PRO A 1 420 ? -1.955 23.743 36.286 1.00 29.64 420 PRO A O 1
ATOM 3265 N N . GLU A 1 421 ? -0.136 22.765 37.167 1.00 27.31 421 GLU A N 1
ATOM 3266 C CA . GLU A 1 421 ? -0.017 23.702 38.283 1.00 27.31 421 GLU A CA 1
ATOM 3267 C C . GLU A 1 421 ? 1.306 24.466 38.191 1.00 27.31 421 GLU A C 1
ATOM 3269 O O . GLU A 1 421 ? 2.364 23.896 37.912 1.00 27.31 421 GLU A O 1
ATOM 3274 N N . SER A 1 422 ? 1.199 25.787 38.344 1.00 24.55 422 SER A N 1
ATOM 3275 C CA . SER A 1 422 ? 2.297 26.744 38.297 1.00 24.55 422 SER A CA 1
ATOM 3276 C C . SER A 1 422 ? 3.200 26.640 39.527 1.00 24.55 422 SER A C 1
ATOM 3278 O O . SER A 1 422 ? 2.770 26.287 40.619 1.00 24.55 422 SER A O 1
ATOM 3280 N N . SER A 1 423 ? 4.454 27.027 39.327 1.00 30.64 423 SER A N 1
ATOM 3281 C CA . SER A 1 423 ? 5.557 27.127 40.286 1.00 30.64 423 SER A CA 1
ATOM 3282 C C . SER A 1 423 ? 5.220 27.686 41.682 1.00 30.64 423 SER A C 1
ATOM 3284 O O . SER A 1 423 ? 4.806 28.838 41.782 1.00 30.64 423 SER A O 1
ATOM 3286 N N . ASN A 1 424 ? 5.559 26.938 42.748 1.00 24.44 424 ASN A N 1
ATOM 3287 C CA . ASN A 1 424 ? 6.542 27.351 43.776 1.00 24.44 424 ASN A CA 1
ATOM 3288 C C . ASN A 1 424 ? 6.814 26.271 44.861 1.00 24.44 424 ASN A C 1
ATOM 3290 O O . ASN A 1 424 ? 6.016 26.102 45.769 1.00 24.44 424 ASN A O 1
ATOM 3294 N N . LYS A 1 425 ? 8.014 25.656 44.777 1.00 24.84 425 LYS A N 1
ATOM 3295 C CA . LYS A 1 425 ? 8.914 25.088 45.828 1.00 24.84 425 LYS A CA 1
ATOM 3296 C C . LYS A 1 425 ? 8.377 24.047 46.866 1.00 24.84 425 LYS A C 1
ATOM 3298 O O . LYS A 1 425 ? 7.186 23.844 47.002 1.00 24.84 425 LYS A O 1
ATOM 3303 N N . PRO A 1 426 ? 9.256 23.275 47.547 1.00 36.97 426 PRO A N 1
ATOM 3304 C CA . PRO A 1 426 ? 9.636 21.928 47.123 1.00 36.97 426 PRO A CA 1
ATOM 3305 C C . PRO A 1 426 ? 9.344 20.850 48.186 1.00 36.97 426 PRO A C 1
ATOM 3307 O O . PRO A 1 426 ? 9.490 21.081 49.385 1.00 36.97 426 PRO A O 1
ATOM 3310 N N . THR A 1 427 ? 9.089 19.610 47.764 1.00 23.94 427 THR A N 1
ATOM 3311 C CA . THR A 1 427 ? 9.428 18.447 48.602 1.00 23.94 427 THR A CA 1
ATOM 3312 C C . THR A 1 427 ? 9.691 17.207 47.749 1.00 23.94 427 THR A C 1
ATOM 3314 O O . THR A 1 427 ? 8.911 16.813 46.889 1.00 23.94 427 THR A O 1
ATOM 3317 N N . THR A 1 428 ? 10.871 16.644 47.973 1.00 28.16 428 THR A N 1
ATOM 3318 C CA . THR A 1 428 ? 11.458 15.413 47.434 1.00 28.16 428 THR A CA 1
ATOM 3319 C C . THR A 1 428 ? 10.551 14.190 47.597 1.00 28.16 428 THR A C 1
ATOM 3321 O O . THR A 1 428 ? 9.986 13.976 48.661 1.00 28.16 428 THR A O 1
ATOM 3324 N N . SER A 1 429 ? 10.467 13.318 46.593 1.00 32.00 429 SER A N 1
ATOM 3325 C CA . SER A 1 429 ? 11.308 12.113 46.572 1.00 32.00 429 SER A CA 1
ATOM 3326 C C . SER A 1 429 ? 11.623 11.675 45.137 1.00 32.00 429 SER A C 1
ATOM 3328 O O . SER A 1 429 ? 10.731 11.387 44.340 1.00 32.00 429 SER A O 1
ATOM 3330 N N . LYS A 1 430 ? 12.921 11.635 44.819 1.00 42.19 430 LYS A N 1
ATOM 3331 C CA . LYS A 1 430 ? 13.487 11.021 43.614 1.00 42.19 430 LYS A CA 1
ATOM 3332 C C . LYS A 1 430 ? 13.351 9.499 43.734 1.00 42.19 430 LYS A C 1
ATOM 3334 O O . LYS A 1 430 ? 14.246 8.855 44.272 1.00 42.19 430 LYS A O 1
ATOM 3339 N N . ASP A 1 431 ? 12.256 8.921 43.253 1.00 44.94 431 ASP A N 1
ATOM 3340 C CA . ASP A 1 431 ? 12.149 7.463 43.148 1.00 44.94 431 ASP A CA 1
ATOM 3341 C C . ASP A 1 431 ? 12.807 7.019 41.831 1.00 44.94 431 ASP A C 1
ATOM 3343 O O . ASP A 1 431 ? 12.262 7.198 40.737 1.00 44.94 431 ASP A O 1
ATOM 3347 N N . ASN A 1 432 ? 14.051 6.545 41.920 1.00 59.47 432 ASN A N 1
ATOM 3348 C CA . ASN A 1 432 ? 14.846 6.178 40.752 1.00 59.47 432 ASN A CA 1
ATOM 3349 C C . ASN A 1 432 ? 14.247 4.951 40.042 1.00 59.47 432 ASN A C 1
ATOM 3351 O O . ASN A 1 432 ? 13.824 3.978 40.669 1.00 59.47 432 ASN A O 1
ATOM 3355 N N . ILE A 1 433 ? 14.237 4.981 38.706 1.00 70.38 433 ILE A N 1
ATOM 3356 C CA . ILE A 1 433 ? 13.805 3.845 37.882 1.00 70.38 433 ILE A CA 1
ATOM 3357 C C . ILE A 1 433 ? 14.902 2.778 37.896 1.00 70.38 433 ILE A C 1
ATOM 3359 O O . ILE A 1 433 ? 15.984 2.996 37.351 1.00 70.38 433 ILE A O 1
ATOM 3363 N N . LEU A 1 434 ? 14.600 1.602 38.442 1.00 53.97 434 LEU A N 1
ATOM 3364 C CA . LEU A 1 434 ? 15.521 0.465 38.470 1.00 53.97 434 LEU A CA 1
ATOM 3365 C C . LEU A 1 434 ? 15.383 -0.433 37.239 1.00 53.97 434 LEU A C 1
ATOM 3367 O O . LEU A 1 434 ? 16.373 -0.958 36.724 1.00 53.97 434 LEU A O 1
ATOM 3371 N N . SER A 1 435 ? 14.160 -0.642 36.743 1.00 58.69 435 SER A N 1
ATOM 3372 C CA . SER A 1 435 ? 13.951 -1.476 35.558 1.00 58.69 435 SER A CA 1
ATOM 3373 C C . SER A 1 435 ? 12.611 -1.253 34.864 1.00 58.69 435 SER A C 1
ATOM 3375 O O . SER A 1 435 ? 11.616 -0.926 35.502 1.00 58.69 435 SER A O 1
ATOM 3377 N N . GLN A 1 436 ? 12.573 -1.461 33.548 1.00 66.00 436 GLN A N 1
ATOM 3378 C CA . GLN A 1 436 ? 11.383 -1.299 32.707 1.00 66.00 436 GLN A CA 1
ATOM 3379 C C . GLN A 1 436 ? 11.483 -2.150 31.440 1.00 66.00 436 GLN A C 1
ATOM 3381 O O . GLN A 1 436 ? 12.549 -2.688 31.131 1.00 66.00 436 GLN A O 1
ATOM 3386 N N . VAL A 1 437 ? 10.393 -2.215 30.670 1.00 41.03 437 VAL A N 1
ATOM 3387 C CA . VAL A 1 437 ? 10.346 -2.943 29.394 1.00 41.03 437 VAL A CA 1
ATOM 3388 C C . VAL A 1 437 ? 11.520 -2.560 28.490 1.00 41.03 437 VAL A C 1
ATOM 3390 O O . VAL A 1 437 ? 11.802 -1.383 28.278 1.00 41.03 437 VAL A O 1
ATOM 3393 N N . GLY A 1 438 ? 12.220 -3.574 27.977 1.00 40.88 438 GLY A N 1
ATOM 3394 C CA . GLY A 1 438 ? 13.413 -3.413 27.140 1.00 40.88 438 GLY A CA 1
ATOM 3395 C C . GLY A 1 438 ? 14.745 -3.424 27.901 1.00 40.88 438 GLY A C 1
ATOM 3396 O O . GLY A 1 438 ? 15.789 -3.589 27.271 1.00 40.88 438 GLY A O 1
ATOM 3397 N N . LYS A 1 439 ? 14.746 -3.325 29.239 1.00 63.28 439 LYS A N 1
ATOM 3398 C CA . LYS A 1 439 ? 15.956 -3.524 30.055 1.00 63.28 439 LYS A CA 1
ATOM 3399 C C . LYS A 1 439 ? 16.300 -5.011 30.184 1.00 63.28 439 LYS A C 1
ATOM 3401 O O . LYS A 1 439 ? 15.426 -5.879 30.140 1.00 63.28 439 LYS A O 1
ATOM 3406 N N . ARG A 1 440 ? 17.595 -5.303 30.331 1.00 62.22 440 ARG A N 1
ATOM 3407 C CA . ARG A 1 440 ? 18.141 -6.658 30.482 1.00 62.22 440 ARG A CA 1
ATOM 3408 C C . ARG A 1 440 ? 19.194 -6.688 31.589 1.00 62.22 440 ARG A C 1
ATOM 3410 O O . ARG A 1 440 ? 19.854 -5.676 31.803 1.00 62.22 440 ARG A O 1
ATOM 3417 N N . GLY A 1 441 ? 19.365 -7.821 32.266 1.00 55.66 441 GLY A N 1
ATOM 3418 C CA . GLY A 1 441 ? 20.432 -8.019 33.254 1.00 55.66 441 GLY A CA 1
ATOM 3419 C C . GLY A 1 441 ? 20.023 -8.847 34.474 1.00 55.66 441 GLY A C 1
ATOM 3420 O O . GLY A 1 441 ? 18.885 -9.303 34.592 1.00 55.66 441 GLY A O 1
ATOM 3421 N N . SER A 1 442 ? 20.963 -9.028 35.404 1.00 54.62 442 SER A N 1
ATOM 3422 C CA . SER A 1 442 ? 20.780 -9.812 36.637 1.00 54.62 442 SER A CA 1
ATOM 3423 C C . SER A 1 442 ? 19.651 -9.279 37.525 1.00 54.62 442 SER A C 1
ATOM 3425 O O . SER A 1 442 ? 18.844 -10.071 38.004 1.00 54.62 442 SER A O 1
ATOM 3427 N N . LEU A 1 443 ? 19.515 -7.955 37.654 1.00 58.31 443 LEU A N 1
ATOM 3428 C CA . LEU A 1 443 ? 18.437 -7.318 38.423 1.00 58.31 443 LEU A CA 1
ATOM 3429 C C . LEU A 1 443 ? 17.041 -7.643 37.863 1.00 58.31 443 LEU A C 1
ATOM 3431 O O . LEU A 1 443 ? 16.101 -7.893 38.612 1.00 58.31 443 LEU A O 1
ATOM 3435 N N . VAL A 1 444 ? 16.897 -7.700 36.534 1.00 65.56 444 VAL A N 1
ATOM 3436 C CA . VAL A 1 444 ? 15.635 -8.093 35.882 1.00 65.56 444 VAL A CA 1
ATOM 3437 C C . VAL A 1 444 ? 15.296 -9.546 36.205 1.00 65.56 444 VAL A C 1
ATOM 3439 O O . VAL A 1 444 ? 14.146 -9.861 36.507 1.00 65.56 444 VAL A O 1
ATOM 3442 N N . LYS A 1 445 ? 16.304 -10.423 36.171 1.00 66.56 445 LYS A N 1
ATOM 3443 C CA . LYS A 1 445 ? 16.157 -11.847 36.482 1.00 66.56 445 LYS A CA 1
ATOM 3444 C C . LYS A 1 445 ? 15.736 -12.062 37.934 1.00 66.56 445 LYS A C 1
ATOM 3446 O O . LYS A 1 445 ? 14.886 -12.906 38.207 1.00 66.56 445 LYS A O 1
ATOM 3451 N N . GLU A 1 446 ? 16.293 -11.271 38.845 1.00 67.62 446 GLU A N 1
ATOM 3452 C CA . GLU A 1 446 ? 15.924 -11.258 40.259 1.00 67.62 446 GLU A CA 1
ATOM 3453 C C . GLU A 1 446 ? 14.469 -10.810 40.459 1.00 67.62 446 GLU A C 1
ATOM 3455 O O . GLU A 1 446 ? 13.688 -11.526 41.080 1.00 67.62 446 GLU A O 1
ATOM 3460 N N . ILE A 1 447 ? 14.065 -9.692 39.843 1.00 73.69 447 ILE A N 1
ATOM 3461 C CA . ILE A 1 447 ? 12.680 -9.189 39.869 1.00 73.69 447 ILE A CA 1
ATOM 3462 C C . ILE A 1 447 ? 11.698 -10.244 39.335 1.00 73.69 447 ILE A C 1
ATOM 3464 O O . ILE A 1 447 ? 10.680 -10.520 39.970 1.00 73.69 447 ILE A O 1
ATOM 3468 N N . GLN A 1 448 ? 12.001 -10.865 38.189 1.00 81.62 448 GLN A N 1
ATOM 3469 C CA . GLN A 1 448 ? 11.187 -11.943 37.612 1.00 81.62 448 GLN A CA 1
ATOM 3470 C C . GLN A 1 448 ? 11.070 -13.134 38.572 1.00 81.62 448 GLN A C 1
ATOM 3472 O O . GLN A 1 448 ? 9.980 -13.680 38.748 1.00 81.62 448 GLN A O 1
ATOM 3477 N N . GLY A 1 449 ? 12.177 -13.522 39.214 1.00 73.06 449 GLY A N 1
ATOM 3478 C CA . GLY A 1 449 ? 12.210 -14.579 40.222 1.00 73.06 449 GLY A CA 1
ATOM 3479 C C . GLY A 1 449 ? 11.309 -14.275 41.419 1.00 73.06 449 GLY A C 1
ATOM 3480 O O . GLY A 1 449 ? 10.466 -15.100 41.770 1.00 73.06 449 GLY A O 1
ATOM 3481 N N . SER A 1 450 ? 11.424 -13.076 41.991 1.00 76.12 450 SER A N 1
ATOM 3482 C CA . SER A 1 450 ? 10.616 -12.624 43.128 1.00 76.12 450 SER A CA 1
ATOM 3483 C C . SER A 1 450 ? 9.123 -12.538 42.792 1.00 76.12 450 SER A C 1
ATOM 3485 O O . SER A 1 450 ? 8.288 -13.034 43.547 1.00 76.12 450 SER A O 1
ATOM 3487 N N . LEU A 1 451 ? 8.764 -11.998 41.624 1.00 76.56 451 LEU A N 1
ATOM 3488 C CA . LEU A 1 451 ? 7.371 -11.937 41.160 1.00 76.56 451 LEU A CA 1
ATOM 3489 C C . LEU A 1 451 ? 6.773 -13.328 40.939 1.00 76.56 451 LEU A C 1
ATOM 3491 O O . LEU A 1 451 ? 5.639 -13.584 41.343 1.00 76.56 451 LEU A O 1
ATOM 3495 N N . ASN A 1 452 ? 7.533 -14.243 40.334 1.00 70.88 452 ASN A N 1
ATOM 3496 C CA . ASN A 1 452 ? 7.108 -15.629 40.150 1.00 70.88 452 ASN A CA 1
ATOM 3497 C C . ASN A 1 452 ? 6.949 -16.358 41.484 1.00 70.88 452 ASN A C 1
ATOM 3499 O O . ASN A 1 452 ? 5.954 -17.052 41.678 1.00 70.88 452 ASN A O 1
ATOM 3503 N N . TYR A 1 453 ? 7.883 -16.157 42.417 1.00 70.12 453 TYR A N 1
ATOM 3504 C CA . TYR A 1 453 ? 7.800 -16.712 43.766 1.00 70.12 453 TYR A CA 1
ATOM 3505 C C . TYR A 1 453 ? 6.543 -16.230 44.496 1.00 70.12 453 TYR A C 1
ATOM 3507 O O . TYR A 1 453 ? 5.870 -17.005 45.178 1.00 70.12 453 TYR A O 1
ATOM 3515 N N . LEU A 1 454 ? 6.173 -14.963 44.312 1.00 69.44 454 LEU A N 1
ATOM 3516 C CA . LEU A 1 454 ? 4.960 -14.388 44.881 1.00 69.44 454 LEU A CA 1
ATOM 3517 C C . LEU A 1 454 ? 3.675 -14.790 44.138 1.00 69.44 454 LEU A C 1
ATOM 3519 O O . LEU A 1 454 ? 2.624 -14.798 44.772 1.00 69.44 454 LEU A O 1
ATOM 3523 N N . GLY A 1 455 ? 3.766 -15.250 42.886 1.00 73.69 455 GLY A N 1
ATOM 3524 C CA . GLY A 1 455 ? 2.652 -15.819 42.112 1.00 73.69 455 GLY A CA 1
ATOM 3525 C C . GLY A 1 455 ? 2.163 -14.960 40.940 1.00 73.69 455 GLY A C 1
ATOM 3526 O O . GLY A 1 455 ? 1.137 -15.272 40.346 1.00 73.69 455 GLY A O 1
ATOM 3527 N N . TYR A 1 456 ? 2.887 -13.902 40.572 1.00 73.06 456 TYR A N 1
ATOM 3528 C CA . TYR A 1 456 ? 2.447 -12.911 39.580 1.00 73.06 456 TYR A CA 1
ATOM 3529 C C . TYR A 1 456 ? 2.782 -13.257 38.116 1.00 73.06 456 TYR A C 1
ATOM 3531 O O . TYR A 1 456 ? 2.493 -12.463 37.227 1.00 73.06 456 TYR A O 1
ATOM 3539 N N . ASN A 1 457 ? 3.361 -14.435 37.850 1.00 79.50 457 ASN A N 1
ATOM 3540 C CA . ASN A 1 457 ? 3.653 -14.974 36.511 1.00 79.50 457 ASN A CA 1
ATOM 3541 C C . ASN A 1 457 ? 4.380 -13.991 35.564 1.00 79.50 457 ASN A C 1
ATOM 3543 O O . ASN A 1 457 ? 3.857 -13.554 34.539 1.00 79.50 457 ASN A O 1
ATOM 3547 N N . ALA A 1 458 ? 5.633 -13.684 35.894 1.00 65.12 458 ALA A N 1
ATOM 3548 C CA . ALA A 1 458 ? 6.543 -12.872 35.089 1.00 65.12 458 ALA A CA 1
ATOM 3549 C C . ALA A 1 458 ? 7.108 -13.602 33.851 1.00 65.12 458 ALA A C 1
ATOM 3551 O O . ALA A 1 458 ? 7.888 -13.018 33.100 1.00 65.12 458 ALA A O 1
ATOM 3552 N N . GLY A 1 459 ? 6.720 -14.859 33.601 1.00 71.56 459 GLY A N 1
ATOM 3553 C CA . GLY A 1 459 ? 7.340 -15.715 32.585 1.00 71.56 459 GLY A CA 1
ATOM 3554 C C . GLY A 1 459 ? 8.654 -16.338 33.070 1.00 71.56 459 GLY A C 1
ATOM 3555 O O . GLY A 1 459 ? 8.888 -16.458 34.271 1.00 71.56 459 GLY A O 1
ATOM 3556 N N . VAL A 1 460 ? 9.516 -16.776 32.149 1.00 64.50 460 VAL A N 1
ATOM 3557 C CA . VAL A 1 460 ? 10.837 -17.323 32.507 1.00 64.50 460 VAL A CA 1
ATOM 3558 C C . VAL A 1 460 ? 11.703 -16.197 33.077 1.00 64.50 460 VAL A C 1
ATOM 3560 O O . VAL A 1 460 ? 11.777 -15.128 32.484 1.00 64.50 460 VAL A O 1
ATOM 3563 N N . ALA A 1 461 ? 12.364 -16.430 34.217 1.00 72.69 461 ALA A N 1
ATOM 3564 C CA . ALA A 1 461 ? 13.350 -15.498 34.767 1.00 72.69 461 ALA A CA 1
ATOM 3565 C C . ALA A 1 461 ? 14.646 -15.567 33.939 1.00 72.69 461 ALA A C 1
ATOM 3567 O O . ALA A 1 461 ? 15.630 -16.205 34.318 1.00 72.69 461 ALA A O 1
ATOM 3568 N N . ASP A 1 462 ? 14.603 -14.975 32.753 1.00 61.59 462 ASP A N 1
ATOM 3569 C CA . ASP A 1 462 ? 15.662 -14.955 31.745 1.00 61.59 462 ASP A CA 1
ATOM 3570 C C . ASP A 1 462 ? 16.514 -13.676 31.799 1.00 61.59 462 ASP A C 1
ATOM 3572 O O . ASP A 1 462 ? 17.531 -13.579 31.116 1.00 61.59 462 ASP A O 1
ATOM 3576 N N . GLY A 1 463 ? 16.141 -12.713 32.646 1.00 56.72 463 GLY A N 1
ATOM 3577 C CA . GLY A 1 463 ? 16.808 -11.422 32.749 1.00 56.72 463 GLY A CA 1
ATOM 3578 C C . GLY A 1 463 ? 16.418 -10.441 31.652 1.00 56.72 463 GLY A C 1
ATOM 3579 O O . GLY A 1 463 ? 17.107 -9.437 31.497 1.00 56.72 463 GLY A O 1
ATOM 3580 N N . ILE A 1 464 ? 15.340 -10.692 30.901 1.00 70.69 464 ILE A N 1
ATOM 3581 C CA . ILE A 1 464 ? 14.806 -9.792 29.875 1.00 70.69 464 ILE A CA 1
ATOM 3582 C C . ILE A 1 464 ? 13.457 -9.239 30.338 1.00 70.69 464 ILE A C 1
ATOM 3584 O O . ILE A 1 464 ? 12.494 -9.970 30.558 1.00 70.69 464 ILE A O 1
ATOM 3588 N N . PHE A 1 465 ? 13.349 -7.915 30.450 1.00 68.62 465 PHE A N 1
ATOM 3589 C CA . PHE A 1 465 ? 12.126 -7.281 30.926 1.00 68.62 465 PHE A CA 1
ATOM 3590 C C . PHE A 1 465 ? 11.132 -7.179 29.763 1.00 68.62 465 PHE A C 1
ATOM 3592 O O . PHE A 1 465 ? 11.051 -6.171 29.061 1.00 68.62 465 PHE A O 1
ATOM 3599 N N . GLY A 1 466 ? 10.430 -8.282 29.510 1.00 62.88 466 GLY A N 1
ATOM 3600 C CA . GLY A 1 466 ? 9.413 -8.402 28.470 1.00 62.88 466 GLY A CA 1
ATOM 3601 C C . GLY A 1 466 ? 7.994 -8.130 28.974 1.00 62.88 466 GLY A C 1
ATOM 3602 O O . GLY A 1 466 ? 7.764 -7.769 30.128 1.00 62.88 466 GLY A O 1
ATOM 3603 N N . ASN A 1 467 ? 7.013 -8.361 28.101 1.00 71.06 467 ASN A N 1
ATOM 3604 C CA . ASN A 1 467 ? 5.604 -8.083 28.397 1.00 71.06 467 ASN A CA 1
ATOM 3605 C C . ASN A 1 467 ? 5.053 -8.903 29.572 1.00 71.06 467 ASN A C 1
ATOM 3607 O O . ASN A 1 467 ? 4.202 -8.403 30.303 1.00 71.06 467 ASN A O 1
ATOM 3611 N N . ASN A 1 468 ? 5.533 -10.133 29.780 1.00 68.81 468 ASN A N 1
ATOM 3612 C CA . ASN A 1 468 ? 5.103 -10.959 30.912 1.00 68.81 468 ASN A CA 1
ATOM 3613 C C . ASN A 1 468 ? 5.643 -10.403 32.236 1.00 68.81 468 ASN A C 1
ATOM 3615 O O . ASN A 1 468 ? 4.875 -10.239 33.179 1.00 68.81 468 ASN A O 1
ATOM 3619 N N . THR A 1 469 ? 6.914 -9.995 32.276 1.00 71.50 469 THR A N 1
ATOM 3620 C CA . THR A 1 469 ? 7.517 -9.311 33.430 1.00 71.50 469 THR A CA 1
ATOM 3621 C C . THR A 1 469 ? 6.783 -8.013 33.756 1.00 71.50 469 THR A C 1
ATOM 3623 O O . THR A 1 469 ? 6.425 -7.785 34.906 1.00 71.50 469 THR A O 1
ATOM 3626 N N . ALA A 1 470 ? 6.474 -7.192 32.749 1.00 73.12 470 ALA A N 1
ATOM 3627 C CA . ALA A 1 470 ? 5.732 -5.947 32.945 1.00 73.12 470 ALA A CA 1
ATOM 3628 C C . ALA A 1 470 ? 4.309 -6.180 33.475 1.00 73.12 470 ALA A C 1
ATOM 3630 O O . ALA A 1 470 ? 3.862 -5.471 34.375 1.00 73.12 470 ALA A O 1
ATOM 3631 N N . LYS A 1 471 ? 3.604 -7.194 32.954 1.00 77.00 471 LYS A N 1
ATOM 3632 C CA . LYS A 1 471 ? 2.284 -7.604 33.460 1.00 77.00 471 LYS A CA 1
ATOM 3633 C C . LYS A 1 471 ? 2.362 -8.068 34.913 1.00 77.00 471 LYS A C 1
ATOM 3635 O O . LYS A 1 471 ? 1.528 -7.657 35.714 1.00 77.00 471 LYS A O 1
ATOM 3640 N N . ALA A 1 472 ? 3.376 -8.856 35.258 1.00 73.75 472 ALA A N 1
ATOM 3641 C CA . ALA A 1 472 ? 3.597 -9.320 36.621 1.00 73.75 472 ALA A CA 1
ATOM 3642 C C . ALA A 1 472 ? 3.913 -8.169 37.587 1.00 73.75 472 ALA A C 1
ATOM 3644 O O . ALA A 1 472 ? 3.352 -8.126 38.677 1.00 73.75 472 ALA A O 1
ATOM 3645 N N 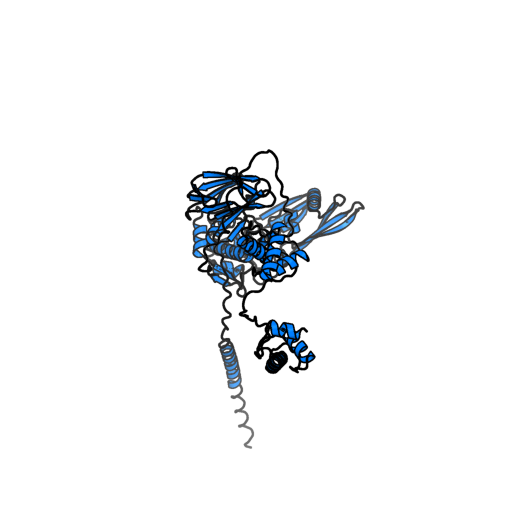. VAL A 1 473 ? 4.734 -7.195 37.176 1.00 79.62 473 VAL A N 1
ATOM 3646 C CA . VAL A 1 473 ? 5.016 -5.983 37.968 1.00 79.62 473 VAL A CA 1
ATOM 3647 C C . VAL A 1 473 ? 3.747 -5.164 38.188 1.00 79.62 473 VAL A C 1
ATOM 3649 O O . VAL A 1 473 ? 3.478 -4.778 39.320 1.00 79.62 473 VAL A O 1
ATOM 3652 N N . LYS A 1 474 ? 2.924 -4.953 37.151 1.00 77.56 474 LYS A N 1
ATOM 3653 C CA . LYS A 1 474 ? 1.635 -4.253 37.300 1.00 77.56 474 LYS A CA 1
ATOM 3654 C C . LYS A 1 474 ? 0.689 -4.988 38.239 1.00 77.56 474 LYS A C 1
ATOM 3656 O O . LYS A 1 474 ? 0.037 -4.355 39.062 1.00 77.56 474 LYS A O 1
ATOM 3661 N N . ALA A 1 475 ? 0.621 -6.313 38.130 1.00 74.81 475 ALA A N 1
ATOM 3662 C CA . ALA A 1 475 ? -0.216 -7.133 38.995 1.00 74.81 475 ALA A CA 1
ATOM 3663 C C . ALA A 1 475 ? 0.248 -7.072 40.460 1.00 74.81 475 ALA A C 1
ATOM 3665 O O . ALA A 1 475 ? -0.583 -6.927 41.353 1.00 74.81 475 ALA A O 1
ATOM 3666 N N . PHE A 1 476 ? 1.561 -7.093 40.699 1.00 82.19 476 PHE A N 1
ATOM 3667 C CA . PHE A 1 476 ? 2.146 -6.899 42.024 1.00 82.19 476 PHE A CA 1
ATOM 3668 C C . PHE A 1 476 ? 1.868 -5.495 42.575 1.00 82.19 476 PHE A C 1
ATOM 3670 O O . PHE A 1 476 ? 1.335 -5.361 43.670 1.00 82.19 476 PHE A O 1
ATOM 3677 N N . GLN A 1 477 ? 2.129 -4.444 41.793 1.00 86.62 477 GLN A N 1
ATOM 3678 C CA . GLN A 1 477 ? 1.834 -3.060 42.177 1.00 86.62 477 GLN A CA 1
ATOM 3679 C C . GLN A 1 477 ? 0.351 -2.872 42.512 1.00 86.62 477 GLN A C 1
ATOM 3681 O O . GLN A 1 477 ? 0.022 -2.242 43.511 1.00 86.62 477 GLN A O 1
ATOM 3686 N N . LYS A 1 478 ? -0.547 -3.485 41.732 1.00 82.00 478 LYS A N 1
ATOM 3687 C CA . LYS A 1 478 ? -1.991 -3.473 41.988 1.00 82.00 478 LYS A CA 1
ATOM 3688 C C . LYS A 1 478 ? -2.335 -4.105 43.333 1.00 82.00 478 LYS A C 1
ATOM 3690 O O . LYS A 1 478 ? -3.090 -3.516 44.101 1.00 82.00 478 LYS A O 1
ATOM 3695 N N . ALA A 1 479 ? -1.803 -5.295 43.604 1.00 71.69 479 ALA A N 1
ATOM 3696 C CA . ALA A 1 479 ? -2.066 -6.025 44.842 1.00 71.69 479 ALA A CA 1
ATOM 3697 C C . ALA A 1 479 ? -1.538 -5.282 46.079 1.00 71.69 479 ALA A C 1
ATOM 3699 O O . ALA A 1 479 ? -2.160 -5.313 47.137 1.00 71.69 479 ALA A O 1
ATOM 3700 N N . GLU A 1 480 ? -0.437 -4.551 45.918 1.00 82.88 480 GLU A N 1
ATOM 3701 C CA . GLU A 1 480 ? 0.206 -3.773 46.976 1.00 82.88 480 GLU A CA 1
ATOM 3702 C C . GLU A 1 480 ? -0.272 -2.314 47.065 1.00 82.88 480 GLU A C 1
ATOM 3704 O O . GLU A 1 480 ? 0.290 -1.526 47.822 1.00 82.88 480 GLU A O 1
ATOM 3709 N N . LYS A 1 481 ? -1.313 -1.941 46.305 1.00 82.06 481 LYS A N 1
ATOM 3710 C CA . LYS A 1 481 ? -1.861 -0.571 46.242 1.00 82.06 481 LYS A CA 1
ATOM 3711 C C . LYS A 1 481 ? -0.825 0.494 45.833 1.00 82.06 481 LYS A C 1
ATOM 3713 O O . LYS A 1 481 ? -0.958 1.661 46.189 1.00 82.06 481 LYS A O 1
ATOM 3718 N N . LEU A 1 482 ? 0.185 0.098 45.059 1.00 72.88 482 LEU A N 1
ATOM 3719 C CA . LEU A 1 482 ? 1.130 0.989 44.390 1.00 72.88 482 LEU A CA 1
ATOM 3720 C C . LEU A 1 482 ? 0.594 1.433 43.019 1.00 72.88 482 LEU A C 1
ATOM 3722 O O . LEU A 1 482 ? -0.277 0.795 42.420 1.00 72.88 482 LEU A O 1
ATOM 3726 N N . SER A 1 483 ? 1.182 2.498 42.473 1.00 67.88 483 SER A N 1
ATOM 3727 C CA . SER A 1 483 ? 0.947 2.929 41.092 1.00 67.88 483 SER A CA 1
ATOM 3728 C C . SER A 1 483 ? 1.344 1.825 40.102 1.00 67.88 483 SER A C 1
ATOM 3730 O O . SER A 1 483 ? 2.500 1.416 40.046 1.00 67.88 483 SER A O 1
ATOM 3732 N N . GLN A 1 484 ? 0.387 1.350 39.299 1.00 78.25 484 GLN A N 1
ATOM 3733 C CA . GLN A 1 484 ? 0.516 0.197 38.387 1.00 78.25 484 GLN A CA 1
ATOM 3734 C C . GLN A 1 484 ? 1.250 0.546 37.080 1.00 78.25 484 GLN A C 1
ATOM 3736 O O . GLN A 1 484 ? 0.764 0.301 35.971 1.00 78.25 484 GLN A O 1
ATOM 3741 N N . THR A 1 485 ? 2.426 1.154 37.194 1.00 69.62 485 THR A N 1
ATOM 3742 C CA . THR A 1 485 ? 3.208 1.643 36.051 1.00 69.62 485 THR A CA 1
ATOM 3743 C C . THR A 1 485 ? 3.773 0.502 35.204 1.00 69.62 485 THR A C 1
ATOM 3745 O O . THR A 1 485 ? 3.962 0.656 33.998 1.00 69.62 485 THR A O 1
ATOM 3748 N N . GLY A 1 486 ? 4.014 -0.674 35.797 1.00 61.75 486 GLY A N 1
ATOM 3749 C CA . GLY A 1 486 ? 4.751 -1.770 35.158 1.00 61.75 486 GLY A CA 1
ATOM 3750 C C . GLY A 1 486 ? 6.254 -1.513 35.046 1.00 61.75 486 GLY A C 1
ATOM 3751 O O . GLY A 1 486 ? 6.962 -2.303 34.423 1.00 61.75 486 GLY A O 1
ATOM 3752 N N . ILE A 1 487 ? 6.717 -0.417 35.650 1.00 74.56 487 ILE A N 1
ATOM 3753 C CA . ILE A 1 487 ? 8.112 -0.033 35.841 1.00 74.56 487 ILE A CA 1
ATOM 3754 C C . ILE A 1 487 ? 8.463 -0.348 37.292 1.00 74.56 487 ILE A C 1
ATOM 3756 O O . ILE A 1 487 ? 7.679 -0.063 38.197 1.00 74.56 487 ILE A O 1
ATOM 3760 N N . VAL A 1 488 ? 9.633 -0.932 37.520 1.00 70.31 488 VAL A N 1
ATOM 3761 C CA . VAL A 1 488 ? 10.138 -1.189 38.868 1.00 70.31 488 VAL A CA 1
ATOM 3762 C C . VAL A 1 488 ? 10.948 0.017 39.315 1.00 70.31 488 VAL A C 1
ATOM 3764 O O . VAL A 1 488 ? 12.055 0.243 38.827 1.00 70.31 488 VAL A O 1
ATOM 3767 N N . TYR A 1 489 ? 10.370 0.790 40.228 1.00 75.50 489 TYR A N 1
ATOM 3768 C CA . TYR A 1 489 ? 11.071 1.809 41.008 1.00 75.50 489 TYR A CA 1
ATOM 3769 C C . TYR A 1 489 ? 11.733 1.179 42.239 1.00 75.50 489 TYR A C 1
ATOM 3771 O O . TYR A 1 489 ? 11.401 0.045 42.605 1.00 75.50 489 TYR A O 1
ATOM 3779 N N . GLU A 1 490 ? 12.617 1.919 42.903 1.00 76.50 490 GLU A N 1
ATOM 3780 C CA . GLU A 1 490 ? 13.235 1.515 44.175 1.00 76.50 490 GLU A CA 1
ATOM 3781 C C . GLU A 1 490 ? 12.169 1.126 45.215 1.00 76.50 490 GLU A C 1
ATOM 3783 O O . GLU A 1 490 ? 12.227 0.051 45.813 1.00 76.50 490 GLU A O 1
ATOM 3788 N N . SER A 1 491 ? 11.105 1.924 45.337 1.00 72.81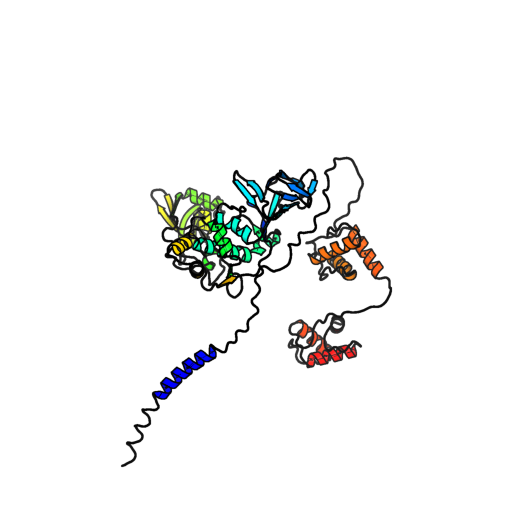 491 SER A N 1
ATOM 3789 C CA . SER A 1 491 ? 9.952 1.619 46.200 1.00 72.81 491 SER A CA 1
ATOM 3790 C C . SER A 1 491 ? 9.263 0.286 45.867 1.00 72.81 491 SER A C 1
ATOM 3792 O O . SER A 1 491 ? 8.900 -0.478 46.765 1.00 72.81 491 SER A O 1
ATOM 3794 N N . THR A 1 492 ? 9.119 -0.033 44.575 1.00 77.62 492 THR A N 1
ATOM 3795 C CA . THR A 1 492 ? 8.512 -1.290 44.111 1.00 77.62 492 THR A CA 1
ATOM 3796 C C . THR A 1 492 ? 9.422 -2.478 44.420 1.00 77.62 492 THR A C 1
ATOM 3798 O O . THR A 1 492 ? 8.927 -3.520 44.846 1.00 77.62 492 THR A O 1
ATOM 3801 N N . LYS A 1 493 ? 10.743 -2.333 44.243 1.00 81.62 493 LYS A N 1
ATOM 3802 C CA . LYS A 1 493 ? 11.722 -3.389 44.545 1.00 81.62 493 LYS A CA 1
ATOM 3803 C C . LYS A 1 493 ? 11.799 -3.679 46.045 1.00 81.62 493 LYS A C 1
ATOM 3805 O O . LYS A 1 493 ? 11.705 -4.841 46.431 1.00 81.62 493 LYS A O 1
ATOM 3810 N N . ASN A 1 494 ? 11.853 -2.644 46.880 1.00 78.25 494 ASN A N 1
ATOM 3811 C CA . ASN A 1 494 ? 11.895 -2.793 48.337 1.00 78.25 494 ASN A CA 1
ATOM 3812 C C . ASN A 1 494 ? 10.660 -3.525 48.881 1.00 78.25 494 ASN A C 1
ATOM 3814 O O . ASN A 1 494 ? 10.769 -4.409 49.734 1.00 78.25 494 ASN A O 1
ATOM 3818 N N . LEU A 1 495 ? 9.473 -3.208 48.354 1.00 74.56 495 LEU A N 1
ATOM 3819 C CA . LEU A 1 495 ? 8.246 -3.892 48.755 1.00 74.56 495 LEU A CA 1
ATOM 3820 C C . LEU A 1 495 ? 8.187 -5.332 48.227 1.00 74.56 495 LEU A C 1
ATOM 3822 O O . LEU A 1 495 ? 7.725 -6.227 48.935 1.00 74.56 495 LEU A O 1
ATOM 3826 N N . LEU A 1 496 ? 8.697 -5.575 47.016 1.00 80.69 496 LEU A N 1
ATOM 3827 C CA . LEU A 1 496 ? 8.800 -6.912 46.430 1.00 80.69 496 LEU A CA 1
ATOM 3828 C C . LEU A 1 496 ? 9.666 -7.835 47.297 1.00 80.69 496 LEU A C 1
ATOM 3830 O O . LEU A 1 496 ? 9.246 -8.949 47.615 1.00 80.69 496 LEU A O 1
ATOM 3834 N N . ASP A 1 497 ? 10.819 -7.353 47.755 1.00 78.75 497 ASP A N 1
ATOM 3835 C CA . ASP A 1 497 ? 11.716 -8.117 48.626 1.00 78.75 497 ASP A CA 1
ATOM 3836 C C . ASP A 1 497 ? 11.096 -8.371 50.004 1.00 78.75 497 ASP A C 1
ATOM 3838 O O . ASP A 1 497 ? 11.168 -9.489 50.528 1.00 78.75 497 ASP A O 1
ATOM 3842 N N . LYS A 1 498 ? 10.403 -7.370 50.565 1.00 80.62 498 LYS A N 1
ATOM 3843 C CA . LYS A 1 498 ? 9.646 -7.517 51.814 1.00 80.62 498 LYS A CA 1
ATOM 3844 C C . LYS A 1 498 ? 8.610 -8.637 51.707 1.00 80.62 498 LYS A C 1
ATOM 3846 O O . LYS A 1 498 ? 8.594 -9.527 52.555 1.00 80.62 498 LYS A O 1
ATOM 3851 N N . ARG A 1 499 ? 7.798 -8.657 50.643 1.00 77.69 499 ARG A N 1
ATOM 3852 C CA . ARG A 1 499 ? 6.774 -9.695 50.432 1.00 77.69 499 ARG A CA 1
ATOM 3853 C C . ARG A 1 499 ? 7.370 -11.075 50.202 1.00 77.69 499 ARG A C 1
ATOM 3855 O O . ARG A 1 499 ? 6.827 -12.061 50.698 1.00 77.69 499 ARG A O 1
ATOM 3862 N N . VAL A 1 500 ? 8.492 -11.173 49.487 1.00 76.88 500 VAL A N 1
ATOM 3863 C CA . VAL A 1 500 ? 9.214 -12.446 49.332 1.00 76.88 500 VAL A CA 1
ATOM 3864 C C . VAL A 1 500 ? 9.663 -12.973 50.696 1.00 76.88 500 VAL A C 1
ATOM 3866 O O . VAL A 1 500 ? 9.512 -14.163 50.966 1.00 76.88 500 VAL A O 1
ATOM 3869 N N . ASN A 1 501 ? 10.168 -12.102 51.570 1.00 69.00 501 ASN A N 1
ATOM 3870 C CA . ASN A 1 501 ? 10.613 -12.476 52.912 1.00 69.00 501 ASN A CA 1
ATOM 3871 C C . ASN A 1 501 ? 9.449 -12.802 53.863 1.00 69.00 501 ASN A C 1
ATOM 3873 O O . ASN A 1 501 ? 9.567 -13.719 54.673 1.00 69.00 501 ASN A O 1
ATOM 3877 N N . GLU A 1 502 ? 8.303 -12.135 53.726 1.00 69.00 502 GLU A N 1
ATOM 3878 C CA . GLU A 1 502 ? 7.070 -12.469 54.453 1.00 69.00 502 GLU A CA 1
ATOM 3879 C C . GLU A 1 502 ? 6.495 -13.821 54.008 1.00 69.00 502 GLU A C 1
ATOM 3881 O O . GLU A 1 502 ? 6.172 -14.655 54.850 1.00 69.00 502 GLU A O 1
ATOM 3886 N N . LYS A 1 503 ? 6.463 -14.097 52.696 1.00 58.75 503 LYS A N 1
ATOM 3887 C CA . LYS A 1 503 ? 6.015 -15.384 52.131 1.00 58.75 503 LYS A CA 1
ATOM 3888 C C . LYS A 1 503 ? 6.963 -16.549 52.458 1.00 58.75 503 LYS A C 1
ATOM 3890 O O . LYS A 1 503 ? 6.595 -17.707 52.289 1.00 58.75 503 LYS A O 1
ATOM 3895 N N . LYS A 1 504 ? 8.188 -16.274 52.918 1.00 56.59 504 LYS A N 1
ATOM 3896 C CA . LYS A 1 504 ? 9.129 -17.289 53.428 1.00 56.59 504 LYS A CA 1
ATOM 3897 C C . LYS A 1 504 ? 8.859 -17.695 54.885 1.00 56.59 504 LYS A C 1
ATOM 3899 O O . LYS A 1 504 ? 9.433 -18.689 55.322 1.00 56.59 504 LYS A O 1
ATOM 3904 N N . LYS A 1 505 ? 8.010 -16.980 55.640 1.00 42.47 505 LYS A N 1
ATOM 3905 C CA . LYS A 1 505 ? 7.636 -17.383 57.009 1.00 42.47 505 LYS A CA 1
ATOM 3906 C C . LYS A 1 505 ? 6.536 -18.462 56.978 1.00 42.47 505 LYS A C 1
ATOM 3908 O O . LYS A 1 505 ? 5.612 -18.359 56.173 1.00 42.47 505 LYS A O 1
ATOM 3913 N N . PRO A 1 506 ? 6.638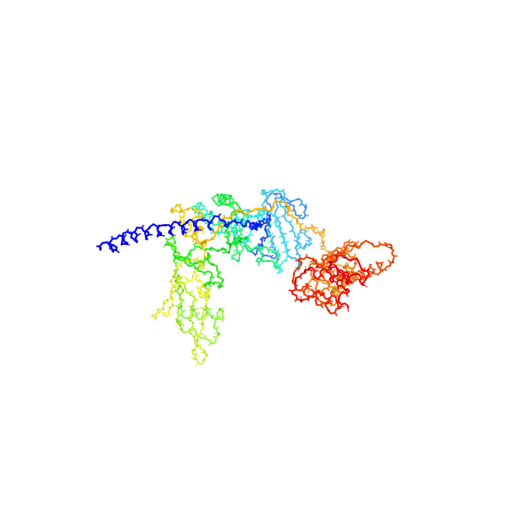 -19.519 57.804 1.00 43.28 506 PRO A N 1
ATOM 3914 C CA . PRO A 1 506 ? 5.884 -20.750 57.603 1.00 43.28 506 PRO A CA 1
ATOM 3915 C C . PRO A 1 506 ? 4.464 -20.622 58.159 1.00 43.28 506 PRO A C 1
ATOM 3917 O O . PRO A 1 506 ? 4.306 -20.317 59.334 1.00 43.28 506 PRO A O 1
ATOM 3920 N N . ASN A 1 507 ? 3.439 -20.918 57.351 1.00 32.34 507 ASN A N 1
ATOM 3921 C CA . ASN A 1 507 ? 2.189 -21.476 57.871 1.00 32.34 507 ASN A CA 1
ATOM 3922 C C . ASN A 1 507 ? 1.415 -22.303 56.821 1.00 32.34 507 ASN A C 1
ATOM 3924 O O . ASN A 1 507 ? 0.998 -21.809 55.779 1.00 32.34 507 ASN A O 1
ATOM 3928 N N . SER A 1 508 ? 1.247 -23.583 57.180 1.00 29.98 508 SER A N 1
ATOM 3929 C CA . SER A 1 508 ? 0.283 -24.613 56.736 1.00 29.98 508 SER A CA 1
ATOM 3930 C C . SER A 1 508 ? 0.166 -25.052 55.257 1.00 29.98 508 SER A C 1
ATOM 3932 O O . SER A 1 508 ? -0.569 -24.473 54.470 1.00 29.98 508 SER A O 1
ATOM 3934 N N . LYS A 1 509 ? 0.797 -26.219 55.013 1.00 27.75 509 LYS A N 1
ATOM 3935 C CA . LYS A 1 509 ? 0.454 -27.423 54.204 1.00 27.75 509 LYS A CA 1
ATOM 3936 C C . LYS A 1 509 ? 0.129 -27.305 52.686 1.00 27.75 509 LYS A C 1
ATOM 3938 O O . LYS A 1 509 ? -0.808 -26.612 52.310 1.00 27.75 509 LYS A O 1
ATOM 3943 N N . PRO A 1 510 ? 0.836 -28.056 51.802 1.00 30.23 510 PRO A N 1
ATOM 3944 C CA . PRO A 1 510 ? 0.800 -27.854 50.350 1.00 30.23 510 PRO A CA 1
ATOM 3945 C C . PRO A 1 510 ? -0.120 -28.826 49.585 1.00 30.23 510 PRO A C 1
ATOM 3947 O O . PRO A 1 510 ? -0.141 -30.024 49.861 1.00 30.23 510 PRO A O 1
ATOM 3950 N N . ILE A 1 511 ? -0.774 -28.318 48.534 1.00 28.88 511 ILE A N 1
ATOM 3951 C CA . ILE A 1 511 ? -1.366 -29.103 47.438 1.00 28.88 511 ILE A CA 1
ATOM 3952 C C . ILE A 1 511 ? -0.552 -28.792 46.172 1.00 28.88 511 ILE A C 1
ATOM 3954 O O . ILE A 1 511 ? -0.498 -27.647 45.727 1.00 28.88 511 ILE A O 1
ATOM 3958 N N . ILE A 1 512 ? 0.136 -29.798 45.625 1.00 33.88 512 ILE A N 1
ATOM 3959 C CA . ILE A 1 512 ? 1.035 -29.677 44.466 1.00 33.88 512 ILE A CA 1
ATOM 3960 C C . ILE A 1 512 ? 0.291 -30.100 43.194 1.00 33.88 512 ILE A C 1
ATOM 3962 O O . ILE A 1 512 ? -0.181 -31.231 43.111 1.00 33.88 512 ILE A O 1
ATOM 3966 N N . VAL A 1 513 ? 0.250 -29.239 42.172 1.00 30.23 513 VAL A N 1
ATOM 3967 C CA . VAL A 1 513 ? -0.174 -29.617 40.811 1.00 30.23 513 VAL A CA 1
ATOM 3968 C C . VAL A 1 513 ? 1.077 -29.755 39.935 1.00 30.23 513 VAL A C 1
ATOM 3970 O O . VAL A 1 513 ? 1.714 -28.768 39.568 1.00 30.23 513 VAL A O 1
ATOM 3973 N N . ASN A 1 514 ? 1.465 -30.997 39.635 1.00 42.50 514 ASN A N 1
ATOM 3974 C CA . ASN A 1 514 ? 2.671 -31.333 38.874 1.00 42.50 514 ASN A CA 1
ATOM 3975 C C . ASN A 1 514 ? 2.457 -31.163 37.359 1.00 42.50 514 ASN A C 1
ATOM 3977 O O . ASN A 1 514 ? 1.713 -31.913 36.730 1.00 42.50 514 ASN A O 1
ATOM 3981 N N . LYS A 1 515 ? 3.171 -30.214 36.740 1.00 52.12 515 L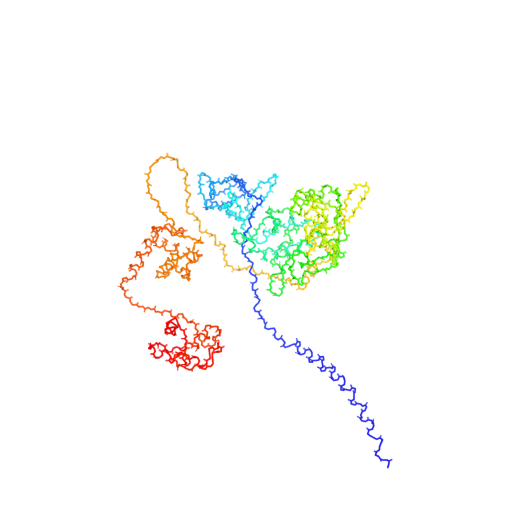YS A N 1
ATOM 3982 C CA . LYS A 1 515 ? 3.277 -30.092 35.277 1.00 52.12 515 LYS A CA 1
ATOM 3983 C C . LYS A 1 515 ? 4.097 -31.259 34.710 1.00 52.12 515 LYS A C 1
ATOM 3985 O O . LYS A 1 515 ? 5.271 -31.414 35.052 1.00 52.12 515 LYS A O 1
ATOM 3990 N N . VAL A 1 516 ? 3.490 -32.050 33.824 1.00 73.38 516 VAL A N 1
ATOM 3991 C CA . VAL A 1 516 ? 4.131 -33.186 33.138 1.00 73.38 516 VAL A CA 1
ATOM 3992 C C . VAL A 1 516 ? 4.972 -32.683 31.956 1.00 73.38 516 VAL A C 1
ATOM 3994 O O . VAL A 1 516 ? 4.461 -32.013 31.064 1.00 73.38 516 VAL A O 1
ATOM 3997 N N . ILE A 1 517 ? 6.268 -32.997 31.966 1.00 72.69 517 ILE A N 1
ATOM 3998 C CA . ILE A 1 517 ? 7.298 -32.607 30.987 1.00 72.69 517 ILE A CA 1
ATOM 3999 C C . ILE A 1 517 ? 7.373 -33.594 29.817 1.00 72.69 517 ILE A C 1
ATOM 4001 O O . ILE A 1 517 ? 7.516 -33.174 28.672 1.00 72.69 517 ILE A O 1
ATOM 4005 N N . ALA A 1 518 ? 7.273 -34.899 30.080 1.00 78.38 518 ALA A N 1
ATOM 4006 C CA . ALA A 1 518 ? 7.247 -35.927 29.038 1.00 78.38 518 ALA A CA 1
ATOM 4007 C C . ALA A 1 518 ? 6.487 -37.170 29.513 1.00 78.38 518 ALA A C 1
ATOM 4009 O O . ALA A 1 518 ? 6.567 -37.534 30.686 1.00 78.38 518 ALA A O 1
ATOM 4010 N N . LYS A 1 519 ? 5.766 -37.835 28.607 1.00 87.94 519 LYS A N 1
ATOM 4011 C CA . LYS A 1 519 ? 4.996 -39.057 28.886 1.00 87.94 519 LYS A CA 1
ATOM 4012 C C . LYS A 1 519 ? 5.023 -40.005 27.687 1.00 87.94 519 LYS A C 1
ATOM 4014 O O . LYS A 1 519 ? 5.543 -39.653 26.631 1.00 87.94 519 LYS A O 1
ATOM 4019 N N . SER A 1 520 ? 4.434 -41.192 27.834 1.00 78.88 520 SER A N 1
ATOM 4020 C CA . SER A 1 520 ? 4.277 -42.150 26.730 1.00 78.88 520 SER A CA 1
ATOM 4021 C C . SER A 1 520 ? 3.737 -41.475 25.461 1.00 78.88 520 SER A C 1
ATOM 4023 O O . SER A 1 520 ? 2.758 -40.729 25.516 1.00 78.88 520 SER A O 1
ATOM 4025 N N . GLY A 1 521 ? 4.402 -41.710 24.328 1.00 67.06 521 GLY A N 1
ATOM 4026 C CA . GLY A 1 521 ? 4.065 -41.109 23.032 1.00 67.06 521 GLY A CA 1
ATOM 4027 C C . GLY A 1 521 ? 4.730 -39.756 22.741 1.00 67.06 521 GLY A C 1
ATOM 4028 O O . GLY A 1 521 ? 4.733 -39.332 21.583 1.00 67.06 521 GLY A O 1
ATOM 4029 N N . SER A 1 522 ? 5.344 -39.100 23.736 1.00 78.62 522 SER A N 1
ATOM 4030 C CA . SER A 1 522 ? 6.166 -37.902 23.516 1.00 78.62 522 SER A CA 1
ATOM 4031 C C . SER A 1 522 ? 7.355 -38.200 22.594 1.00 78.62 522 SER A C 1
ATOM 4033 O O . SER A 1 522 ? 7.925 -39.293 22.620 1.00 78.62 522 SER A O 1
ATOM 4035 N N . ARG A 1 523 ? 7.757 -37.205 21.793 1.00 79.75 523 ARG A N 1
ATOM 4036 C CA . ARG A 1 523 ? 8.922 -37.277 20.900 1.00 79.75 523 ARG A CA 1
ATOM 4037 C C . ARG A 1 523 ? 9.745 -35.990 20.945 1.00 79.75 523 ARG A C 1
ATOM 4039 O O . ARG A 1 523 ? 9.208 -34.933 21.267 1.00 79.75 523 ARG A O 1
ATOM 4046 N N . GLY A 1 524 ? 11.023 -36.069 20.585 1.00 69.81 524 GLY A N 1
ATOM 4047 C CA . GLY A 1 524 ? 11.884 -34.900 20.367 1.00 69.81 524 GLY A CA 1
ATOM 4048 C C . GLY A 1 524 ? 13.048 -34.776 21.350 1.00 69.81 524 GLY A C 1
ATOM 4049 O O . GLY A 1 524 ? 13.367 -35.707 22.089 1.00 69.81 524 GLY A O 1
ATOM 4050 N N . GLN A 1 525 ? 13.709 -33.616 21.342 1.00 69.44 525 GLN A N 1
ATOM 4051 C CA . GLN A 1 525 ? 14.995 -33.419 22.023 1.00 69.44 525 GLN A CA 1
ATOM 4052 C C . GLN A 1 525 ? 14.920 -33.644 23.540 1.00 69.44 525 GLN A C 1
ATOM 4054 O O . GLN A 1 525 ? 15.784 -34.307 24.104 1.00 69.44 525 GLN A O 1
ATOM 4059 N N . ILE A 1 526 ? 13.833 -33.205 24.181 1.00 71.69 526 ILE A N 1
ATOM 4060 C CA . ILE A 1 526 ? 13.616 -33.413 25.620 1.00 71.69 526 ILE A CA 1
ATOM 4061 C C . ILE A 1 526 ? 13.515 -34.900 25.991 1.00 71.69 526 ILE A C 1
ATOM 4063 O O . ILE A 1 526 ? 13.961 -35.314 27.057 1.00 71.69 526 ILE A O 1
ATOM 4067 N N . VAL A 1 527 ? 12.975 -35.732 25.094 1.00 85.06 527 VAL A N 1
ATOM 4068 C CA . VAL A 1 527 ? 12.902 -37.183 25.296 1.00 85.06 527 VAL A CA 1
ATOM 4069 C C . VAL A 1 527 ? 14.287 -37.807 25.156 1.00 85.06 527 VAL A C 1
ATOM 4071 O O . VAL A 1 527 ? 14.636 -38.657 25.970 1.00 85.06 527 VAL A O 1
ATOM 4074 N N . LYS A 1 528 ? 15.104 -37.342 24.199 1.00 82.25 528 LYS A N 1
ATOM 4075 C CA . LYS A 1 528 ? 16.503 -37.782 24.064 1.00 82.25 528 LYS A CA 1
ATOM 4076 C C . LYS A 1 528 ? 17.311 -37.465 25.320 1.00 82.25 528 LYS A C 1
ATOM 4078 O O . LYS A 1 528 ? 18.038 -38.319 25.815 1.00 82.25 528 LYS A O 1
ATOM 4083 N N . GLU A 1 529 ? 17.140 -36.264 25.864 1.00 86.62 529 GLU A N 1
ATOM 4084 C CA . GLU A 1 529 ? 17.779 -35.848 27.114 1.00 86.62 529 GLU A CA 1
ATOM 4085 C C . GLU A 1 529 ? 17.371 -36.739 28.292 1.00 86.62 529 GLU A C 1
ATOM 4087 O O . GLU A 1 529 ? 18.228 -37.217 29.033 1.00 86.62 529 GLU A O 1
ATOM 4092 N N . ILE A 1 530 ? 16.071 -37.008 28.448 1.00 89.12 530 ILE A N 1
ATOM 4093 C CA . ILE A 1 530 ? 15.549 -37.888 29.504 1.00 89.12 530 ILE A CA 1
ATOM 4094 C C . ILE A 1 530 ? 16.098 -39.311 29.348 1.00 89.12 530 ILE A C 1
ATOM 4096 O O . ILE A 1 530 ? 16.559 -39.896 30.326 1.00 89.12 530 ILE A O 1
ATOM 4100 N N . GLN A 1 531 ? 16.088 -39.861 28.131 1.00 95.12 531 GLN A N 1
ATOM 4101 C CA . GLN A 1 531 ? 16.621 -41.195 27.854 1.00 95.12 531 GLN A CA 1
ATOM 4102 C C . GLN A 1 531 ? 18.126 -41.282 28.150 1.00 95.12 531 GLN A C 1
ATOM 4104 O O . GLN A 1 531 ? 18.575 -42.245 28.770 1.00 95.12 531 GLN A O 1
ATOM 4109 N N . ALA A 1 532 ? 18.899 -40.259 27.774 1.00 90.81 532 ALA A N 1
ATOM 4110 C CA . ALA A 1 532 ? 20.328 -40.183 28.066 1.00 90.81 532 ALA A CA 1
ATOM 4111 C C . ALA A 1 532 ? 20.606 -40.107 29.577 1.00 90.81 532 ALA A C 1
ATOM 4113 O O . ALA A 1 532 ? 21.463 -40.835 30.076 1.00 90.81 532 ALA A O 1
ATOM 4114 N N . MET A 1 533 ? 19.852 -39.286 30.320 1.00 95.81 533 MET A N 1
ATOM 4115 C CA . MET A 1 533 ? 19.974 -39.183 31.780 1.00 95.81 533 MET A CA 1
ATOM 4116 C C . MET A 1 533 ? 19.630 -40.504 32.478 1.00 95.81 533 MET A C 1
ATOM 4118 O O . MET A 1 533 ? 20.367 -40.939 33.358 1.00 95.81 533 MET A O 1
ATOM 4122 N N . LEU A 1 534 ? 18.559 -41.182 32.059 1.00 93.38 534 LEU A N 1
ATOM 4123 C CA . LEU A 1 534 ? 18.166 -42.480 32.617 1.00 93.38 534 LEU A CA 1
ATOM 4124 C C . LEU A 1 534 ? 19.204 -43.571 32.347 1.00 93.38 534 LEU A C 1
ATOM 4126 O O . LEU A 1 534 ? 19.526 -44.331 33.259 1.00 93.38 534 LEU A O 1
ATOM 4130 N N . ASN A 1 535 ? 19.749 -43.632 31.128 1.00 90.62 535 ASN A N 1
ATOM 4131 C CA . ASN A 1 535 ? 20.817 -44.573 30.785 1.00 90.62 535 ASN A CA 1
ATOM 4132 C C . ASN A 1 535 ? 22.088 -44.301 31.595 1.00 90.62 535 ASN A C 1
ATOM 4134 O O . ASN A 1 535 ? 22.663 -45.236 32.143 1.00 90.62 535 ASN A O 1
ATOM 4138 N N . ARG A 1 536 ? 22.481 -43.027 31.742 1.00 90.50 536 ARG A N 1
ATOM 4139 C CA . ARG A 1 536 ? 23.620 -42.618 32.580 1.00 90.50 536 ARG A CA 1
ATOM 4140 C C . ARG A 1 536 ? 23.451 -43.049 34.038 1.00 90.50 536 ARG A C 1
A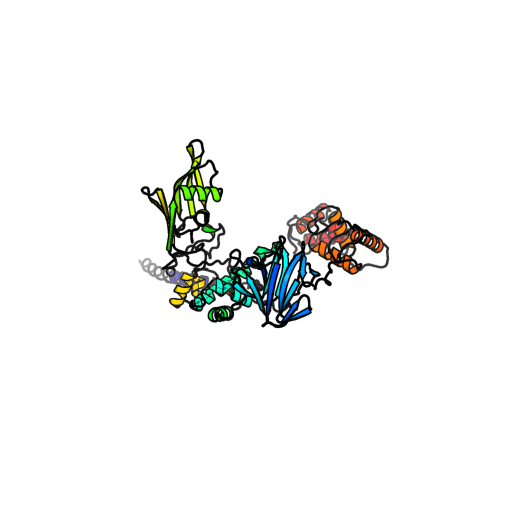TOM 4142 O O . ARG A 1 536 ? 24.425 -43.396 34.690 1.00 90.50 536 ARG A O 1
ATOM 4149 N N . LEU A 1 537 ? 22.218 -43.030 34.540 1.00 90.06 537 LEU A N 1
ATOM 4150 C CA . LEU A 1 537 ? 21.874 -43.430 35.904 1.00 90.06 537 LEU A CA 1
ATOM 4151 C C . LEU A 1 537 ? 21.614 -44.944 36.055 1.00 90.06 537 LEU A C 1
ATOM 4153 O O . LEU A 1 537 ? 21.228 -45.380 37.137 1.00 90.06 537 LEU A O 1
ATOM 4157 N N . GLY A 1 538 ? 21.803 -45.742 34.996 1.00 89.69 538 GLY A N 1
ATOM 4158 C CA . GLY A 1 538 ? 21.711 -47.206 35.034 1.00 89.69 538 GLY A CA 1
ATOM 4159 C C . GLY A 1 538 ? 20.314 -47.804 34.812 1.00 89.69 538 GLY A C 1
ATOM 4160 O O . GLY A 1 538 ? 20.152 -49.014 34.927 1.00 89.69 538 GLY A O 1
ATOM 4161 N N . TYR A 1 539 ? 19.298 -47.013 34.448 1.00 90.25 539 TYR A N 1
ATOM 4162 C CA . TYR A 1 539 ? 17.902 -47.477 34.297 1.00 90.25 539 TYR A CA 1
ATOM 4163 C C . TYR A 1 539 ? 17.557 -48.038 32.899 1.00 90.25 539 TYR A C 1
ATOM 4165 O O . TYR A 1 539 ? 16.382 -48.059 32.538 1.00 90.25 539 TYR A O 1
ATOM 4173 N N . ASN A 1 540 ? 18.574 -48.442 32.122 1.00 86.06 540 ASN A N 1
ATOM 4174 C CA . ASN A 1 540 ? 18.550 -48.953 30.738 1.00 86.06 540 ASN A CA 1
ATOM 4175 C C . ASN A 1 540 ? 17.207 -48.811 29.988 1.00 86.06 540 ASN A C 1
ATOM 4177 O O . ASN A 1 540 ? 16.344 -49.690 30.021 1.00 86.06 540 ASN A O 1
ATOM 4181 N N . VAL A 1 541 ? 17.061 -47.710 29.251 1.00 89.81 541 VAL A N 1
ATOM 4182 C CA . VAL A 1 541 ? 15.879 -47.418 28.429 1.00 89.81 541 VAL A CA 1
ATOM 4183 C C . VAL A 1 541 ? 16.073 -47.743 26.944 1.00 89.81 541 VAL A C 1
ATOM 4185 O O . VAL A 1 541 ? 15.202 -47.418 26.136 1.00 89.81 541 VAL A O 1
ATOM 4188 N N . GLY A 1 542 ? 17.177 -48.403 26.580 1.00 87.00 542 GLY A N 1
ATOM 4189 C CA . GLY A 1 542 ? 17.565 -48.678 25.194 1.00 87.00 542 GLY A CA 1
ATOM 4190 C C . GLY A 1 542 ? 18.274 -47.501 24.512 1.00 87.00 542 GLY A C 1
ATOM 4191 O O . GLY A 1 542 ? 18.780 -46.589 25.170 1.00 87.00 542 GLY A O 1
ATOM 4192 N N . LYS A 1 543 ? 18.340 -47.524 23.173 1.00 88.19 543 LYS A N 1
ATOM 4193 C CA . LYS A 1 543 ? 18.988 -46.471 22.373 1.00 88.19 543 LYS A CA 1
ATOM 4194 C C . LYS A 1 543 ? 18.276 -45.128 22.567 1.00 88.19 543 LYS A C 1
ATOM 4196 O O . LYS A 1 543 ? 17.052 -45.064 22.560 1.00 88.19 543 LYS A O 1
ATOM 4201 N N . VAL A 1 544 ? 19.052 -44.050 22.685 1.00 91.75 544 VAL A N 1
ATOM 4202 C CA . VAL A 1 544 ? 18.530 -42.677 22.741 1.00 91.75 544 VAL A CA 1
ATOM 4203 C C . VAL A 1 544 ? 18.025 -42.274 21.351 1.00 91.75 544 VAL A C 1
ATOM 4205 O O . VAL A 1 544 ? 18.776 -41.770 20.518 1.00 91.75 544 VAL A O 1
ATOM 4208 N N . ASP A 1 545 ? 16.752 -42.543 21.080 1.00 79.94 545 ASP A N 1
ATOM 4209 C CA . ASP A 1 545 ? 16.090 -42.302 19.792 1.00 79.94 545 ASP A CA 1
ATOM 4210 C C . ASP A 1 545 ? 15.147 -41.086 19.817 1.00 79.94 545 ASP A C 1
ATOM 4212 O O . ASP A 1 545 ? 14.783 -40.547 18.770 1.00 79.94 545 ASP A O 1
ATOM 4216 N N . GLY A 1 546 ? 14.817 -40.583 21.009 1.00 80.25 546 GLY A N 1
ATOM 4217 C CA . GLY A 1 546 ? 13.904 -39.464 21.199 1.00 80.25 546 GLY A CA 1
ATOM 4218 C C . GLY A 1 546 ? 12.436 -39.846 21.099 1.00 80.25 546 GLY A C 1
ATOM 4219 O O . GLY A 1 546 ? 11.616 -38.953 20.888 1.00 80.25 546 GLY A O 1
ATOM 4220 N N . ILE A 1 547 ? 12.095 -41.129 21.241 1.00 88.25 547 ILE A N 1
ATOM 4221 C CA . ILE A 1 547 ? 10.722 -41.637 21.273 1.00 88.25 547 ILE A CA 1
ATOM 4222 C C . ILE A 1 547 ? 10.433 -42.195 22.666 1.00 88.25 547 ILE A C 1
ATOM 4224 O O . ILE A 1 547 ? 11.059 -43.146 23.122 1.00 88.25 547 ILE A O 1
ATOM 4228 N N . TYR A 1 548 ? 9.435 -41.633 23.350 1.00 88.25 548 TYR A N 1
ATOM 4229 C CA . TYR A 1 548 ? 9.083 -42.043 24.707 1.00 88.25 548 TYR A CA 1
ATOM 4230 C C . TYR A 1 548 ? 8.237 -43.324 24.659 1.00 88.25 548 TYR A C 1
ATOM 4232 O O . TYR A 1 548 ? 7.007 -43.297 24.756 1.00 88.25 548 TYR A O 1
ATOM 4240 N N . GLY A 1 549 ? 8.914 -44.449 24.421 1.00 80.88 549 GLY A N 1
ATOM 4241 C CA . GLY A 1 549 ? 8.328 -45.779 24.283 1.00 80.88 549 GLY A CA 1
ATOM 4242 C C . GLY A 1 549 ? 8.251 -46.560 25.597 1.00 80.88 549 GLY A C 1
ATOM 4243 O O . GLY A 1 549 ? 8.606 -46.071 26.671 1.00 80.88 549 GLY A O 1
ATOM 4244 N N . LYS A 1 550 ? 7.815 -47.824 25.508 1.00 88.25 550 LYS A N 1
ATOM 4245 C CA . LYS A 1 550 ? 7.593 -48.709 26.670 1.00 88.25 550 LYS A CA 1
ATOM 4246 C C . LYS A 1 550 ? 8.830 -48.850 27.570 1.00 88.25 550 LYS A C 1
ATOM 4248 O O . LYS A 1 550 ? 8.687 -48.884 28.789 1.00 88.25 550 LYS A O 1
ATOM 4253 N N . ASN A 1 551 ? 10.031 -48.881 26.991 1.00 88.38 551 ASN A N 1
ATOM 4254 C CA . ASN A 1 551 ? 11.280 -48.977 27.755 1.00 88.38 551 ASN A CA 1
ATOM 4255 C C . ASN A 1 551 ? 11.577 -47.686 28.532 1.00 88.38 551 ASN A C 1
ATOM 4257 O O . ASN A 1 551 ? 11.965 -47.748 29.694 1.00 88.38 551 ASN A O 1
ATOM 4261 N N . THR A 1 552 ? 11.306 -46.514 27.948 1.00 91.50 552 THR A N 1
ATOM 4262 C CA . THR A 1 552 ? 11.470 -45.217 28.623 1.00 91.50 552 THR A CA 1
ATOM 4263 C C . THR A 1 552 ? 10.467 -45.034 29.765 1.00 91.50 552 THR A C 1
ATOM 4265 O O . THR A 1 552 ? 10.861 -44.593 30.841 1.00 91.50 552 THR A O 1
ATOM 4268 N N . VAL A 1 553 ? 9.208 -45.459 29.586 1.00 92.69 553 VAL A N 1
ATOM 4269 C CA . VAL A 1 553 ? 8.198 -45.483 30.666 1.00 92.69 553 VAL A CA 1
ATOM 4270 C C . VAL A 1 553 ? 8.676 -46.348 31.839 1.00 92.69 553 VAL A C 1
ATOM 4272 O O . VAL A 1 553 ? 8.651 -45.904 32.987 1.00 92.69 553 VAL A O 1
ATOM 4275 N N . LYS A 1 554 ? 9.166 -47.566 31.558 1.00 90.44 554 LYS A N 1
ATOM 4276 C CA . LYS A 1 554 ? 9.703 -48.479 32.582 1.00 90.44 554 LYS A CA 1
ATOM 4277 C C . LYS A 1 554 ? 10.913 -47.888 33.311 1.00 90.44 554 LYS A C 1
ATOM 4279 O O . LYS A 1 554 ? 10.979 -47.980 34.539 1.00 90.44 554 LYS A O 1
ATOM 4284 N N . GLY A 1 555 ? 11.834 -47.256 32.583 1.00 90.88 555 GLY A N 1
ATOM 4285 C CA . GLY A 1 555 ? 13.003 -46.598 33.170 1.00 90.88 555 GLY A CA 1
ATOM 4286 C C . GLY A 1 555 ? 12.624 -45.438 34.089 1.00 90.88 555 GLY A C 1
ATOM 4287 O O . GLY A 1 555 ? 13.111 -45.366 35.214 1.00 90.88 555 GLY A O 1
ATOM 4288 N N . VAL A 1 556 ? 11.689 -44.579 33.668 1.00 92.44 556 VAL A N 1
ATOM 4289 C CA . VAL A 1 556 ? 11.208 -43.459 34.497 1.00 92.44 556 VAL A CA 1
ATOM 4290 C C . VAL A 1 556 ? 10.462 -43.943 35.730 1.00 92.44 556 VAL A C 1
ATOM 4292 O O . VAL A 1 556 ? 10.737 -43.458 36.823 1.00 92.44 556 VAL A O 1
ATOM 4295 N N . SER A 1 557 ? 9.586 -44.937 35.589 1.00 87.31 557 SER A N 1
ATOM 4296 C CA . SER A 1 557 ? 8.885 -45.531 36.731 1.00 87.31 557 SER A CA 1
ATOM 4297 C C . SER A 1 557 ? 9.864 -46.137 37.745 1.00 87.31 557 SER A C 1
ATOM 4299 O O . SER A 1 557 ? 9.707 -45.960 38.952 1.00 87.31 557 SER A O 1
ATOM 4301 N N . SER A 1 558 ? 10.914 -46.811 37.266 1.00 86.56 558 SER A N 1
ATOM 4302 C CA . SER A 1 558 ? 11.952 -47.402 38.121 1.00 86.56 558 SER A CA 1
ATOM 4303 C C . SER A 1 558 ? 12.790 -46.335 38.830 1.00 86.56 558 SER A C 1
ATOM 4305 O O . SER A 1 558 ? 13.068 -46.461 40.023 1.00 86.56 558 SER A O 1
ATOM 4307 N N . PHE A 1 559 ? 13.134 -45.254 38.129 1.00 92.75 559 PHE A N 1
ATOM 4308 C CA . PHE A 1 559 ? 13.823 -44.101 38.704 1.00 92.75 559 PHE A CA 1
ATOM 4309 C C . PHE A 1 559 ? 12.975 -43.396 39.772 1.00 92.75 559 PHE A C 1
ATOM 4311 O O . PHE A 1 559 ? 13.462 -43.108 40.865 1.00 92.75 559 PHE A O 1
ATOM 4318 N N . GLN A 1 560 ? 11.689 -43.170 39.494 1.00 91.75 560 GLN A N 1
ATOM 4319 C CA . GLN A 1 560 ? 10.749 -42.583 40.450 1.00 91.75 560 GLN A CA 1
ATOM 4320 C C . GLN A 1 560 ? 10.649 -43.432 41.716 1.00 91.75 560 GLN A C 1
ATOM 4322 O O . GLN A 1 560 ? 10.756 -42.892 42.816 1.00 91.75 560 GLN A O 1
ATOM 4327 N N . ARG A 1 561 ? 10.560 -44.762 41.574 1.00 89.00 561 ARG A N 1
ATOM 4328 C CA . ARG A 1 561 ? 10.583 -45.695 42.708 1.00 89.00 561 ARG A CA 1
ATOM 4329 C C . ARG A 1 561 ? 11.842 -45.530 43.557 1.00 89.00 561 ARG A C 1
ATOM 4331 O O . ARG A 1 561 ? 11.743 -45.374 44.770 1.00 89.00 561 ARG A O 1
ATOM 4338 N N . ALA A 1 562 ? 13.014 -45.517 42.925 1.00 88.06 562 ALA A N 1
ATOM 4339 C CA . ALA A 1 562 ? 14.294 -45.386 43.621 1.00 88.06 562 ALA A CA 1
ATOM 4340 C C . ALA A 1 562 ? 14.445 -44.038 44.349 1.00 88.06 562 ALA A C 1
ATOM 4342 O O . ALA A 1 562 ? 15.093 -43.958 45.390 1.00 88.06 562 ALA A O 1
ATOM 4343 N N . LYS A 1 563 ? 13.818 -42.975 43.833 1.00 88.94 563 LYS A N 1
ATOM 4344 C CA . LYS A 1 563 ? 13.798 -41.642 44.452 1.00 88.94 563 LYS A CA 1
ATOM 4345 C C . LYS A 1 563 ? 12.602 -41.402 45.382 1.00 88.94 563 LYS A C 1
ATOM 4347 O O . LYS A 1 563 ? 12.394 -40.265 45.796 1.00 88.94 563 LYS A O 1
ATOM 4352 N N . LYS A 1 564 ? 11.846 -42.453 45.733 1.00 88.81 564 LYS A N 1
ATOM 4353 C CA . LYS A 1 564 ? 10.642 -42.393 46.587 1.00 88.81 564 LYS A CA 1
ATOM 4354 C C . LYS A 1 564 ? 9.586 -41.395 46.074 1.00 88.81 564 LYS A C 1
ATOM 4356 O O . LYS A 1 564 ? 8.896 -40.750 46.857 1.00 88.81 564 LYS A O 1
ATOM 4361 N N . LEU A 1 565 ? 9.472 -41.265 44.752 1.00 79.88 565 LEU A N 1
ATOM 4362 C CA . LEU A 1 565 ? 8.434 -40.494 44.066 1.00 79.88 565 LEU A CA 1
ATOM 4363 C C . LEU A 1 565 ? 7.267 -41.396 43.637 1.00 79.88 565 LEU A C 1
ATOM 4365 O O . LEU A 1 565 ? 7.396 -42.620 43.561 1.00 79.88 565 LEU A O 1
ATOM 4369 N N . SER A 1 566 ? 6.135 -40.775 43.290 1.00 76.12 566 SER A N 1
ATOM 4370 C CA . SER A 1 566 ? 5.013 -41.475 42.653 1.00 76.12 566 SER A CA 1
ATOM 4371 C C . SER A 1 566 ? 5.453 -42.063 41.308 1.00 76.12 566 SER A C 1
ATOM 4373 O O . SER A 1 566 ? 5.959 -41.344 40.448 1.00 76.12 566 SER A O 1
ATOM 4375 N N . GLN A 1 567 ? 5.262 -43.371 41.128 1.00 84.31 567 GLN A N 1
ATOM 4376 C CA . GLN A 1 567 ? 5.677 -44.134 39.944 1.00 84.31 567 GLN A CA 1
ATOM 4377 C C . GLN A 1 567 ? 4.699 -43.929 38.780 1.00 84.31 567 GLN A C 1
ATOM 4379 O O . GLN A 1 567 ? 3.965 -44.829 38.386 1.00 84.31 567 GLN A O 1
ATOM 4384 N N . THR A 1 568 ? 4.643 -42.710 38.254 1.00 83.12 568 THR A N 1
ATOM 4385 C CA . THR A 1 568 ? 3.695 -42.331 37.198 1.00 83.12 568 THR A CA 1
ATOM 4386 C C . THR A 1 568 ? 4.153 -42.764 35.806 1.00 83.12 568 THR A C 1
ATOM 4388 O O . THR A 1 568 ? 3.376 -42.693 34.853 1.00 83.12 568 THR A O 1
ATOM 4391 N N . GLY A 1 569 ? 5.430 -43.140 35.647 1.00 79.12 569 GLY A N 1
ATOM 4392 C CA . GLY A 1 569 ? 6.024 -43.461 34.344 1.00 79.12 569 GLY A CA 1
ATOM 4393 C C . GLY A 1 569 ? 6.049 -42.271 33.376 1.00 79.12 569 GLY A C 1
ATOM 4394 O O . GLY A 1 569 ? 6.332 -42.443 32.193 1.00 79.12 569 GLY A O 1
ATOM 4395 N N . SER A 1 570 ? 5.735 -41.074 33.879 1.00 85.94 570 SER A N 1
ATOM 4396 C CA . SER A 1 570 ? 5.783 -39.790 33.190 1.00 85.94 570 SER A CA 1
ATOM 4397 C C . SER A 1 570 ? 6.722 -38.877 33.962 1.00 85.94 570 SER A C 1
ATOM 4399 O O . SER A 1 570 ? 6.765 -38.898 35.188 1.00 85.94 570 SER A O 1
ATOM 4401 N N . VAL A 1 571 ? 7.485 -38.055 33.259 1.00 82.69 571 VAL A N 1
ATOM 4402 C CA . VAL A 1 571 ? 8.423 -37.125 33.883 1.00 82.69 571 VAL A CA 1
ATOM 4403 C C . VAL A 1 571 ? 7.689 -35.827 34.167 1.00 82.69 571 VAL A C 1
ATOM 4405 O O . VAL A 1 571 ? 7.325 -35.122 33.235 1.00 82.69 571 VAL A O 1
ATOM 4408 N N . ASP A 1 572 ? 7.476 -35.499 35.435 1.00 80.31 572 ASP A N 1
ATOM 4409 C CA . ASP A 1 572 ? 7.073 -34.166 35.890 1.00 80.31 572 ASP A CA 1
ATOM 4410 C C . ASP A 1 572 ? 8.291 -33.333 36.318 1.00 80.31 572 ASP A C 1
ATOM 4412 O O . ASP A 1 572 ? 9.435 -33.791 36.252 1.00 80.31 572 ASP A O 1
ATOM 4416 N N . GLN A 1 573 ? 8.069 -32.088 36.742 1.00 80.31 573 GLN A N 1
ATOM 4417 C CA . GLN A 1 573 ? 9.162 -31.192 37.131 1.00 80.31 573 GLN A CA 1
ATOM 4418 C C . GLN A 1 573 ? 10.023 -31.748 38.274 1.00 80.31 573 GLN A C 1
ATOM 4420 O O . GLN A 1 573 ? 11.245 -31.596 38.241 1.00 80.31 573 GLN A O 1
ATOM 4425 N N . ALA A 1 574 ? 9.415 -32.419 39.255 1.00 76.38 574 ALA A N 1
ATOM 4426 C CA . ALA A 1 574 ? 10.143 -33.036 40.359 1.00 76.38 574 ALA A CA 1
ATOM 4427 C C . ALA A 1 574 ? 11.028 -34.188 39.861 1.00 76.38 574 ALA A C 1
ATOM 4429 O O . ALA A 1 574 ? 12.222 -34.234 40.163 1.00 76.38 574 ALA A O 1
ATOM 4430 N N . THR A 1 575 ? 10.471 -35.064 39.023 1.00 83.31 575 THR A N 1
ATOM 4431 C CA . THR A 1 575 ? 11.190 -36.186 38.411 1.00 83.31 575 THR A CA 1
ATOM 4432 C C . THR A 1 575 ? 12.340 -35.690 37.527 1.00 83.31 575 THR A C 1
ATOM 4434 O O . THR A 1 575 ? 13.459 -36.183 37.635 1.00 83.31 575 THR A O 1
ATOM 4437 N N . TYR A 1 576 ? 12.106 -34.670 36.694 1.00 85.00 576 TYR A N 1
ATOM 4438 C CA . TYR A 1 576 ? 13.119 -34.111 35.789 1.00 85.00 576 TYR A CA 1
ATOM 4439 C C . TYR A 1 576 ? 14.263 -33.419 36.537 1.00 85.00 576 TYR A C 1
ATOM 4441 O O . TYR A 1 576 ? 15.426 -33.578 36.172 1.00 85.00 576 TYR A O 1
ATOM 4449 N N . ASN A 1 577 ? 13.959 -32.694 37.618 1.00 83.19 577 ASN A N 1
ATOM 4450 C CA . ASN A 1 577 ? 14.981 -32.056 38.449 1.00 83.19 577 ASN A CA 1
ATOM 4451 C C . ASN A 1 577 ? 15.900 -33.084 39.119 1.00 83.19 577 ASN A C 1
ATOM 4453 O O . ASN A 1 577 ? 17.084 -32.809 39.297 1.00 83.19 577 ASN A O 1
ATOM 4457 N N . LEU A 1 578 ? 15.375 -34.258 39.482 1.00 85.00 578 LEU A N 1
ATOM 4458 C CA . LEU A 1 578 ? 16.187 -35.337 40.038 1.00 85.00 578 LEU A CA 1
ATOM 4459 C C . LEU A 1 578 ? 16.993 -36.088 38.975 1.00 85.00 578 LEU A C 1
ATOM 4461 O O . LEU A 1 578 ? 18.064 -36.572 39.309 1.00 85.00 578 LEU A O 1
ATOM 4465 N N . LEU A 1 579 ? 16.517 -36.183 37.728 1.00 84.69 579 LEU A N 1
ATOM 4466 C CA . LEU A 1 579 ? 17.280 -36.783 36.620 1.00 84.69 579 LEU A CA 1
ATOM 4467 C C . LEU A 1 579 ? 18.513 -35.949 36.230 1.00 84.69 579 LEU A C 1
ATOM 4469 O O . LEU A 1 579 ? 19.491 -36.492 35.716 1.00 84.69 579 LEU A O 1
ATOM 4473 N N . LYS A 1 580 ? 18.450 -34.629 36.456 1.00 78.50 580 LYS A N 1
ATOM 4474 C CA . LYS A 1 580 ? 19.538 -33.685 36.163 1.00 78.50 580 LYS A CA 1
ATOM 4475 C C . LYS A 1 580 ? 20.681 -33.705 37.175 1.00 78.50 580 LYS A C 1
ATOM 4477 O O . LYS A 1 580 ? 21.778 -33.285 36.810 1.00 78.50 580 LYS A O 1
ATOM 4482 N N . LYS A 1 581 ? 20.405 -34.123 38.410 1.00 75.62 581 LYS A N 1
ATOM 4483 C CA . LYS A 1 581 ? 21.415 -34.315 39.457 1.00 75.62 581 LYS A CA 1
ATOM 4484 C C . LYS A 1 581 ? 22.155 -35.618 39.202 1.00 75.62 581 LYS A C 1
ATOM 4486 O O . LYS A 1 581 ? 23.388 -35.601 39.372 1.00 75.62 581 LYS A O 1
#